Protein AF-A0AAW1TFZ6-F1 (afdb_monomer_lite)

Organism: NCBI:txid2026836

Sequence (617 aa):
MARCSKNQIPDINAALFSEDVLRVLLGRLTCYEATRLAATCSALLHLVEQFRKQKGVHKPRMIVCSSRNNKLVELDWFTGSISPSFSRASSRGRWSTGIALSPYDHDLYVCQYGSKADGIAQLHGRSLRYKRMFARSIKAPEGIVIAHYSVYVMSAEGYLTRLSLDGQQLSCTPLCLERPGAPALVPWGLALGPDNILYTSVDHSYESRSYTEPPRAEGSSDIARHGSVMQVRLTATGGVAGEPQHLTCGGLVRPSGLCFTEDAVLLVTSMDGKIYQFALTGPHVLCQELQLDCPLRTLAAAAAASTFQRVLVLDKDKLETSVEILKQPSLRFDTICEEARRHRSVPQGLQVHALLPGGGGTIEKLLPGFYEQCSRSGAVCTAADFDVGKQIRMSFGTQQMTAVRVPEGYRLLLATRMLFERCARARLLEQYPNVQFCSSCKVAEILYDDSRRSVKGVRLASGEEILAAFVVDTSGGRSQAVINFIQDKSGEKVETVKYDVGLSYYTRFFKVPDRELRLPERDRMHITMCAPRAPVSDGGMVFRMEGDMYQALVSRMNKEKCGPSLDDFLGMLKSLPDLDSYNVLQGAEPIGPSIDYLGAQGTQRQFYERIQNWPEN

Radius of gyration: 28.57 Å; chains: 1; bounding box: 69×68×78 Å

Foldseek 3Di:
DDDDDDDDDDPCPPPPCPVVLLCVLPVPDPLQQSLQLVLQCVLVPVVVVVVVPDDDDDFDWDWGFDFQQQWIWTARPPPRDIDPDTDRLDPFFNGWAEWDQEPPQRWIWIQGHDDGFGAIWIARNVPRHTDGRLEGDQAQFHEWDCDPQWIWTQHQQQWTWIGHPSRHTPDIDHAPPDDVPDADKGWHYWEAFPVRKIKTKIFHDDPDPPPPDQDDDDDDPDLPFAIFMWTFHADPNGHTDDHIDTPDPTRARQWHRWYAHPQRWIWIGGSVSDIDIDHDDDPDPPPPPLPPLEQPLLLVCLVCQVPDLAAEREAQFADDQPLVVLLDAADDPVRQVVVCVSVVLCLCLLAWDKNWLVSVVSLCVSQPCLVVSLVRNFKDKQAPLALCQQQAWEAAFLRTDGDPDDDHSGIMTTAGSSNNHSSSSSSSVVVGVSYDYDYSWAFDAFDADPVVLDTQFTATPVRDTDGDPDDDDPSPPPPPRVQCVFCVQLVDHFDKDFDDQQKKKKKWKWAQDPVQVPDDPNNHHAKYWHHYDPPGQKIKMWGQYGPRMIIIMIMGGNNDDQDQDPCSVLVRCVVGSDNPSNVSCVPTGTDDGMSIDRPDRTPMDTPPVPRPRGRDD

InterPro domains:
  IPR036188 FAD/NAD(P)-binding domain superfamily [SSF51905] (299-484)
  IPR036188 FAD/NAD(P)-binding domain superfamily [SSF51905] (424-493)

Structure (mmCIF, N/CA/C/O backbone):
data_AF-A0AAW1TFZ6-F1
#
_entry.id   AF-A0AAW1TFZ6-F1
#
loop_
_atom_site.group_PDB
_atom_site.id
_atom_site.type_symbol
_atom_site.label_atom_id
_atom_site.label_alt_id
_atom_site.label_comp_id
_atom_site.label_asym_id
_atom_site.label_entity_id
_atom_site.label_seq_id
_atom_site.pdbx_PDB_ins_code
_atom_site.Cartn_x
_atom_site.Cartn_y
_atom_site.Cartn_z
_atom_site.occupancy
_atom_site.B_iso_or_equiv
_atom_site.auth_seq_id
_atom_site.auth_comp_id
_atom_site.auth_asym_id
_atom_site.auth_atom_id
_atom_site.pdbx_PDB_model_num
ATOM 1 N N . MET A 1 1 ? -37.770 -39.783 12.343 1.00 28.23 1 MET A N 1
ATOM 2 C CA . MET A 1 1 ? -37.056 -40.442 11.226 1.00 28.23 1 MET A CA 1
ATOM 3 C C . MET A 1 1 ? -36.917 -39.442 10.090 1.00 28.23 1 MET A C 1
ATOM 5 O O . MET A 1 1 ? -37.947 -38.907 9.728 1.00 28.23 1 MET A O 1
ATOM 9 N N . ALA A 1 2 ? -35.677 -39.233 9.606 1.00 28.31 2 ALA A N 1
ATOM 10 C CA . ALA A 1 2 ? -35.240 -38.723 8.284 1.00 28.31 2 ALA A CA 1
ATOM 11 C C . ALA A 1 2 ? -35.931 -37.469 7.694 1.00 28.31 2 ALA A C 1
ATOM 13 O O . ALA A 1 2 ? -37.142 -37.388 7.650 1.00 28.31 2 ALA A O 1
ATOM 14 N N . ARG A 1 3 ? -35.281 -36.477 7.083 1.00 25.33 3 ARG A N 1
ATOM 15 C CA . ARG A 1 3 ? -33.912 -36.154 6.641 1.00 25.33 3 ARG A CA 1
ATOM 16 C C . ARG A 1 3 ? -34.008 -34.655 6.308 1.00 25.33 3 ARG A C 1
ATOM 18 O O . ARG A 1 3 ? -34.978 -34.276 5.661 1.00 25.33 3 ARG A O 1
ATOM 25 N N . CYS A 1 4 ? -33.021 -33.833 6.657 1.00 23.48 4 CYS A N 1
ATOM 26 C CA . CYS A 1 4 ? -32.882 -32.516 6.030 1.00 23.48 4 CYS A CA 1
ATOM 27 C C . CYS A 1 4 ? -31.504 -32.401 5.376 1.00 23.48 4 CYS A C 1
ATOM 29 O O . CYS A 1 4 ? -30.504 -32.910 5.886 1.00 23.48 4 CYS A O 1
ATOM 31 N N . SER A 1 5 ? -31.528 -31.861 4.166 1.00 25.84 5 SER A N 1
ATOM 32 C CA . SER A 1 5 ? -30.517 -31.920 3.120 1.00 25.84 5 SER A CA 1
ATOM 33 C C . SER A 1 5 ? -29.275 -31.076 3.402 1.00 25.84 5 SER A C 1
ATOM 35 O O . SER A 1 5 ? -29.333 -30.027 4.034 1.00 25.84 5 SER A O 1
ATOM 37 N N . LYS A 1 6 ? -28.147 -31.547 2.857 1.00 35.56 6 LYS A N 1
ATOM 38 C CA . LYS A 1 6 ? -26.872 -30.833 2.732 1.00 35.56 6 LYS A CA 1
ATOM 39 C C . LYS A 1 6 ? -27.039 -29.501 1.983 1.00 35.56 6 LYS A C 1
ATOM 41 O O . LYS A 1 6 ? -27.793 -29.449 1.017 1.00 35.56 6 LYS A O 1
ATOM 46 N N . ASN A 1 7 ? -26.205 -28.534 2.377 1.00 32.50 7 ASN A N 1
ATOM 47 C CA . ASN A 1 7 ? -25.900 -27.228 1.764 1.00 32.50 7 ASN A CA 1
ATOM 48 C C . ASN A 1 7 ? -26.569 -26.017 2.417 1.00 32.50 7 ASN A C 1
ATOM 50 O O . ASN A 1 7 ? -27.450 -25.398 1.840 1.00 32.50 7 ASN A O 1
ATOM 54 N N . GLN A 1 8 ? -26.043 -25.643 3.582 1.00 27.53 8 GLN A N 1
ATOM 55 C CA . GLN A 1 8 ? -25.850 -24.256 4.011 1.00 27.53 8 GLN A CA 1
ATOM 56 C C . GLN A 1 8 ? -24.857 -24.302 5.179 1.00 27.53 8 GLN A C 1
ATOM 58 O O . GLN A 1 8 ? -25.223 -24.562 6.321 1.00 27.53 8 GLN A O 1
ATOM 63 N N . ILE A 1 9 ? -23.565 -24.167 4.871 1.00 25.98 9 ILE A N 1
ATOM 64 C CA . ILE A 1 9 ? -22.567 -23.835 5.892 1.00 25.98 9 ILE A CA 1
AT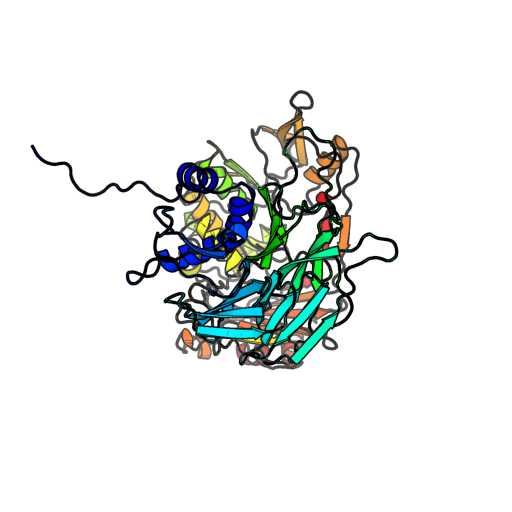OM 65 C C . ILE A 1 9 ? -22.578 -22.303 5.961 1.00 25.98 9 ILE A C 1
ATOM 67 O O . ILE A 1 9 ? -22.439 -21.683 4.904 1.00 25.98 9 ILE A O 1
ATOM 71 N N . PRO A 1 10 ? -22.788 -21.691 7.138 1.00 25.20 10 PRO A N 1
ATOM 72 C CA . PRO A 1 10 ? -22.731 -20.243 7.290 1.00 25.20 10 PRO A CA 1
ATOM 73 C C . PRO A 1 10 ? -21.380 -19.703 6.814 1.00 25.20 10 PRO A C 1
ATOM 75 O O . PRO A 1 10 ? -20.350 -20.360 6.969 1.00 25.20 10 PRO A O 1
ATOM 78 N N . ASP A 1 11 ? -21.392 -18.505 6.245 1.00 26.70 11 ASP A N 1
ATOM 79 C CA . ASP A 1 11 ? -20.204 -17.771 5.822 1.00 26.70 11 ASP A CA 1
ATOM 80 C C . ASP A 1 11 ? -19.313 -17.461 7.048 1.00 26.70 11 ASP A C 1
ATOM 82 O O . ASP A 1 11 ? -19.592 -16.577 7.856 1.00 26.70 11 ASP A O 1
ATOM 86 N N . ILE A 1 12 ? -18.257 -18.260 7.239 1.00 27.83 12 ILE A N 1
ATOM 87 C CA . ILE A 1 12 ? -17.351 -18.261 8.409 1.00 27.83 12 ILE A CA 1
ATOM 88 C C . ILE A 1 12 ? -16.267 -17.160 8.314 1.00 27.83 12 ILE A C 1
ATOM 90 O O . ILE A 1 12 ? -15.252 -17.179 9.013 1.00 27.83 12 ILE A O 1
ATOM 94 N N . ASN A 1 13 ? -16.486 -16.121 7.507 1.00 25.78 13 ASN A N 1
ATOM 95 C CA . ASN A 1 13 ? -15.619 -14.938 7.493 1.00 25.78 13 ASN A CA 1
ATOM 96 C C . ASN A 1 13 ? -15.709 -14.083 8.779 1.00 25.78 13 ASN A C 1
ATOM 98 O O . ASN A 1 13 ? -14.859 -13.225 8.993 1.00 25.78 13 ASN A O 1
ATOM 102 N N . ALA A 1 14 ? -16.639 -14.384 9.694 1.00 25.97 14 ALA A N 1
ATOM 103 C CA . ALA A 1 14 ? -16.761 -13.736 11.007 1.00 25.97 14 ALA A CA 1
ATOM 104 C C . ALA A 1 14 ? -16.125 -14.508 12.192 1.00 25.97 14 ALA A C 1
ATOM 106 O O . ALA A 1 14 ? -16.182 -14.038 13.324 1.00 25.97 14 ALA A O 1
ATOM 107 N N . ALA A 1 15 ? -15.504 -15.679 11.984 1.00 26.70 15 ALA A N 1
ATOM 108 C CA . ALA A 1 15 ? -15.029 -16.523 13.098 1.00 26.70 15 ALA A CA 1
ATOM 109 C C . ALA A 1 15 ? -13.528 -16.404 13.428 1.00 26.70 15 ALA A C 1
ATOM 111 O O . ALA A 1 15 ? -13.031 -17.122 14.295 1.00 26.70 15 ALA A O 1
ATOM 112 N N . LEU A 1 16 ? -12.784 -15.520 12.758 1.00 28.70 16 LEU A N 1
ATOM 113 C CA . LEU A 1 16 ? -11.325 -15.411 12.938 1.00 28.70 16 LEU A CA 1
ATOM 114 C C . LEU A 1 16 ? -10.897 -14.629 14.195 1.00 28.70 16 LEU A C 1
ATOM 116 O O . LEU A 1 16 ? -9.711 -14.547 14.487 1.00 28.70 16 LEU A O 1
ATOM 120 N N . PHE A 1 17 ? -11.877 -14.176 14.978 1.00 36.00 17 PHE A N 1
ATOM 121 C CA . PHE A 1 17 ? -11.786 -13.836 16.397 1.00 36.00 17 PHE A CA 1
ATOM 122 C C . PHE A 1 17 ? -13.080 -14.294 17.085 1.00 36.00 17 PHE A C 1
ATOM 124 O O . PHE A 1 17 ? -13.807 -13.471 17.635 1.00 36.00 17 PHE A O 1
ATOM 131 N N . SER A 1 18 ? -13.448 -15.583 17.029 1.00 35.31 18 SER A N 1
ATOM 132 C CA . SER A 1 18 ? -14.549 -15.996 17.911 1.00 35.31 18 SER A CA 1
ATOM 133 C C . SER A 1 18 ? -14.091 -15.750 19.350 1.00 35.31 18 SER A C 1
ATOM 135 O O . SER A 1 18 ? -13.067 -16.289 19.790 1.00 35.31 18 SER A O 1
ATOM 137 N N . GLU A 1 19 ? -14.831 -14.897 20.052 1.00 35.34 19 GLU A N 1
ATOM 138 C CA . GLU A 1 19 ? -14.637 -14.591 21.465 1.00 35.34 19 GLU A CA 1
ATOM 139 C C . GLU A 1 19 ? -14.535 -15.889 22.285 1.00 35.34 19 GLU A C 1
ATOM 141 O O . GLU A 1 19 ? -13.805 -15.941 23.264 1.00 35.34 19 GLU A O 1
ATOM 146 N N . ASP A 1 20 ? -15.164 -16.970 21.815 1.00 36.97 20 ASP A N 1
ATOM 147 C CA . ASP A 1 20 ? -15.133 -18.312 22.392 1.00 36.97 20 ASP A CA 1
ATOM 148 C C . ASP A 1 20 ? -13.754 -18.990 22.340 1.00 36.97 20 ASP A C 1
ATOM 150 O O . ASP A 1 20 ? -13.308 -19.544 23.344 1.00 36.97 20 ASP A O 1
ATOM 154 N N . VAL A 1 21 ? -13.030 -18.926 21.217 1.00 38.12 21 VAL A N 1
ATOM 155 C CA . VAL A 1 21 ? -11.682 -19.525 21.102 1.00 38.12 21 VAL A CA 1
ATOM 156 C C . VAL A 1 21 ? -10.674 -18.739 21.938 1.00 38.12 21 VAL A C 1
ATOM 158 O O . VAL A 1 21 ? -9.891 -19.337 22.677 1.00 38.12 21 VAL A O 1
ATOM 161 N N . LEU A 1 22 ? -10.733 -17.405 21.899 1.00 41.78 22 LEU A N 1
ATOM 162 C CA . LEU A 1 22 ? -9.912 -16.557 22.765 1.00 41.78 22 LEU A CA 1
ATOM 163 C C . LEU A 1 22 ? -10.279 -16.725 24.244 1.00 41.78 22 LEU A C 1
ATOM 165 O O . LEU A 1 22 ? -9.376 -16.854 25.060 1.00 41.78 22 LEU A O 1
ATOM 169 N N . ARG A 1 23 ? -11.562 -16.834 24.614 1.00 39.78 23 ARG A N 1
ATOM 170 C CA . ARG A 1 23 ? -11.992 -17.133 25.995 1.00 39.78 23 ARG A CA 1
ATOM 171 C C . ARG A 1 23 ? -11.506 -18.496 26.477 1.00 39.78 23 ARG A C 1
ATOM 173 O O . ARG A 1 23 ? -11.097 -18.609 27.628 1.00 39.78 23 ARG A O 1
ATOM 180 N N . VAL A 1 24 ? -11.504 -19.528 25.630 1.00 40.44 24 VAL A N 1
ATOM 181 C CA . VAL A 1 24 ? -10.978 -20.859 25.990 1.00 40.44 24 VAL A CA 1
ATOM 182 C C . VAL A 1 24 ? -9.450 -20.836 26.147 1.00 40.44 24 VAL A C 1
ATOM 184 O O . VAL A 1 24 ? -8.932 -21.454 27.080 1.00 40.44 24 VAL A O 1
ATOM 187 N N . LEU A 1 25 ? -8.731 -20.103 25.285 1.00 40.25 25 LEU A N 1
ATOM 188 C CA . LEU A 1 25 ? -7.273 -19.917 25.353 1.00 40.25 25 LEU A CA 1
ATOM 189 C C . LEU A 1 25 ? -6.852 -19.103 26.590 1.00 40.25 25 LEU A C 1
ATOM 191 O O . LEU A 1 25 ? -5.967 -19.521 27.336 1.00 40.25 25 LEU A O 1
ATOM 195 N N . LEU A 1 26 ? -7.515 -17.970 26.832 1.00 41.12 26 LEU A N 1
ATOM 196 C CA . LEU A 1 26 ? -7.273 -17.071 27.965 1.00 41.12 26 LEU A CA 1
ATOM 197 C C . LEU A 1 26 ? -7.762 -17.662 29.295 1.00 41.12 26 LEU A C 1
ATOM 199 O O . LEU A 1 26 ? -7.195 -17.366 30.340 1.00 41.12 26 LEU A O 1
ATOM 203 N N . GLY A 1 27 ? -8.774 -18.532 29.271 1.00 39.12 27 GLY A N 1
ATOM 204 C CA . GLY A 1 27 ? -9.322 -19.179 30.466 1.00 39.12 27 GLY A CA 1
ATOM 205 C C . GLY A 1 27 ? -8.499 -20.358 30.999 1.00 39.12 27 GLY A C 1
ATOM 206 O O . GLY A 1 27 ? -8.758 -20.826 32.106 1.00 39.12 27 GLY A O 1
ATOM 207 N N . ARG A 1 28 ? -7.522 -20.868 30.233 1.00 39.91 28 ARG A N 1
ATOM 208 C CA . ARG A 1 28 ? -6.688 -22.031 30.613 1.00 39.91 28 ARG A CA 1
ATOM 209 C C . ARG A 1 28 ? -5.212 -21.704 30.828 1.00 39.91 28 ARG A C 1
ATOM 211 O O . ARG A 1 28 ? -4.471 -22.559 31.313 1.00 39.91 28 ARG A O 1
ATOM 218 N N . LEU A 1 29 ? -4.790 -20.499 30.463 1.00 39.69 29 LEU A N 1
ATOM 219 C CA . LEU A 1 29 ? -3.425 -20.007 30.602 1.00 39.69 29 LEU A CA 1
ATOM 220 C C . LEU A 1 29 ? -3.388 -18.919 31.671 1.00 39.69 29 LEU A C 1
ATOM 222 O O . LEU A 1 29 ? -4.358 -18.197 31.880 1.00 39.69 29 LEU A O 1
ATOM 226 N N . THR A 1 30 ? -2.255 -18.770 32.349 1.00 42.94 30 THR A N 1
ATOM 227 C CA . THR A 1 30 ? -2.044 -17.561 33.157 1.00 42.94 30 THR A CA 1
ATOM 228 C C . THR A 1 30 ? -2.002 -16.331 32.234 1.00 42.94 30 THR A C 1
ATOM 230 O O . THR A 1 30 ? -1.547 -16.458 31.095 1.00 42.94 30 THR A O 1
ATOM 233 N N . CYS A 1 31 ? -2.419 -15.135 32.689 1.00 37.94 31 CYS A N 1
ATOM 234 C CA . CYS A 1 31 ? -2.343 -13.898 31.877 1.00 37.94 31 CYS A CA 1
ATOM 235 C C . CYS A 1 31 ? -0.955 -13.699 31.236 1.00 37.94 31 CYS A C 1
ATOM 237 O O . CYS A 1 31 ? -0.828 -13.234 30.107 1.00 37.94 31 CYS A O 1
ATOM 239 N N . TYR A 1 32 ? 0.089 -14.139 31.936 1.00 41.34 32 TYR A N 1
ATOM 240 C CA . TYR A 1 32 ? 1.467 -14.185 31.463 1.00 41.34 32 TYR A CA 1
ATOM 241 C C . TYR A 1 32 ? 1.670 -15.060 30.209 1.00 41.34 32 TYR A C 1
ATOM 243 O O . TYR A 1 32 ? 2.208 -14.605 29.198 1.00 41.34 32 TYR A O 1
ATOM 251 N N . GLU A 1 33 ? 1.219 -16.316 30.248 1.00 42.91 33 GLU A N 1
ATOM 252 C CA . GLU A 1 33 ? 1.359 -17.275 29.143 1.00 42.91 33 GLU A CA 1
ATOM 253 C C . GLU A 1 33 ? 0.475 -16.901 27.950 1.00 42.91 33 GLU A C 1
ATOM 255 O O . GLU A 1 33 ? 0.902 -17.033 26.804 1.00 42.91 33 GLU A O 1
ATOM 260 N N . ALA A 1 34 ? -0.715 -16.362 28.218 1.00 39.56 34 ALA A N 1
ATOM 261 C CA . ALA A 1 34 ? -1.620 -15.820 27.211 1.00 39.56 34 ALA A CA 1
ATOM 262 C C . ALA A 1 34 ? -0.984 -14.684 26.390 1.00 39.56 34 ALA A C 1
ATOM 264 O O . ALA A 1 34 ? -1.153 -14.618 25.173 1.00 39.56 34 ALA A O 1
ATOM 265 N N . THR A 1 35 ? -0.204 -13.820 27.040 1.00 38.47 35 THR A N 1
ATOM 266 C CA . THR A 1 35 ? 0.371 -12.641 26.383 1.00 38.47 35 THR A CA 1
ATOM 267 C C . THR A 1 35 ? 1.600 -12.972 25.541 1.00 38.47 35 THR A C 1
ATOM 269 O O . THR A 1 35 ? 1.766 -12.449 24.439 1.00 38.47 35 THR A O 1
ATOM 272 N N . ARG A 1 36 ? 2.444 -13.906 26.004 1.00 41.78 36 ARG A N 1
ATOM 273 C CA . ARG A 1 36 ? 3.534 -14.454 25.178 1.00 41.78 36 ARG A CA 1
ATOM 274 C C . ARG A 1 36 ? 2.994 -15.238 23.978 1.00 41.78 36 ARG A C 1
ATOM 276 O O . ARG A 1 36 ? 3.536 -15.106 22.884 1.00 41.78 36 ARG A O 1
ATOM 283 N N . LEU A 1 37 ? 1.902 -15.984 24.162 1.00 44.47 37 LEU A N 1
ATOM 284 C CA . LEU A 1 37 ? 1.230 -16.734 23.100 1.00 44.47 37 LEU A CA 1
ATOM 285 C C . LEU A 1 37 ? 0.684 -15.824 21.989 1.00 44.47 37 LEU A C 1
ATOM 287 O O . LEU A 1 37 ? 0.855 -16.118 20.806 1.00 44.47 37 LEU A O 1
ATOM 291 N N . ALA A 1 38 ? 0.072 -14.699 22.361 1.00 36.31 38 ALA A N 1
ATOM 292 C CA . ALA A 1 38 ? -0.529 -13.764 21.415 1.00 36.31 38 ALA A CA 1
ATOM 293 C C . ALA A 1 38 ? 0.507 -13.097 20.475 1.00 36.31 38 ALA A C 1
ATOM 295 O O . ALA A 1 38 ? 0.190 -12.802 19.324 1.00 36.31 38 ALA A O 1
ATOM 296 N N . ALA A 1 39 ? 1.766 -12.957 20.918 1.00 35.25 39 ALA A N 1
ATOM 297 C CA . ALA A 1 39 ? 2.897 -12.470 20.111 1.00 35.25 39 ALA A CA 1
ATOM 298 C C . ALA A 1 39 ? 3.233 -13.412 18.952 1.00 35.25 39 ALA A C 1
ATOM 300 O O . ALA A 1 39 ? 3.450 -12.995 17.816 1.00 35.25 39 ALA A O 1
ATOM 301 N N . THR A 1 40 ? 3.279 -14.710 19.259 1.00 41.72 40 THR A N 1
ATOM 302 C CA . THR A 1 40 ? 3.586 -15.766 18.293 1.00 41.72 40 THR A CA 1
ATOM 303 C C . THR A 1 40 ? 2.425 -15.951 17.308 1.00 41.72 40 THR A C 1
ATOM 305 O O . THR A 1 40 ? 2.660 -16.257 16.144 1.00 41.72 40 THR A O 1
ATOM 308 N N . CYS A 1 41 ? 1.183 -15.697 17.746 1.00 39.91 41 CYS A N 1
ATOM 309 C CA . CYS A 1 41 ? -0.045 -15.791 16.946 1.00 39.91 41 CYS A CA 1
ATOM 310 C C . CYS A 1 41 ? -0.248 -14.700 15.885 1.00 39.91 41 CYS A C 1
ATOM 312 O O . CYS A 1 41 ? -1.088 -14.871 15.005 1.00 39.91 41 CYS A O 1
ATOM 314 N N . SER A 1 42 ? 0.446 -13.568 15.941 1.00 33.22 42 SER A N 1
ATOM 315 C CA . SER A 1 42 ? 0.114 -12.466 15.026 1.00 33.22 42 SER A CA 1
ATOM 316 C C . SER A 1 42 ? 0.810 -12.588 13.655 1.00 33.22 42 SER A C 1
ATOM 318 O O . SER A 1 42 ? 0.250 -12.210 12.630 1.00 33.22 42 SER A O 1
ATOM 320 N N . ALA A 1 43 ? 1.931 -13.319 13.584 1.00 35.75 43 ALA A N 1
ATOM 321 C CA . ALA A 1 43 ? 2.493 -13.829 12.323 1.00 35.75 43 ALA A CA 1
ATOM 322 C C . ALA A 1 43 ? 1.613 -14.915 11.648 1.00 35.75 43 ALA A C 1
ATOM 324 O O . ALA A 1 43 ? 1.914 -15.398 10.559 1.00 35.75 43 ALA A O 1
ATOM 325 N N . LEU A 1 44 ? 0.524 -15.332 12.303 1.00 41.81 44 LEU A N 1
ATOM 326 C CA . LEU A 1 44 ? -0.232 -16.553 12.012 1.00 41.81 44 LEU A CA 1
ATOM 327 C C . LEU A 1 44 ? -1.512 -16.295 11.189 1.00 41.81 44 LEU A C 1
ATOM 329 O O . LEU A 1 44 ? -2.054 -17.235 10.615 1.00 41.81 44 LEU A O 1
ATOM 333 N N . LEU A 1 45 ? -1.944 -15.035 11.026 1.00 36.66 45 LEU A N 1
ATOM 334 C CA . LEU A 1 45 ? -3.055 -14.652 10.133 1.00 36.66 45 LEU A CA 1
ATOM 335 C C . LEU A 1 45 ? -2.754 -14.963 8.654 1.00 36.66 45 LEU A C 1
ATOM 337 O O . LEU A 1 45 ? -3.624 -15.459 7.941 1.00 36.66 45 LEU A O 1
ATOM 341 N N . HIS A 1 46 ? -1.513 -14.749 8.206 1.00 36.66 46 HIS A N 1
ATOM 342 C CA . HIS A 1 46 ? -1.136 -14.928 6.798 1.00 36.66 46 HIS A CA 1
ATOM 343 C C . HIS A 1 46 ? -0.893 -16.401 6.424 1.00 36.66 46 HIS A C 1
ATOM 345 O O . HIS A 1 46 ? -1.291 -16.871 5.355 1.00 36.66 46 HIS A O 1
ATOM 351 N N . LEU A 1 47 ? -0.338 -17.189 7.353 1.00 35.34 47 LEU A N 1
ATOM 352 C CA . LEU A 1 47 ? -0.136 -18.629 7.162 1.00 35.34 47 LEU A CA 1
ATOM 353 C C . LEU A 1 47 ? -1.477 -19.372 6.989 1.00 35.34 47 LEU A C 1
ATOM 355 O O . LEU A 1 47 ? -1.584 -20.320 6.212 1.00 35.34 47 LEU A O 1
ATOM 359 N N . VAL A 1 48 ? -2.528 -18.904 7.669 1.00 36.31 48 VAL A N 1
ATOM 360 C CA . VAL A 1 48 ? -3.904 -19.423 7.567 1.00 36.31 48 VAL A CA 1
ATOM 361 C C . VAL A 1 48 ? -4.534 -19.114 6.208 1.00 36.31 48 VAL A C 1
ATOM 363 O O . VAL A 1 48 ? -5.248 -19.960 5.659 1.00 36.31 48 VAL A O 1
ATOM 366 N N . GLU A 1 49 ? -4.246 -17.945 5.629 1.00 37.84 49 GLU A N 1
ATOM 367 C CA . GLU A 1 49 ? -4.686 -17.592 4.273 1.00 37.84 49 GLU A CA 1
ATOM 368 C C . GLU A 1 49 ? -4.023 -18.473 3.203 1.00 37.84 49 GLU A C 1
ATOM 370 O O . GLU A 1 49 ? -4.689 -18.871 2.243 1.00 37.84 49 GLU A O 1
ATOM 375 N N . GLN A 1 50 ? -2.749 -18.844 3.380 1.00 35.69 50 GLN A N 1
ATOM 376 C CA . GLN A 1 50 ? -2.059 -19.766 2.469 1.00 35.69 50 GLN A CA 1
ATOM 377 C C . GLN A 1 50 ? -2.569 -21.211 2.586 1.00 35.69 50 GLN A C 1
ATOM 379 O O . GLN A 1 50 ? -2.775 -21.882 1.574 1.00 35.69 50 GLN A O 1
ATOM 384 N N . PHE A 1 51 ? -2.866 -21.681 3.800 1.00 37.91 51 PHE A N 1
ATOM 385 C CA . PHE A 1 51 ? -3.360 -23.045 4.025 1.00 37.91 51 PHE A CA 1
ATOM 386 C C . PHE A 1 51 ? -4.778 -23.285 3.497 1.00 37.91 51 PHE A C 1
ATOM 388 O O . PHE A 1 51 ? -5.069 -24.373 3.002 1.00 37.91 51 PHE A O 1
ATOM 395 N N . ARG A 1 52 ? -5.663 -22.277 3.529 1.00 42.00 52 ARG A N 1
ATOM 396 C CA . ARG A 1 52 ? -7.006 -22.378 2.919 1.00 42.00 52 ARG A CA 1
ATOM 397 C C . ARG A 1 52 ? -6.958 -22.650 1.410 1.00 42.00 52 ARG A C 1
ATOM 399 O O . ARG A 1 52 ? -7.920 -23.188 0.866 1.00 42.00 52 ARG A O 1
ATOM 406 N N . LYS A 1 53 ? -5.855 -22.298 0.740 1.00 38.38 53 LYS A N 1
ATOM 407 C CA . LYS A 1 53 ? -5.676 -22.458 -0.711 1.00 38.38 53 LYS A CA 1
ATOM 408 C C . LYS A 1 53 ? -5.141 -23.840 -1.108 1.00 38.38 53 LYS A C 1
ATOM 410 O O . LYS A 1 53 ? -5.345 -24.252 -2.248 1.00 38.38 53 LYS A O 1
ATOM 415 N N . GLN A 1 54 ? -4.524 -24.591 -0.192 1.00 36.50 54 GLN A N 1
ATOM 416 C CA . GLN A 1 54 ? -4.007 -25.934 -0.475 1.00 36.50 54 GLN A CA 1
ATOM 417 C C . GLN A 1 54 ? -5.054 -27.006 -0.138 1.00 36.50 54 GLN A C 1
ATOM 419 O O . GLN A 1 54 ? -5.295 -27.353 1.019 1.00 36.50 54 GLN A O 1
ATOM 424 N N . LYS A 1 55 ? -5.706 -27.556 -1.173 1.00 31.44 55 LYS A N 1
ATOM 425 C CA . LYS A 1 55 ? -6.577 -28.730 -1.026 1.00 31.44 55 LYS A CA 1
ATOM 426 C C . LYS A 1 55 ? -5.736 -29.959 -0.689 1.00 31.44 55 LYS A C 1
ATOM 428 O O . LYS A 1 55 ? -5.199 -30.618 -1.571 1.00 31.44 55 LYS A O 1
ATOM 433 N N . GLY A 1 56 ? -5.738 -30.300 0.593 1.00 42.56 56 GLY A N 1
ATOM 434 C CA . GLY A 1 56 ? -5.240 -31.567 1.102 1.00 42.56 56 GLY A CA 1
ATOM 435 C C . GLY A 1 56 ? -3.791 -31.506 1.571 1.00 42.56 56 GLY A C 1
ATOM 436 O O . GLY A 1 56 ? -2.924 -30.962 0.904 1.00 42.56 56 GLY A O 1
ATOM 437 N N . VAL A 1 57 ? -3.570 -32.203 2.689 1.00 40.78 57 VAL A N 1
ATOM 438 C CA . VAL A 1 57 ? -2.279 -32.604 3.265 1.00 40.78 57 VAL A CA 1
ATOM 439 C C . VAL A 1 57 ? -1.710 -31.640 4.335 1.00 40.78 57 VAL A C 1
ATOM 441 O O . VAL A 1 57 ? -0.950 -30.723 4.067 1.00 40.78 57 VAL A O 1
ATOM 444 N N . HIS A 1 58 ? -2.050 -31.989 5.589 1.00 44.66 58 HIS A N 1
ATOM 445 C CA . HIS A 1 58 ? -1.515 -31.569 6.903 1.00 44.66 58 HIS A CA 1
ATOM 446 C C . HIS A 1 58 ? -2.193 -30.400 7.644 1.00 44.66 58 HIS A C 1
ATOM 448 O O . HIS A 1 58 ? -2.355 -29.299 7.137 1.00 44.66 58 HIS A O 1
ATOM 454 N N . LYS A 1 59 ? -2.566 -30.670 8.908 1.00 45.03 59 LYS A N 1
ATOM 455 C CA . LYS A 1 59 ? -3.065 -29.673 9.862 1.00 45.03 59 LYS A CA 1
ATOM 456 C C . LYS A 1 59 ? -1.900 -28.780 10.336 1.00 45.03 59 LYS A C 1
ATOM 458 O O . LYS A 1 59 ? -0.875 -29.341 10.734 1.00 45.03 59 LYS A O 1
ATOM 463 N N . PRO A 1 60 ? -2.034 -27.442 10.335 1.00 46.22 60 PRO A N 1
ATOM 464 C CA . PRO A 1 60 ? -1.052 -26.544 10.935 1.00 46.22 60 PRO A CA 1
ATOM 465 C C . PRO A 1 60 ? -0.930 -26.802 12.443 1.00 46.22 60 PRO A C 1
ATOM 467 O O . PRO A 1 60 ? -1.919 -27.084 13.121 1.00 46.22 60 PRO A O 1
ATOM 470 N N . ARG A 1 61 ? 0.301 -26.718 12.953 1.00 53.06 61 ARG A N 1
ATOM 471 C CA . ARG A 1 61 ? 0.653 -26.957 14.359 1.00 53.06 61 ARG A CA 1
ATOM 472 C C . ARG A 1 61 ? 1.202 -25.666 14.934 1.00 53.06 61 ARG A C 1
ATOM 474 O O . ARG A 1 61 ? 2.203 -25.160 14.429 1.00 53.06 61 ARG A O 1
ATOM 481 N N . MET A 1 62 ? 0.575 -25.142 15.979 1.00 57.22 62 MET A N 1
ATOM 482 C CA . MET A 1 62 ? 1.123 -24.000 16.699 1.00 57.22 62 MET A CA 1
ATOM 483 C C . MET A 1 62 ? 1.990 -24.506 17.849 1.00 57.22 62 MET A C 1
ATOM 485 O O . MET A 1 62 ? 1.517 -25.287 18.668 1.00 57.22 62 MET A O 1
ATOM 489 N N . ILE A 1 63 ? 3.248 -24.067 17.910 1.00 61.75 63 ILE A N 1
ATOM 490 C CA . ILE A 1 63 ? 4.207 -24.499 18.931 1.00 61.75 63 ILE A CA 1
ATOM 491 C C . ILE A 1 63 ? 4.529 -23.325 19.842 1.00 61.75 63 ILE A C 1
ATOM 493 O O . ILE A 1 63 ? 4.931 -22.258 19.385 1.00 61.75 63 ILE A O 1
ATOM 497 N N . VAL A 1 64 ? 4.378 -23.550 21.140 1.00 61.62 64 VAL A N 1
ATOM 498 C CA . VAL A 1 64 ? 4.508 -22.528 22.174 1.00 61.62 64 VAL A CA 1
ATOM 499 C C . VAL A 1 64 ? 5.533 -22.976 23.189 1.00 61.62 64 VAL A C 1
ATOM 501 O O . VAL A 1 64 ? 5.573 -24.141 23.584 1.00 61.62 64 VAL A O 1
ATOM 504 N N . CYS A 1 65 ? 6.345 -22.037 23.648 1.00 65.25 65 CYS A N 1
ATOM 505 C CA . CYS A 1 65 ? 7.284 -22.269 24.724 1.00 65.25 65 CYS A CA 1
ATOM 506 C C . CYS A 1 65 ? 6.673 -21.851 26.070 1.00 65.25 65 CYS A C 1
ATOM 508 O O . CYS A 1 65 ? 6.390 -20.674 26.276 1.00 65.25 65 CYS A O 1
ATOM 510 N N . SER A 1 66 ? 6.472 -22.793 26.998 1.00 62.94 66 SER A N 1
ATOM 511 C CA . SER A 1 66 ? 6.098 -22.475 28.384 1.00 62.94 66 SER A CA 1
ATOM 512 C C . SER A 1 66 ? 7.345 -22.491 29.259 1.00 62.94 66 SER A C 1
ATOM 514 O O . SER A 1 66 ? 7.900 -23.553 29.564 1.00 62.94 66 SER A O 1
ATOM 516 N N . SER A 1 67 ? 7.772 -21.302 29.685 1.00 63.28 67 SER A N 1
ATOM 517 C CA . SER A 1 67 ? 8.954 -21.116 30.528 1.00 63.28 67 SER A CA 1
ATOM 518 C C . SER A 1 67 ? 8.778 -21.787 31.885 1.00 63.28 67 SER A C 1
ATOM 520 O O . SER A 1 67 ? 9.639 -22.561 32.290 1.00 63.28 67 SER A O 1
ATOM 522 N N . ARG A 1 68 ? 7.620 -21.603 32.538 1.00 59.91 68 ARG A N 1
ATOM 523 C CA . ARG A 1 68 ? 7.303 -22.190 33.855 1.00 59.91 68 ARG A CA 1
ATOM 524 C C . ARG A 1 68 ? 7.382 -23.715 33.861 1.00 59.91 68 ARG A C 1
ATOM 526 O O . ARG A 1 68 ? 7.812 -24.308 34.845 1.00 59.91 68 ARG A O 1
ATOM 533 N N . ASN A 1 69 ? 6.962 -24.338 32.764 1.00 58.69 69 ASN A N 1
ATOM 534 C CA . ASN A 1 69 ? 6.855 -25.788 32.666 1.00 58.69 69 ASN A CA 1
ATOM 535 C C . ASN A 1 69 ? 8.035 -26.432 31.914 1.00 58.69 69 ASN A C 1
ATOM 537 O O . ASN A 1 69 ? 8.113 -27.659 31.867 1.00 58.69 69 ASN A O 1
ATOM 541 N N . ASN A 1 70 ? 8.944 -25.629 31.348 1.00 66.94 70 ASN A N 1
ATOM 542 C CA . ASN A 1 70 ? 10.059 -26.041 30.488 1.00 66.94 70 ASN A CA 1
ATOM 543 C C . ASN A 1 70 ? 9.646 -26.958 29.330 1.00 66.94 70 ASN A C 1
ATOM 545 O O . ASN A 1 70 ? 10.154 -28.072 29.140 1.00 66.94 70 ASN A O 1
ATOM 549 N N . LYS A 1 71 ? 8.616 -26.524 28.617 1.00 66.25 71 LYS A N 1
ATOM 550 C CA . LYS A 1 71 ? 7.778 -27.423 27.842 1.00 66.25 71 LYS A CA 1
ATOM 551 C C . LYS A 1 71 ? 7.371 -26.758 26.538 1.00 66.25 71 LYS A C 1
ATOM 553 O O . LYS A 1 71 ? 6.933 -25.610 26.545 1.00 66.25 71 LYS A O 1
ATOM 558 N N . LEU A 1 72 ? 7.524 -27.497 25.440 1.00 64.38 72 LEU A N 1
ATOM 559 C CA . LEU A 1 72 ? 6.927 -27.123 24.168 1.00 64.38 72 LEU A CA 1
ATOM 560 C C . LEU A 1 72 ? 5.498 -27.646 24.155 1.00 64.38 72 LEU A C 1
ATOM 562 O O . LEU A 1 72 ? 5.254 -28.818 24.453 1.00 64.38 72 LEU A O 1
ATOM 566 N N . VAL A 1 73 ? 4.565 -26.758 23.856 1.00 62.19 73 VAL A N 1
ATOM 567 C CA . VAL A 1 73 ? 3.140 -27.047 23.823 1.00 62.19 73 VAL A CA 1
ATOM 568 C C . VAL A 1 73 ? 2.676 -26.911 22.388 1.00 62.19 73 VAL A C 1
ATOM 570 O O . VAL A 1 73 ? 2.890 -25.875 21.764 1.00 62.19 73 VAL A O 1
ATOM 573 N N . GLU A 1 74 ? 2.064 -27.968 21.870 1.00 60.06 74 GLU A N 1
ATOM 574 C CA . GLU A 1 74 ? 1.382 -27.922 20.587 1.00 60.06 74 GLU A CA 1
ATOM 575 C C . GLU A 1 74 ? -0.097 -27.616 20.809 1.00 60.06 74 GLU A C 1
ATOM 577 O O . GLU A 1 74 ? -0.776 -28.308 21.573 1.00 60.06 74 GLU A O 1
ATOM 582 N N . LEU A 1 75 ? -0.586 -26.591 20.124 1.00 54.72 75 LEU A N 1
ATOM 583 C CA . LEU A 1 75 ? -1.995 -26.233 20.094 1.00 54.72 75 LEU A CA 1
ATOM 584 C C . LEU A 1 75 ? -2.580 -26.661 18.748 1.00 54.72 75 LEU A C 1
ATOM 586 O O . LEU A 1 75 ? -2.047 -26.299 17.692 1.00 54.72 75 LEU A O 1
ATOM 590 N N . ASP A 1 76 ? -3.673 -27.429 18.789 1.00 53.69 76 ASP A N 1
ATOM 591 C CA . ASP A 1 76 ? -4.491 -27.656 17.598 1.00 53.69 76 ASP A CA 1
ATOM 592 C C . ASP A 1 76 ? -5.193 -26.341 17.259 1.00 53.69 76 ASP A C 1
ATOM 594 O O . ASP A 1 76 ? -5.980 -25.796 18.038 1.00 53.69 76 ASP A O 1
ATOM 598 N N . TRP A 1 77 ? -4.854 -25.838 16.078 1.00 47.34 77 TRP A N 1
ATOM 599 C CA . TRP A 1 77 ? -5.295 -24.553 15.564 1.00 47.34 77 TRP A CA 1
ATOM 600 C C . TRP A 1 77 ? -6.823 -24.405 15.496 1.00 47.34 77 TRP A C 1
ATOM 602 O O . TRP A 1 77 ? -7.346 -23.312 15.686 1.00 47.34 77 TRP A O 1
ATOM 612 N N . PHE A 1 78 ? -7.552 -25.489 15.217 1.00 45.41 78 PHE A N 1
ATOM 613 C CA . PHE A 1 78 ? -8.991 -25.440 14.944 1.00 45.41 78 PHE A CA 1
ATOM 614 C C . PHE A 1 78 ? -9.841 -25.697 16.179 1.00 45.41 78 PHE A C 1
ATOM 616 O O . PHE A 1 78 ? -10.955 -25.190 16.277 1.00 45.41 78 PHE A O 1
ATOM 623 N N . THR A 1 79 ? -9.346 -26.513 17.104 1.00 49.03 79 THR A N 1
ATOM 624 C CA . THR A 1 79 ? -10.093 -26.883 18.311 1.00 49.03 79 THR A CA 1
ATOM 625 C C . THR A 1 79 ? -9.656 -26.083 19.535 1.00 49.03 7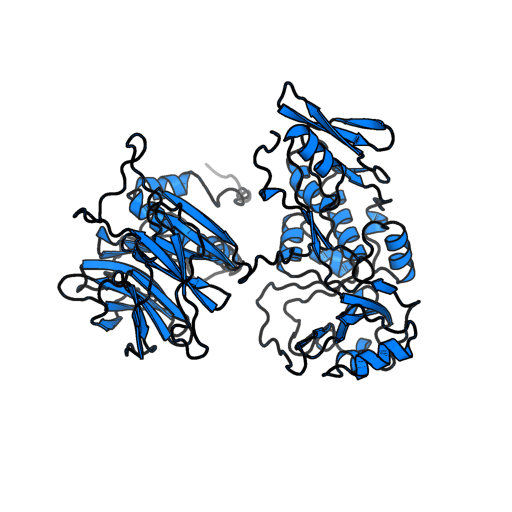9 THR A C 1
ATOM 627 O O . THR A 1 79 ? -10.310 -26.162 20.573 1.00 49.03 79 THR A O 1
ATOM 630 N N . GLY A 1 80 ? -8.518 -25.379 19.458 1.00 46.09 80 GLY A N 1
ATOM 631 C CA . GLY A 1 80 ? -7.859 -24.775 20.618 1.00 46.09 80 GLY A CA 1
ATOM 632 C C . GLY A 1 80 ? -7.387 -25.814 21.641 1.00 46.09 80 GLY A C 1
ATOM 633 O O . GLY A 1 80 ? -6.989 -25.463 22.753 1.00 46.09 80 GLY A O 1
ATOM 634 N N . SER A 1 81 ? -7.455 -27.109 21.306 1.00 52.28 81 SER A N 1
ATOM 635 C CA . SER A 1 81 ? -7.081 -28.168 22.229 1.00 52.28 81 SER A CA 1
ATOM 636 C C . SER A 1 81 ? -5.569 -28.254 22.328 1.00 52.28 81 SER A C 1
ATOM 638 O O . SER A 1 81 ? -4.867 -28.354 21.321 1.00 52.28 81 SER A O 1
ATOM 640 N N . ILE A 1 82 ? -5.081 -28.277 23.561 1.00 53.19 82 ILE A N 1
ATOM 641 C CA . ILE A 1 82 ? -3.683 -28.555 23.854 1.00 53.19 82 ILE A CA 1
ATOM 642 C C . ILE A 1 82 ? -3.441 -30.047 23.632 1.00 53.19 82 ILE A C 1
ATOM 644 O O . ILE A 1 82 ? -4.059 -30.876 24.305 1.00 53.19 82 ILE A O 1
ATOM 648 N N . SER A 1 83 ? -2.545 -30.395 22.710 1.00 57.34 83 SER A N 1
ATOM 649 C CA . SER A 1 83 ? -2.171 -31.792 22.500 1.00 57.34 83 SER A CA 1
ATOM 650 C C . SER A 1 83 ? -1.483 -32.346 23.759 1.00 57.34 83 SER A C 1
ATOM 652 O O . SER A 1 83 ? -0.538 -31.736 24.263 1.00 57.34 83 SER A O 1
ATOM 654 N N . PRO A 1 84 ? -1.905 -33.515 24.279 1.00 47.03 84 PRO A N 1
ATOM 655 C CA . PRO A 1 84 ? -1.329 -34.103 25.493 1.00 47.03 84 PRO A CA 1
ATOM 656 C C . PRO A 1 84 ? 0.090 -34.670 25.289 1.00 47.03 84 PRO A C 1
ATOM 658 O O . PRO A 1 84 ? 0.787 -34.971 26.261 1.00 47.03 84 PRO A O 1
ATOM 661 N N . SER A 1 85 ? 0.537 -34.831 24.039 1.00 49.19 85 SER A N 1
ATOM 662 C CA . SER A 1 85 ? 1.818 -35.442 23.676 1.00 49.19 85 SER A CA 1
ATOM 663 C C . SER A 1 85 ? 2.979 -34.443 23.734 1.00 49.19 85 SER A C 1
ATOM 665 O O . SER A 1 85 ? 3.127 -33.572 22.881 1.00 49.19 85 SER A O 1
ATOM 667 N N . PHE A 1 86 ? 3.809 -34.616 24.761 1.00 51.47 86 PHE A N 1
ATOM 668 C CA . PHE A 1 86 ? 4.897 -33.733 25.174 1.00 51.47 86 PHE A CA 1
ATOM 669 C C . PHE A 1 86 ? 6.232 -33.977 24.453 1.00 51.47 86 PHE A C 1
ATOM 671 O O . PHE A 1 86 ? 6.701 -35.114 24.400 1.00 51.47 86 PHE A O 1
ATOM 678 N N . SER A 1 87 ? 6.941 -32.899 24.090 1.00 54.16 87 SER A N 1
ATOM 679 C CA . SER A 1 87 ? 8.409 -32.899 24.068 1.00 54.16 87 SER A CA 1
ATOM 680 C C . SER A 1 87 ? 8.959 -31.868 25.062 1.00 54.16 87 SER A C 1
ATOM 682 O O . SER A 1 87 ? 8.495 -30.730 25.159 1.00 54.16 87 SER A O 1
ATOM 684 N N . ARG A 1 88 ? 9.928 -32.284 25.884 1.00 55.03 88 ARG A N 1
ATOM 685 C CA . ARG A 1 88 ? 10.763 -31.328 26.624 1.00 55.03 88 ARG A CA 1
ATOM 686 C C . ARG A 1 88 ? 11.723 -30.708 25.613 1.00 55.03 88 ARG A C 1
ATOM 688 O O . ARG A 1 88 ? 12.330 -31.466 24.858 1.00 55.03 88 ARG A O 1
ATOM 695 N N . ALA A 1 89 ? 11.899 -29.383 25.640 1.00 52.34 89 ALA A N 1
ATOM 696 C CA . ALA A 1 89 ? 12.903 -28.697 24.817 1.00 52.34 89 ALA A CA 1
ATOM 697 C C . ALA A 1 89 ? 14.282 -29.376 24.956 1.00 52.34 89 ALA A C 1
ATOM 699 O O . ALA A 1 89 ? 14.938 -29.696 23.969 1.00 52.34 89 ALA A O 1
ATOM 700 N N . SER A 1 90 ? 14.636 -29.742 26.195 1.00 57.31 90 SER A N 1
ATOM 701 C CA . SER A 1 90 ? 15.524 -30.860 26.519 1.00 57.31 90 SER A CA 1
ATOM 702 C C . SER A 1 90 ? 15.246 -31.368 27.942 1.00 57.31 90 SER A C 1
ATOM 704 O O . SER A 1 90 ? 14.698 -30.647 28.776 1.00 57.31 90 SER A O 1
ATOM 706 N N . SER A 1 91 ? 15.659 -32.594 28.280 1.00 53.91 91 SER A N 1
ATOM 707 C CA . SER A 1 91 ? 15.629 -33.091 29.669 1.00 53.91 91 SER A CA 1
ATOM 708 C C . SER A 1 91 ? 16.661 -32.424 30.594 1.00 53.91 91 SER A C 1
ATOM 710 O O . SER A 1 91 ? 16.725 -32.780 31.769 1.00 53.91 91 SER A O 1
ATOM 712 N N . ARG A 1 92 ? 17.483 -31.494 30.079 1.00 61.22 92 ARG A N 1
ATOM 713 C CA . ARG A 1 92 ? 18.648 -30.935 30.780 1.00 61.22 92 ARG A CA 1
ATOM 714 C C . ARG A 1 92 ? 18.480 -29.475 31.233 1.00 61.22 92 ARG A C 1
ATOM 716 O O . ARG A 1 92 ? 19.168 -29.084 32.172 1.00 61.22 92 ARG A O 1
ATOM 723 N N . GLY A 1 93 ? 17.600 -28.691 30.601 1.00 61.91 93 GLY A N 1
ATOM 724 C CA . GLY A 1 93 ? 17.293 -27.300 30.986 1.00 61.91 93 GLY A CA 1
ATOM 725 C C . GLY A 1 93 ? 16.221 -27.192 32.081 1.00 61.91 93 GLY A C 1
ATOM 726 O O . GLY A 1 93 ? 15.513 -28.168 32.341 1.00 61.91 93 GLY A O 1
ATOM 727 N N . ARG A 1 94 ? 16.092 -26.019 32.724 1.00 65.31 94 ARG A N 1
ATOM 728 C CA . ARG A 1 94 ? 14.993 -25.720 33.673 1.00 65.31 94 ARG A CA 1
ATOM 729 C C . ARG A 1 94 ? 13.967 -24.739 33.124 1.00 65.31 94 ARG A C 1
ATOM 731 O O . ARG A 1 94 ? 12.816 -24.837 33.523 1.00 65.31 94 ARG A O 1
ATOM 738 N N . TRP A 1 95 ? 14.368 -23.846 32.231 1.00 72.31 95 TRP A N 1
ATOM 739 C CA . TRP A 1 95 ? 13.494 -22.877 31.583 1.00 72.31 95 TRP A CA 1
ATOM 740 C C . TRP A 1 95 ? 13.759 -22.859 30.089 1.00 72.31 95 TRP A C 1
ATOM 742 O O . TRP A 1 95 ? 14.889 -23.091 29.664 1.00 72.31 95 TRP A O 1
ATOM 752 N N . SER A 1 96 ? 12.711 -22.571 29.322 1.00 74.81 96 SER A N 1
ATOM 753 C CA . SER A 1 96 ? 12.792 -22.302 27.890 1.00 74.81 96 SER A CA 1
ATOM 754 C C . SER A 1 96 ? 12.151 -20.940 27.602 1.00 74.81 96 SER A C 1
ATOM 756 O O . SER A 1 96 ? 11.113 -20.613 28.189 1.00 74.81 96 SER A O 1
ATOM 758 N N . THR A 1 97 ? 12.778 -20.129 26.756 1.00 75.31 97 THR A N 1
ATOM 759 C CA . THR A 1 97 ? 12.508 -18.675 26.686 1.00 75.31 97 THR A CA 1
ATOM 760 C C . THR A 1 97 ? 12.295 -18.151 25.274 1.00 75.31 97 THR A C 1
ATOM 762 O O . THR A 1 97 ? 11.293 -17.486 25.029 1.00 75.31 97 THR A O 1
ATOM 765 N N . GLY A 1 98 ? 13.175 -18.517 24.347 1.00 77.88 98 GLY A N 1
ATOM 766 C CA . GLY A 1 98 ? 13.112 -18.153 22.932 1.00 77.88 98 GLY A CA 1
ATOM 767 C C . GLY A 1 98 ? 13.019 -19.384 22.036 1.00 77.88 98 GLY A C 1
ATOM 768 O O . GLY A 1 98 ? 13.593 -20.429 22.349 1.00 77.88 98 GLY A O 1
ATOM 769 N N . ILE A 1 99 ? 12.306 -19.267 20.915 1.00 81.31 99 ILE A N 1
ATOM 770 C CA . ILE A 1 99 ? 12.223 -20.314 19.890 1.00 81.31 99 ILE A CA 1
ATOM 771 C C . ILE A 1 99 ? 12.413 -19.719 18.496 1.00 81.31 99 ILE A C 1
ATOM 773 O O . ILE A 1 99 ? 11.924 -18.628 18.222 1.00 81.31 99 ILE A O 1
ATOM 777 N N . ALA A 1 100 ? 13.087 -20.447 17.609 1.00 80.00 100 ALA A N 1
ATOM 778 C CA . ALA A 1 100 ? 13.222 -20.088 16.200 1.00 80.00 100 ALA A CA 1
ATOM 779 C C . ALA A 1 100 ? 13.111 -21.333 15.318 1.00 80.00 100 ALA A C 1
ATOM 781 O O . ALA A 1 100 ? 13.705 -22.370 15.615 1.00 80.00 100 ALA A O 1
ATOM 782 N N . LEU A 1 101 ? 12.364 -21.225 14.221 1.00 75.56 101 LEU A N 1
ATOM 783 C CA . LEU A 1 101 ? 12.350 -22.237 13.170 1.00 75.56 101 LEU A CA 1
ATOM 784 C C . LEU A 1 101 ? 13.397 -21.863 12.124 1.00 75.56 101 LEU A C 1
ATOM 786 O O . LEU A 1 101 ? 13.398 -20.749 11.606 1.00 75.56 101 LEU A O 1
ATOM 790 N N . SER A 1 102 ? 14.289 -22.793 11.813 1.00 75.12 102 SER A N 1
ATOM 791 C CA . SER A 1 102 ? 15.329 -22.565 10.818 1.00 75.12 102 SER A CA 1
ATOM 792 C C . SER A 1 102 ? 14.766 -22.692 9.400 1.00 75.12 102 SER A C 1
ATOM 794 O O . SER A 1 102 ? 14.162 -23.717 9.070 1.00 75.12 102 SER A O 1
ATOM 796 N N . PRO A 1 103 ? 14.992 -21.703 8.518 1.00 65.50 103 PRO A N 1
ATOM 797 C CA . PRO A 1 103 ? 14.598 -21.810 7.116 1.00 65.50 103 PRO A CA 1
ATOM 798 C C . PRO A 1 103 ? 15.497 -22.771 6.320 1.00 65.50 103 PRO A C 1
ATOM 800 O O . PRO A 1 103 ? 15.159 -23.111 5.191 1.00 65.50 103 PRO A O 1
ATOM 803 N N . TYR A 1 104 ? 16.633 -23.199 6.885 1.00 71.81 104 TYR A N 1
ATOM 804 C CA . TYR A 1 104 ? 17.660 -23.967 6.175 1.00 71.81 104 TYR A CA 1
ATOM 805 C C . TYR A 1 104 ? 17.509 -25.479 6.352 1.00 71.81 104 TYR A C 1
ATOM 807 O O . TYR A 1 104 ? 17.547 -26.228 5.383 1.00 71.81 104 TYR A O 1
ATOM 815 N N . ASP A 1 105 ? 17.353 -25.932 7.596 1.00 79.31 105 ASP A N 1
ATOM 816 C CA . ASP A 1 105 ? 17.232 -27.353 7.950 1.00 79.31 105 ASP A CA 1
ATOM 817 C C . ASP A 1 105 ? 15.830 -27.720 8.460 1.00 79.31 105 ASP A C 1
ATOM 819 O O . ASP A 1 105 ? 15.562 -28.889 8.734 1.00 79.31 105 ASP A O 1
ATOM 823 N N . HIS A 1 106 ? 14.933 -26.731 8.562 1.00 74.00 106 HIS A N 1
ATOM 824 C CA . HIS A 1 106 ? 13.569 -26.873 9.071 1.00 74.00 106 HIS A CA 1
ATOM 825 C C . HIS A 1 106 ? 13.486 -27.423 10.499 1.00 74.00 106 HIS A C 1
ATOM 827 O O . HIS A 1 106 ? 12.435 -27.923 10.901 1.00 74.00 106 HIS A O 1
ATOM 833 N N . ASP A 1 107 ? 14.566 -27.329 11.275 1.00 81.44 107 ASP A N 1
ATOM 834 C CA . ASP A 1 107 ? 14.584 -27.709 12.681 1.00 81.44 107 ASP A CA 1
ATOM 835 C C . ASP A 1 107 ? 14.172 -26.543 13.588 1.00 81.44 107 ASP A C 1
ATOM 837 O O . ASP A 1 107 ? 14.289 -25.366 13.239 1.00 81.44 107 ASP A O 1
ATOM 841 N N . LEU A 1 108 ? 13.674 -26.888 14.776 1.00 80.50 108 LEU A N 1
ATOM 842 C CA . LEU A 1 108 ? 13.289 -25.939 15.813 1.00 80.50 108 LEU A CA 1
ATOM 843 C C . LEU A 1 108 ? 14.441 -25.759 16.804 1.00 80.50 108 LEU A C 1
ATOM 845 O O . LEU A 1 108 ? 14.949 -26.726 17.371 1.00 80.50 108 LEU A O 1
ATOM 849 N N . TYR A 1 109 ? 14.809 -24.512 17.050 1.00 85.69 109 TYR A N 1
ATOM 850 C CA . TYR A 1 109 ? 15.864 -24.113 17.967 1.00 85.69 109 TYR A CA 1
ATOM 851 C C . TYR A 1 109 ? 15.228 -23.456 19.182 1.00 85.69 109 TYR A C 1
ATOM 853 O O . TYR A 1 109 ? 14.357 -22.604 19.035 1.00 85.69 109 TYR A O 1
ATOM 861 N N . VAL A 1 110 ? 15.635 -23.869 20.379 1.00 84.94 110 VAL A N 1
ATOM 862 C CA . VAL A 1 110 ? 15.014 -23.440 21.635 1.00 84.94 110 VAL A CA 1
ATOM 863 C C . VAL A 1 110 ? 16.086 -22.980 22.608 1.00 84.94 110 VAL A C 1
ATOM 865 O O . VAL A 1 110 ? 16.956 -23.763 22.996 1.00 84.94 110 VAL A O 1
ATOM 868 N N . CYS A 1 111 ? 16.014 -21.716 23.010 1.00 85.38 111 CYS A N 1
ATOM 869 C CA . CYS A 1 111 ? 16.804 -21.166 24.102 1.00 85.38 111 CYS A CA 1
ATOM 870 C C . CYS A 1 111 ? 16.362 -21.799 25.413 1.00 85.38 111 CYS A C 1
ATOM 872 O O . CYS A 1 111 ? 15.167 -21.865 25.709 1.00 85.38 111 CYS A O 1
ATOM 874 N N . GLN A 1 112 ? 17.334 -22.248 26.197 1.00 81.62 112 GLN A N 1
ATOM 875 C CA . GLN A 1 112 ? 17.089 -22.806 27.515 1.00 81.62 112 GLN A CA 1
ATOM 876 C C . GLN A 1 112 ? 18.196 -22.422 28.494 1.00 81.62 112 GLN A C 1
ATOM 878 O O . GLN A 1 112 ? 19.363 -22.298 28.117 1.00 81.62 112 GLN A O 1
ATOM 883 N N . TYR A 1 113 ? 17.833 -22.279 29.765 1.00 76.25 113 TYR A N 1
ATOM 884 C CA . TYR A 1 113 ? 18.794 -22.077 30.847 1.00 76.25 113 TYR A CA 1
ATOM 885 C C . TYR A 1 113 ? 18.338 -22.693 32.172 1.00 76.25 113 TYR A C 1
ATOM 887 O O . TYR A 1 113 ? 17.188 -23.112 32.347 1.00 76.25 113 TYR A O 1
ATOM 895 N N . GLY A 1 114 ? 19.290 -22.854 33.087 1.00 67.44 114 GLY A N 1
ATOM 896 C CA . GLY A 1 114 ? 19.155 -23.526 34.373 1.00 67.44 114 GLY A CA 1
ATOM 897 C C . GLY A 1 114 ? 20.422 -24.294 34.750 1.00 67.44 114 GLY A C 1
ATOM 898 O O . GLY A 1 114 ? 21.297 -24.532 33.927 1.00 67.44 114 GLY A O 1
ATOM 899 N N . SER A 1 115 ? 20.480 -24.780 35.994 1.00 57.31 115 SER A N 1
ATOM 900 C CA . SER A 1 115 ? 21.690 -25.264 36.692 1.00 57.31 115 SER A CA 1
ATOM 901 C C . SER A 1 115 ? 22.595 -26.305 35.994 1.00 57.31 115 SER A C 1
ATOM 903 O O . SER A 1 115 ? 23.604 -26.686 36.577 1.00 57.31 115 SER A O 1
ATOM 905 N N . LYS A 1 116 ? 22.231 -26.858 34.827 1.00 58.97 116 LYS A N 1
ATOM 906 C CA . LYS A 1 116 ? 23.001 -27.891 34.107 1.00 58.97 116 LYS A CA 1
ATOM 907 C C . LYS A 1 116 ? 23.047 -27.730 32.573 1.00 58.97 116 LYS A C 1
ATOM 909 O O . LYS A 1 116 ? 23.693 -28.564 31.933 1.00 58.97 116 LYS A O 1
ATOM 914 N N . ALA A 1 117 ? 22.371 -26.749 31.955 1.00 63.78 117 ALA A N 1
ATOM 915 C CA . ALA A 1 117 ? 22.282 -26.686 30.484 1.00 63.78 117 ALA A CA 1
ATOM 916 C C . ALA A 1 117 ? 21.878 -25.318 29.903 1.00 63.78 117 ALA A C 1
ATOM 918 O O . ALA A 1 117 ? 20.874 -25.222 29.197 1.00 63.78 117 ALA A O 1
ATOM 919 N N . ASP A 1 118 ? 22.697 -24.299 30.141 1.00 81.00 118 ASP A N 1
ATOM 920 C CA . ASP A 1 118 ? 22.562 -22.997 29.480 1.00 81.00 118 ASP A CA 1
ATOM 921 C C . ASP A 1 118 ? 23.003 -23.092 28.012 1.00 81.00 118 ASP A C 1
ATOM 923 O O . ASP A 1 118 ? 24.115 -23.551 27.707 1.00 81.00 118 ASP A O 1
ATOM 927 N N . GLY A 1 119 ? 22.115 -22.718 27.090 1.00 87.88 119 GLY A N 1
ATOM 928 C CA . GLY A 1 119 ? 22.396 -22.750 25.659 1.00 87.88 119 GLY A CA 1
ATOM 929 C C . GLY A 1 119 ? 21.163 -22.928 24.779 1.00 87.88 119 GLY A C 1
ATOM 930 O O . GLY A 1 119 ? 20.053 -22.533 25.130 1.00 87.88 119 GLY A O 1
ATOM 931 N N . ILE A 1 120 ? 21.366 -23.544 23.615 1.00 90.75 120 ILE A N 1
ATOM 932 C CA . ILE A 1 120 ? 20.317 -23.758 22.612 1.00 90.75 120 ILE A CA 1
ATOM 933 C C . ILE A 1 120 ? 20.151 -25.252 22.367 1.00 90.75 120 ILE A C 1
ATOM 935 O O . ILE A 1 120 ? 21.117 -25.950 22.050 1.00 90.75 120 ILE A O 1
ATOM 939 N N . ALA A 1 121 ? 18.928 -25.753 22.493 1.00 89.31 121 ALA A N 1
ATOM 940 C CA . ALA A 1 121 ? 18.552 -27.090 22.055 1.00 89.31 121 ALA A CA 1
ATOM 941 C C . ALA A 1 121 ? 18.054 -27.045 20.604 1.00 89.31 121 ALA A C 1
ATOM 943 O O . ALA A 1 121 ? 17.297 -26.153 20.239 1.00 89.31 121 ALA A O 1
ATOM 944 N N . GLN A 1 122 ? 18.454 -28.020 19.790 1.00 89.81 122 GLN A N 1
ATOM 945 C CA . GLN A 1 122 ? 17.909 -28.248 18.451 1.00 89.81 122 GLN A CA 1
ATOM 946 C C . GLN A 1 122 ? 16.977 -29.454 18.503 1.00 89.81 122 GLN A C 1
ATOM 948 O O . GLN A 1 122 ? 17.331 -30.506 19.048 1.00 89.81 122 GLN A O 1
ATOM 953 N N . LEU A 1 123 ? 15.796 -29.309 17.921 1.00 83.81 123 LEU A N 1
ATOM 954 C CA . LEU A 1 123 ? 14.765 -30.326 17.820 1.00 83.81 123 LEU A CA 1
ATOM 955 C C . LEU A 1 123 ? 14.353 -30.479 16.361 1.00 83.81 123 LEU A C 1
ATOM 957 O O . LEU A 1 123 ? 14.340 -29.516 15.603 1.00 83.81 123 LEU A O 1
ATOM 961 N N . HIS A 1 124 ? 13.954 -31.684 15.977 1.00 78.69 124 HIS A N 1
ATOM 962 C CA . HIS A 1 124 ? 13.395 -31.915 14.651 1.00 78.69 124 HIS A CA 1
ATOM 963 C C . HIS A 1 124 ? 12.108 -31.110 14.457 1.00 78.69 124 HIS A C 1
ATOM 965 O O . HIS A 1 124 ? 11.167 -31.308 15.223 1.00 78.69 124 HIS A O 1
ATOM 971 N N . GLY A 1 125 ? 12.005 -30.266 13.427 1.00 67.56 125 GLY A N 1
ATOM 972 C CA . GLY A 1 125 ? 10.847 -29.363 13.300 1.00 67.56 125 GLY A CA 1
ATOM 973 C C . GLY A 1 125 ? 9.505 -30.081 13.144 1.00 67.56 125 GLY A C 1
ATOM 974 O O . GLY A 1 125 ? 8.490 -29.636 13.673 1.00 67.56 125 GLY A O 1
ATOM 975 N N . ARG A 1 126 ? 9.486 -31.255 12.495 1.00 66.56 126 ARG A N 1
ATOM 976 C CA . ARG A 1 126 ? 8.261 -32.064 12.361 1.00 66.56 126 ARG A CA 1
ATOM 977 C C . ARG A 1 126 ? 7.935 -32.893 13.596 1.00 66.56 126 ARG A C 1
ATOM 979 O O . ARG A 1 126 ? 6.785 -32.938 14.002 1.00 66.56 126 ARG A O 1
ATOM 986 N N . SER A 1 127 ? 8.892 -33.593 14.195 1.00 70.31 127 SER A N 1
ATOM 987 C CA . SER A 1 127 ? 8.582 -34.504 15.311 1.00 70.31 127 SER A CA 1
ATOM 988 C C . SER A 1 127 ? 8.701 -33.846 16.684 1.00 70.31 127 SER A C 1
ATOM 990 O O . SER A 1 127 ? 8.276 -34.435 17.674 1.00 70.31 127 SER A O 1
ATOM 992 N N . LEU A 1 128 ? 9.308 -32.657 16.750 1.00 70.75 128 LEU A N 1
ATOM 993 C CA . LEU A 1 128 ? 9.715 -31.958 17.972 1.00 70.75 128 LEU A CA 1
ATOM 994 C C . LEU A 1 128 ? 10.538 -32.833 18.913 1.00 70.75 128 LEU A C 1
ATOM 996 O O . LEU A 1 128 ? 10.608 -32.576 20.112 1.00 70.75 128 LEU A O 1
ATOM 1000 N N . ARG A 1 129 ? 11.161 -33.890 18.384 1.00 79.94 129 ARG A N 1
ATOM 1001 C CA . ARG A 1 129 ? 12.081 -34.723 19.144 1.00 79.94 129 ARG A CA 1
ATOM 1002 C C . ARG A 1 129 ? 13.401 -33.988 19.262 1.00 79.94 129 ARG A C 1
ATOM 1004 O O . ARG A 1 129 ? 13.909 -33.456 18.275 1.00 79.94 129 ARG A O 1
ATOM 1011 N N . TYR A 1 130 ? 13.950 -33.994 20.469 1.00 84.50 130 TYR A N 1
ATOM 1012 C CA . TYR A 1 130 ? 15.281 -33.474 20.734 1.00 84.50 130 TYR A CA 1
ATOM 1013 C C . TYR A 1 130 ? 16.307 -34.137 19.810 1.00 84.50 130 TYR A C 1
ATOM 1015 O O . TYR A 1 130 ? 16.372 -35.363 19.734 1.00 84.50 130 TYR A O 1
ATOM 1023 N N . LYS A 1 131 ? 17.094 -33.311 19.121 1.00 86.94 131 LYS A N 1
ATOM 1024 C CA . LYS A 1 131 ? 18.149 -33.734 18.198 1.00 86.94 131 LYS A CA 1
ATOM 1025 C C . LYS A 1 131 ? 19.508 -33.635 18.881 1.00 86.94 131 LYS A C 1
ATOM 1027 O O . LYS A 1 131 ? 20.220 -34.629 18.988 1.00 86.94 131 LYS A O 1
ATOM 1032 N N . ARG A 1 132 ? 19.865 -32.447 19.382 1.00 89.69 132 ARG A N 1
ATOM 1033 C CA . ARG A 1 132 ? 21.138 -32.195 20.081 1.00 89.69 132 ARG A CA 1
ATOM 1034 C C . ARG A 1 132 ? 21.120 -30.894 20.886 1.00 89.69 132 ARG A C 1
ATOM 1036 O O . ARG A 1 132 ? 20.235 -30.061 20.720 1.00 89.69 132 ARG A O 1
ATOM 1043 N N . MET A 1 133 ? 22.149 -30.702 21.711 1.00 89.56 133 MET A N 1
ATOM 1044 C CA . MET A 1 133 ? 22.514 -29.381 22.222 1.00 89.56 133 MET A CA 1
ATOM 1045 C C . MET A 1 133 ? 23.258 -28.677 21.099 1.00 89.56 133 MET A C 1
ATOM 1047 O O . MET A 1 133 ? 24.367 -29.086 20.768 1.00 89.56 133 MET A O 1
ATOM 1051 N N . PHE A 1 134 ? 22.618 -27.682 20.498 1.00 91.94 134 PHE A N 1
ATOM 1052 C CA . PHE A 1 134 ? 23.169 -26.921 19.388 1.00 91.94 134 PHE A CA 1
ATOM 1053 C C . PHE A 1 134 ? 24.349 -26.063 19.829 1.00 91.94 134 PHE A C 1
ATOM 1055 O O . PHE A 1 134 ? 25.422 -26.144 19.249 1.00 91.94 134 PHE A O 1
ATOM 1062 N N . ALA A 1 135 ? 24.153 -25.303 20.904 1.00 91.69 135 ALA A N 1
ATOM 1063 C CA . ALA A 1 135 ? 25.181 -24.476 21.511 1.00 91.69 135 ALA A CA 1
ATOM 1064 C C . ALA A 1 135 ? 25.102 -24.590 23.032 1.00 91.69 135 ALA A C 1
ATOM 1066 O O . ALA A 1 135 ? 24.024 -24.800 23.598 1.00 91.69 135 ALA A O 1
ATOM 1067 N N . ARG A 1 136 ? 26.254 -24.483 23.690 1.00 88.31 136 ARG A N 1
ATOM 1068 C CA . ARG A 1 136 ? 26.404 -24.531 25.150 1.00 88.31 136 ARG A CA 1
ATOM 1069 C C . ARG A 1 136 ? 27.036 -23.237 25.636 1.00 88.31 136 ARG A C 1
ATOM 1071 O O . ARG A 1 136 ? 27.670 -22.541 24.853 1.00 88.31 136 ARG A O 1
ATOM 1078 N N . SER A 1 137 ? 26.903 -22.973 26.932 1.00 83.00 137 SER A N 1
ATOM 1079 C CA . SER A 1 137 ? 27.577 -21.860 27.614 1.00 83.00 137 SER A CA 1
ATOM 1080 C C . SER A 1 137 ? 27.112 -20.472 27.164 1.00 83.00 137 SER A C 1
ATOM 1082 O O . SER A 1 137 ? 27.788 -19.486 27.437 1.00 83.00 137 SER A O 1
ATOM 1084 N N . ILE A 1 138 ? 25.944 -20.381 26.523 1.00 85.88 138 ILE A N 1
ATOM 1085 C CA . ILE A 1 138 ? 25.260 -19.105 26.308 1.00 85.88 138 ILE A CA 1
ATOM 1086 C C . ILE A 1 138 ? 24.420 -18.871 27.549 1.00 85.88 138 ILE A C 1
ATOM 1088 O O . ILE A 1 138 ? 23.447 -19.591 27.766 1.00 85.88 138 ILE A O 1
ATOM 1092 N N . LYS A 1 139 ? 24.832 -17.921 28.384 1.00 83.00 139 LYS A N 1
ATOM 1093 C CA . LYS A 1 139 ? 24.138 -17.603 29.632 1.00 83.00 139 LYS A CA 1
ATOM 1094 C C . LYS A 1 139 ? 22.826 -16.887 29.348 1.00 83.00 139 LYS A C 1
ATOM 1096 O O . LYS A 1 139 ? 22.792 -15.998 28.501 1.00 83.00 139 LYS A O 1
ATOM 1101 N N . ALA A 1 140 ? 21.771 -17.282 30.059 1.00 82.12 140 ALA A N 1
ATOM 1102 C CA . ALA A 1 140 ? 20.442 -16.662 30.012 1.00 82.12 140 ALA A CA 1
ATOM 1103 C C . ALA A 1 140 ? 19.986 -16.221 28.598 1.00 82.12 140 ALA A C 1
ATOM 1105 O O . ALA A 1 140 ? 19.717 -15.040 28.383 1.00 82.12 140 ALA A O 1
ATOM 1106 N N . PRO A 1 141 ? 19.952 -17.125 27.598 1.00 86.38 141 PRO A N 1
ATOM 1107 C CA . PRO A 1 141 ? 19.490 -16.775 26.264 1.00 86.38 141 PRO A CA 1
ATOM 1108 C C . PRO A 1 141 ? 17.983 -16.495 26.312 1.00 86.38 141 PRO A C 1
ATOM 1110 O O . PRO A 1 141 ? 17.217 -17.354 26.743 1.00 86.38 141 PRO A O 1
ATOM 1113 N N . GLU A 1 142 ? 17.554 -15.319 25.866 1.00 83.19 142 GLU A N 1
ATOM 1114 C CA . GLU A 1 142 ? 16.148 -14.879 25.893 1.00 83.19 142 GLU A CA 1
ATOM 1115 C C . GLU A 1 142 ? 15.556 -14.778 24.483 1.00 83.19 142 GLU A C 1
ATOM 1117 O O . GLU A 1 142 ? 14.444 -15.244 24.240 1.00 83.19 142 GLU A O 1
ATOM 1122 N N . GLY A 1 143 ? 16.319 -14.240 23.526 1.00 85.44 143 GLY A N 1
ATOM 1123 C CA . GLY A 1 143 ? 15.899 -14.097 22.130 1.00 85.44 143 GLY A CA 1
ATOM 1124 C C . GLY A 1 143 ? 16.770 -14.905 21.174 1.00 85.44 143 GLY A C 1
ATOM 1125 O O . GLY A 1 143 ? 17.982 -14.989 21.362 1.00 85.44 143 GLY A O 1
ATOM 1126 N N . ILE A 1 144 ? 16.171 -15.473 20.125 1.00 88.12 144 ILE A N 1
ATOM 1127 C CA . ILE A 1 144 ? 16.886 -16.208 19.075 1.00 88.12 144 ILE A CA 1
ATOM 1128 C C . ILE A 1 144 ? 16.301 -15.907 17.700 1.00 88.12 144 ILE A C 1
ATOM 1130 O O . ILE A 1 144 ? 15.089 -15.907 17.514 1.00 88.12 144 ILE A O 1
ATOM 1134 N N . VAL A 1 145 ? 17.186 -15.687 16.732 1.00 88.06 145 VAL A N 1
ATOM 1135 C CA . VAL A 1 145 ? 16.861 -15.445 15.325 1.00 88.06 145 VAL A CA 1
ATOM 1136 C C . VAL A 1 145 ? 17.839 -16.225 14.456 1.00 88.06 145 VAL A C 1
ATOM 1138 O O . VAL A 1 145 ? 19.029 -16.293 14.758 1.00 88.06 145 VAL A O 1
ATOM 1141 N N . ILE A 1 146 ? 17.358 -16.795 13.352 1.00 83.62 146 ILE A N 1
ATOM 1142 C CA . ILE A 1 146 ? 18.196 -17.496 12.374 1.00 83.62 146 ILE A CA 1
ATOM 1143 C C . ILE A 1 146 ? 18.141 -16.724 11.060 1.00 83.62 146 ILE A C 1
ATOM 1145 O O . ILE A 1 146 ? 17.091 -16.642 10.429 1.00 83.62 146 ILE A O 1
ATOM 1149 N N . ALA A 1 147 ? 19.271 -16.142 10.667 1.00 77.12 147 ALA A N 1
ATOM 1150 C CA . ALA A 1 147 ? 19.396 -15.302 9.482 1.00 77.12 147 ALA A CA 1
ATOM 1151 C C . ALA A 1 147 ? 20.859 -15.204 9.041 1.00 77.12 147 ALA A C 1
ATOM 1153 O O . ALA A 1 147 ? 21.761 -15.499 9.818 1.00 77.12 147 ALA A O 1
ATOM 1154 N N . HIS A 1 148 ? 21.118 -14.781 7.803 1.00 76.25 148 HIS A N 1
ATOM 1155 C CA . HIS A 1 148 ? 22.488 -14.605 7.288 1.00 76.25 148 HIS A CA 1
ATOM 1156 C C . HIS A 1 148 ? 23.388 -15.839 7.458 1.00 76.25 148 HIS A C 1
ATOM 1158 O O . HIS A 1 148 ? 24.566 -15.710 7.801 1.00 76.25 148 HIS A O 1
ATOM 1164 N N . TYR A 1 149 ? 22.832 -17.043 7.274 1.00 80.12 149 TYR A N 1
ATOM 1165 C CA . TYR A 1 149 ? 23.536 -18.308 7.531 1.00 80.12 149 TYR A CA 1
ATOM 1166 C C . TYR A 1 149 ? 24.164 -18.370 8.936 1.00 80.12 149 TYR A C 1
ATOM 1168 O O . TYR A 1 149 ? 25.234 -18.938 9.141 1.00 80.12 149 TYR A O 1
ATOM 1176 N N . SER A 1 150 ? 23.525 -17.722 9.908 1.00 89.94 150 SER A N 1
ATOM 1177 C CA . SER A 1 150 ? 23.979 -17.594 11.288 1.00 89.94 150 SER A CA 1
ATOM 1178 C C . SER A 1 150 ? 22.794 -17.706 12.247 1.00 89.94 150 SER A C 1
ATOM 1180 O O . SER A 1 150 ? 21.639 -17.481 11.882 1.00 89.94 150 SER A O 1
ATOM 1182 N N . VAL A 1 151 ? 23.089 -18.048 13.495 1.00 92.44 151 VAL A N 1
ATOM 1183 C CA . VAL A 1 151 ? 22.134 -18.020 14.603 1.00 92.44 151 VAL A CA 1
ATOM 1184 C C . VAL A 1 151 ? 22.529 -16.878 15.528 1.00 92.44 151 VAL A C 1
ATOM 1186 O O . VAL A 1 151 ? 23.633 -16.867 16.067 1.00 92.44 151 VAL A O 1
ATOM 1189 N N . TYR A 1 152 ? 21.636 -15.910 15.690 1.00 93.62 152 TYR A N 1
ATOM 1190 C CA . TYR A 1 152 ? 21.790 -14.768 16.581 1.00 93.62 152 TYR A CA 1
ATOM 1191 C C . TYR A 1 152 ? 21.036 -15.029 17.872 1.00 93.62 152 TYR A C 1
ATOM 1193 O O . TYR A 1 152 ? 19.875 -15.438 17.839 1.00 93.62 152 TYR A O 1
ATOM 1201 N N . VAL A 1 153 ? 21.689 -14.788 19.003 1.00 93.06 153 VAL A N 1
ATOM 1202 C CA . VAL A 1 153 ? 21.135 -15.054 20.328 1.00 93.06 153 VAL A CA 1
ATOM 1203 C C . VAL A 1 153 ? 21.348 -13.843 21.208 1.00 93.06 153 VAL A C 1
ATOM 1205 O O . VAL A 1 153 ? 22.484 -13.412 21.397 1.00 93.06 153 VAL A O 1
ATOM 1208 N N . MET A 1 154 ? 20.257 -13.315 21.748 1.00 91.50 154 MET A N 1
ATOM 1209 C CA . MET A 1 154 ? 20.286 -12.247 22.735 1.00 91.50 154 MET A CA 1
ATOM 1210 C C . MET A 1 154 ? 20.268 -12.852 24.136 1.00 91.50 154 MET A C 1
ATOM 1212 O O . MET A 1 154 ? 19.342 -13.591 24.479 1.00 91.50 154 MET A O 1
ATOM 1216 N N . SER A 1 155 ? 21.289 -12.547 24.931 1.00 88.81 155 SER A N 1
ATOM 1217 C CA . SER A 1 155 ? 21.367 -12.909 26.346 1.00 88.81 155 SER A CA 1
ATOM 1218 C C . SER A 1 155 ? 20.778 -11.807 27.221 1.00 88.81 155 SER A C 1
ATOM 1220 O O . SER A 1 155 ? 21.031 -10.632 26.965 1.00 88.81 155 SER A O 1
ATOM 1222 N N . ALA A 1 156 ? 20.094 -12.183 28.305 1.00 82.25 156 ALA A N 1
ATOM 1223 C CA . ALA A 1 156 ? 19.653 -11.261 29.354 1.00 82.25 156 ALA A CA 1
ATOM 1224 C C . ALA A 1 156 ? 20.811 -10.458 29.988 1.00 82.25 156 ALA A C 1
ATOM 1226 O O . ALA A 1 156 ? 20.580 -9.406 30.571 1.00 82.25 156 ALA A O 1
ATOM 1227 N N . GLU A 1 157 ? 22.060 -10.918 29.856 1.00 84.00 157 GLU A N 1
ATOM 1228 C CA . GLU A 1 157 ? 23.254 -10.180 30.293 1.00 84.00 157 GLU A CA 1
ATOM 1229 C C . GLU A 1 157 ? 23.672 -9.065 29.303 1.00 84.00 157 GLU A C 1
ATOM 1231 O O . GLU A 1 157 ? 24.712 -8.442 29.490 1.00 84.00 157 GLU A O 1
ATOM 1236 N N . GLY A 1 158 ? 22.902 -8.819 28.234 1.00 86.81 158 GLY A N 1
ATOM 1237 C CA . GLY A 1 158 ? 23.174 -7.755 27.257 1.00 86.81 158 GLY A CA 1
ATOM 1238 C C . GLY A 1 158 ? 24.163 -8.142 26.151 1.00 86.81 158 GLY A C 1
ATOM 1239 O O . GLY A 1 158 ? 24.692 -7.271 25.463 1.00 86.81 158 GLY A O 1
ATOM 1240 N N . TYR A 1 159 ? 24.422 -9.437 25.956 1.00 90.81 159 TYR A N 1
ATOM 1241 C CA . TYR A 1 159 ? 25.310 -9.926 24.898 1.00 90.81 159 TYR A CA 1
ATOM 1242 C C . TYR A 1 159 ? 24.522 -10.427 23.691 1.00 90.81 159 TYR A C 1
ATOM 1244 O O . TYR A 1 159 ? 23.635 -11.273 23.828 1.00 90.81 159 TYR A O 1
ATOM 1252 N N . LEU A 1 160 ? 24.919 -9.983 22.496 1.00 94.06 160 LEU A N 1
ATOM 1253 C CA . LEU A 1 160 ? 24.502 -10.594 21.240 1.00 94.06 160 LEU A CA 1
ATOM 1254 C C . LEU A 1 160 ? 25.564 -11.603 20.787 1.00 94.06 160 LEU A C 1
ATOM 1256 O O . LEU A 1 160 ? 26.655 -11.241 20.335 1.00 94.06 160 LEU A O 1
ATOM 1260 N N . THR A 1 161 ? 25.243 -12.888 20.903 1.00 94.88 161 THR A N 1
ATOM 1261 C CA . THR A 1 161 ? 26.086 -13.985 20.422 1.00 94.88 161 THR A CA 1
ATOM 1262 C C . THR A 1 161 ? 25.673 -14.382 19.012 1.00 94.88 161 THR A C 1
ATOM 1264 O O . THR A 1 161 ? 24.501 -14.651 18.750 1.00 94.88 161 THR A O 1
ATOM 1267 N N . ARG A 1 162 ? 26.643 -14.468 18.103 1.00 95.06 162 ARG A N 1
ATOM 1268 C CA . ARG A 1 162 ? 26.456 -15.010 16.760 1.00 95.06 162 ARG A CA 1
ATOM 1269 C C . ARG A 1 162 ? 27.125 -16.370 16.661 1.00 95.06 162 ARG A C 1
ATOM 1271 O O . ARG A 1 162 ? 28.307 -16.510 16.976 1.00 95.06 162 ARG A O 1
ATOM 1278 N N . LEU A 1 163 ? 26.383 -17.349 16.168 1.00 95.00 163 LEU A N 1
ATOM 1279 C CA . LEU A 1 163 ? 26.843 -18.709 15.934 1.00 95.00 163 LEU A CA 1
ATOM 1280 C C . LEU A 1 163 ? 26.735 -19.059 14.448 1.00 95.00 163 LEU A C 1
ATOM 1282 O O . LEU A 1 163 ? 25.856 -18.555 13.748 1.00 95.00 163 LEU A O 1
ATOM 1286 N N . SER A 1 164 ? 27.579 -19.961 13.972 1.00 92.31 164 SER A N 1
ATOM 1287 C CA . SER A 1 164 ? 27.397 -20.641 12.687 1.00 92.31 164 SER A CA 1
ATOM 1288 C C . SER A 1 164 ? 26.278 -21.685 12.770 1.00 92.31 164 SER A C 1
ATOM 1290 O O . SER A 1 164 ? 25.863 -22.094 13.855 1.00 92.31 164 SER A O 1
ATOM 1292 N N . LEU A 1 165 ? 25.794 -22.159 11.615 1.00 88.06 165 LEU A N 1
ATOM 1293 C CA . LEU A 1 165 ? 24.728 -23.175 11.530 1.00 88.06 165 LEU A CA 1
ATOM 1294 C C . LEU A 1 165 ? 25.120 -24.556 12.086 1.00 88.06 165 LEU A C 1
ATOM 1296 O O . LEU A 1 165 ? 24.261 -25.421 12.237 1.00 88.06 165 LEU A O 1
ATOM 1300 N N . ASP A 1 166 ? 26.394 -24.793 12.396 1.00 88.62 166 ASP A N 1
ATOM 1301 C CA . ASP A 1 166 ? 26.857 -26.006 13.074 1.00 88.62 166 ASP A CA 1
ATOM 1302 C C . ASP A 1 166 ? 26.899 -25.861 14.608 1.00 88.62 166 ASP A C 1
ATOM 1304 O O . ASP A 1 166 ? 26.958 -26.889 15.291 1.00 88.62 166 ASP A O 1
ATOM 1308 N N . GLY A 1 167 ? 26.763 -24.634 15.131 1.00 89.06 167 GLY A N 1
ATOM 1309 C CA . GLY A 1 167 ? 26.718 -24.307 16.558 1.00 89.06 167 GLY A CA 1
ATOM 1310 C C . GLY A 1 167 ? 27.995 -23.681 17.125 1.00 89.06 167 GLY A C 1
ATOM 1311 O O . GLY A 1 167 ? 28.065 -23.469 18.337 1.00 89.06 167 GLY A O 1
ATOM 1312 N N . GLN A 1 168 ? 29.003 -23.382 16.297 1.00 92.19 168 GLN A N 1
ATOM 1313 C CA . GLN A 1 168 ? 30.227 -22.721 16.764 1.00 92.19 168 GLN A CA 1
ATOM 1314 C C . GLN A 1 168 ? 30.012 -21.224 16.978 1.00 92.19 168 GLN A C 1
ATOM 1316 O O . GLN A 1 168 ? 29.357 -20.555 16.183 1.00 92.19 168 GLN A O 1
ATOM 1321 N N . GLN A 1 169 ? 30.586 -20.679 18.050 1.00 94.25 169 GLN A N 1
ATOM 1322 C CA . GLN A 1 169 ? 30.524 -19.247 18.321 1.00 94.25 169 GLN A CA 1
ATOM 1323 C C . GLN A 1 169 ? 31.456 -18.478 17.384 1.00 94.25 169 GLN A C 1
ATOM 1325 O O . GLN A 1 169 ? 32.669 -18.660 17.423 1.00 94.25 169 GLN A O 1
ATOM 1330 N N . LEU A 1 170 ? 30.876 -17.590 16.579 1.00 91.44 170 LEU A N 1
ATOM 1331 C CA . LEU A 1 170 ? 31.593 -16.701 15.666 1.00 91.44 170 LEU A CA 1
ATOM 1332 C C . LEU A 1 170 ? 31.939 -15.371 16.341 1.00 91.44 170 LEU A C 1
ATOM 1334 O O . LEU A 1 170 ? 33.031 -14.845 16.157 1.00 91.44 170 LEU A O 1
ATOM 1338 N N . SER A 1 171 ? 31.013 -14.823 17.131 1.00 92.94 171 SER A N 1
ATOM 1339 C CA . SER A 1 171 ? 31.238 -13.604 17.910 1.00 92.94 171 SER A CA 1
ATOM 1340 C C . SER A 1 171 ? 30.335 -13.554 19.140 1.00 92.94 171 SER A C 1
ATOM 1342 O O . SER A 1 171 ? 29.268 -14.166 19.173 1.00 92.94 171 SER A O 1
ATOM 1344 N N . CYS A 1 172 ? 30.752 -12.800 20.152 1.00 93.06 172 CYS A N 1
ATOM 1345 C CA . CYS A 1 172 ? 29.931 -12.446 21.304 1.00 93.06 172 CYS A CA 1
ATOM 1346 C C . CYS A 1 172 ? 30.188 -10.973 21.610 1.00 93.06 172 CYS A C 1
ATOM 1348 O O . CYS A 1 172 ? 31.296 -10.613 22.003 1.00 93.06 172 CYS A O 1
ATOM 1350 N N . THR A 1 173 ? 29.199 -10.125 21.339 1.00 93.19 173 THR A N 1
ATOM 1351 C CA . THR A 1 173 ? 29.355 -8.671 21.401 1.00 93.19 173 THR A CA 1
ATOM 1352 C C . THR A 1 173 ? 28.505 -8.115 22.542 1.00 93.19 173 THR A C 1
ATOM 1354 O O . THR A 1 173 ? 27.292 -8.336 22.523 1.00 93.19 173 THR A O 1
ATOM 1357 N N . PRO A 1 174 ? 29.098 -7.417 23.529 1.00 91.81 174 PRO A N 1
ATOM 1358 C CA . PRO A 1 174 ? 28.321 -6.684 24.522 1.00 91.81 174 PRO A CA 1
ATOM 1359 C C . PRO A 1 174 ? 27.604 -5.514 23.844 1.00 91.81 174 PRO A C 1
ATOM 1361 O O . PRO A 1 174 ? 28.192 -4.824 23.012 1.00 91.81 174 PRO A O 1
ATOM 1364 N N . LEU A 1 175 ? 26.339 -5.297 24.189 1.00 89.12 175 LEU A N 1
ATOM 1365 C CA . LEU A 1 175 ? 25.556 -4.166 23.708 1.00 89.12 175 LEU A CA 1
ATOM 1366 C C . LEU A 1 175 ? 25.449 -3.107 24.804 1.00 89.12 175 LEU A C 1
ATOM 1368 O O . LEU A 1 175 ? 25.055 -3.416 25.928 1.00 89.12 175 LEU A O 1
ATOM 1372 N N . CYS A 1 176 ? 25.754 -1.851 24.474 1.00 84.62 176 CYS A N 1
ATOM 1373 C CA . CYS A 1 176 ? 25.482 -0.731 25.367 1.00 84.62 176 CYS A CA 1
ATOM 1374 C C . CYS A 1 176 ? 23.982 -0.413 25.315 1.00 84.62 176 CYS A C 1
ATOM 1376 O O . CYS A 1 176 ? 23.515 0.363 24.484 1.00 84.62 176 CYS A O 1
ATOM 1378 N N . LEU A 1 177 ? 23.203 -1.093 26.156 1.00 81.88 177 LEU A N 1
ATOM 1379 C CA . LEU A 1 177 ? 21.757 -0.876 26.242 1.00 81.88 177 LEU A CA 1
ATOM 1380 C C . LEU A 1 177 ? 21.421 0.327 27.139 1.00 81.88 177 LEU A C 1
ATOM 1382 O O . LEU A 1 177 ? 20.339 0.892 27.049 1.00 81.88 177 LEU A O 1
ATOM 1386 N N . GLU A 1 178 ? 22.333 0.745 28.011 1.00 77.06 178 GLU A N 1
ATOM 1387 C CA . GLU A 1 178 ? 22.078 1.789 29.002 1.00 77.06 178 GLU A CA 1
ATOM 1388 C C . GLU A 1 178 ? 22.351 3.195 28.458 1.00 77.06 178 GLU A C 1
ATOM 1390 O O . GLU A 1 178 ? 23.278 3.426 27.681 1.00 77.06 178 GLU A O 1
ATOM 1395 N N . ARG A 1 179 ? 21.576 4.176 28.933 1.00 67.38 179 ARG A N 1
ATOM 1396 C CA . ARG A 1 179 ? 21.956 5.590 28.813 1.00 67.38 179 ARG A CA 1
ATOM 1397 C C . ARG A 1 179 ? 22.833 5.973 30.007 1.00 67.38 179 ARG A C 1
ATOM 1399 O O . ARG A 1 179 ? 22.559 5.502 31.111 1.00 67.38 179 ARG A O 1
ATOM 1406 N N . PRO A 1 180 ? 23.821 6.869 29.844 1.00 60.41 180 PRO A N 1
ATOM 1407 C CA . PRO A 1 180 ? 24.613 7.359 30.969 1.00 60.41 180 PRO A CA 1
ATOM 1408 C C . PRO A 1 180 ? 23.712 7.897 32.096 1.00 60.41 180 PRO A C 1
ATOM 1410 O O . PRO A 1 180 ? 22.934 8.823 31.876 1.00 60.41 180 PRO A O 1
ATOM 1413 N N . GLY A 1 181 ? 23.803 7.299 33.290 1.00 58.78 181 GLY A N 1
ATOM 1414 C CA . GLY A 1 181 ? 23.010 7.682 34.467 1.00 58.78 181 GLY A CA 1
ATOM 1415 C C . GLY A 1 181 ? 21.608 7.060 34.573 1.00 58.78 181 GLY A C 1
ATOM 1416 O O . GLY A 1 181 ? 20.863 7.439 35.475 1.00 58.78 181 GLY A O 1
ATOM 1417 N N . ALA A 1 182 ? 21.234 6.128 33.688 1.00 66.88 182 ALA A N 1
ATOM 1418 C CA . ALA A 1 182 ? 19.963 5.399 33.745 1.00 66.88 182 ALA A CA 1
ATOM 1419 C C . ALA A 1 182 ? 20.113 4.003 34.397 1.00 66.88 182 ALA A C 1
ATOM 1421 O O . ALA A 1 182 ? 21.222 3.473 34.443 1.00 66.88 182 ALA A O 1
ATOM 1422 N N . PRO A 1 183 ? 19.021 3.389 34.900 1.00 66.62 183 PRO A N 1
ATOM 1423 C CA . PRO A 1 183 ? 19.046 2.026 35.434 1.00 66.62 183 PRO A CA 1
ATOM 1424 C C . PRO A 1 183 ? 19.433 0.983 34.380 1.00 66.62 183 PRO A C 1
ATOM 1426 O O . PRO A 1 183 ? 19.148 1.156 33.193 1.00 66.62 183 PRO A O 1
ATOM 1429 N N . ALA A 1 184 ? 20.014 -0.129 34.836 1.00 73.62 184 ALA A N 1
ATOM 1430 C CA . ALA A 1 184 ? 20.433 -1.217 33.961 1.00 73.62 184 ALA A CA 1
ATOM 1431 C C . ALA A 1 184 ? 19.260 -1.830 33.189 1.00 73.62 184 ALA A C 1
ATOM 1433 O O . ALA A 1 184 ? 18.217 -2.133 33.779 1.00 73.62 184 ALA A O 1
ATOM 1434 N N . LEU A 1 185 ? 19.443 -2.044 31.882 1.00 82.38 185 LEU A N 1
ATOM 1435 C CA . LEU A 1 185 ? 18.435 -2.634 31.000 1.00 82.38 185 LEU A CA 1
ATOM 1436 C C . LEU A 1 185 ? 18.744 -4.098 30.682 1.00 82.38 185 LEU A C 1
ATOM 1438 O O . LEU A 1 185 ? 19.860 -4.455 30.318 1.00 82.38 185 LEU A O 1
ATOM 1442 N N . VAL A 1 186 ? 17.712 -4.932 30.756 1.00 84.06 186 VAL A N 1
ATOM 1443 C CA . VAL A 1 186 ? 17.729 -6.361 30.440 1.00 84.06 186 VAL A CA 1
ATOM 1444 C C . VAL A 1 186 ? 16.951 -6.587 29.141 1.00 84.06 186 VAL A C 1
ATOM 1446 O O . VAL A 1 186 ? 15.796 -6.155 29.055 1.00 84.06 186 VAL A O 1
ATOM 1449 N N . PRO A 1 187 ? 17.533 -7.250 28.126 1.00 86.69 187 PRO A N 1
ATOM 1450 C CA . PRO A 1 187 ? 16.820 -7.618 26.911 1.00 86.69 187 PRO A CA 1
ATOM 1451 C C . PRO A 1 187 ? 16.003 -8.910 27.083 1.00 86.69 187 PRO A C 1
ATOM 1453 O O . PRO A 1 187 ? 16.437 -9.843 27.756 1.00 86.69 187 PRO A O 1
ATOM 1456 N N . TRP A 1 188 ? 14.836 -8.991 26.435 1.00 79.25 188 TRP A N 1
ATOM 1457 C CA . TRP A 1 188 ? 13.855 -10.073 26.660 1.00 79.25 188 TRP A CA 1
ATOM 1458 C C . TRP A 1 188 ? 13.388 -10.817 25.405 1.00 79.25 188 TRP A C 1
ATOM 1460 O O . TRP A 1 188 ? 12.675 -11.815 25.515 1.00 79.25 188 TRP A O 1
ATOM 1470 N N . GLY A 1 189 ? 13.777 -10.356 24.219 1.00 81.00 189 GLY A N 1
ATOM 1471 C CA . GLY A 1 189 ? 13.381 -10.968 22.957 1.00 81.00 189 GLY A CA 1
ATOM 1472 C C . GLY A 1 189 ? 14.199 -10.441 21.791 1.00 81.00 189 GLY A C 1
ATOM 1473 O O . GLY A 1 189 ? 14.906 -9.446 21.918 1.00 81.00 189 GLY A O 1
ATOM 1474 N N . LEU A 1 190 ? 14.115 -11.122 20.652 1.00 87.00 190 LEU A N 1
ATOM 1475 C CA . LEU A 1 190 ? 14.862 -10.764 19.452 1.00 87.00 190 LEU A CA 1
ATOM 1476 C C . LEU A 1 190 ? 14.023 -11.065 18.211 1.00 87.00 190 LEU A C 1
ATOM 1478 O O . LEU A 1 190 ? 13.470 -12.155 18.095 1.00 87.00 190 LEU A O 1
ATOM 1482 N N . ALA A 1 191 ? 13.972 -10.123 17.277 1.00 85.94 191 ALA A N 1
ATOM 1483 C CA . ALA A 1 191 ? 13.381 -10.300 15.955 1.00 85.94 191 ALA A CA 1
ATOM 1484 C C . ALA A 1 191 ? 14.291 -9.688 14.885 1.00 85.94 191 ALA A C 1
ATOM 1486 O O . ALA A 1 191 ? 15.025 -8.745 15.162 1.00 85.94 191 ALA A O 1
ATOM 1487 N N . LEU A 1 192 ? 14.242 -10.211 13.660 1.00 83.25 192 LEU A N 1
ATOM 1488 C CA . LEU A 1 192 ? 14.877 -9.580 12.502 1.00 83.25 192 LEU A CA 1
ATOM 1489 C C . LEU A 1 192 ? 13.820 -8.834 11.700 1.00 83.25 192 LEU A C 1
ATOM 1491 O O . LEU A 1 192 ? 12.820 -9.435 11.308 1.00 83.25 192 LEU A O 1
ATOM 1495 N N . GLY A 1 193 ? 14.056 -7.547 11.467 1.00 76.19 193 GLY A N 1
ATOM 1496 C CA . GLY A 1 193 ? 13.224 -6.732 10.597 1.00 76.19 193 GLY A CA 1
ATOM 1497 C C . GLY A 1 193 ? 13.542 -6.938 9.112 1.00 76.19 193 GLY A C 1
ATOM 1498 O O . GLY A 1 193 ? 14.639 -7.380 8.757 1.00 76.19 193 GLY A O 1
ATOM 1499 N N . PRO A 1 194 ? 12.604 -6.588 8.215 1.00 68.25 194 PRO A N 1
ATOM 1500 C CA . PRO A 1 194 ? 12.816 -6.639 6.764 1.00 68.25 194 PRO A CA 1
ATOM 1501 C C . PRO A 1 194 ? 13.871 -5.634 6.274 1.00 68.25 194 PRO A C 1
ATOM 1503 O O . PRO A 1 194 ? 14.417 -5.781 5.186 1.00 68.25 194 PRO A O 1
ATOM 1506 N N . ASP A 1 195 ? 14.194 -4.634 7.091 1.00 70.88 195 ASP A N 1
ATOM 1507 C CA . ASP A 1 195 ? 15.281 -3.671 6.901 1.00 70.88 195 ASP A CA 1
ATOM 1508 C C . ASP A 1 195 ? 16.668 -4.229 7.259 1.00 70.88 195 ASP A C 1
ATOM 1510 O O . ASP A 1 195 ? 17.666 -3.506 7.229 1.00 70.88 195 ASP A O 1
ATOM 1514 N N . ASN A 1 196 ? 16.736 -5.517 7.593 1.00 76.25 196 ASN A N 1
ATOM 1515 C CA . ASN A 1 196 ? 17.947 -6.214 7.983 1.00 76.25 196 ASN A CA 1
ATOM 1516 C C . ASN A 1 196 ? 18.573 -5.734 9.304 1.00 76.25 196 ASN A C 1
ATOM 1518 O O . ASN A 1 196 ? 19.785 -5.848 9.514 1.00 76.25 196 ASN A O 1
ATOM 1522 N N . ILE A 1 197 ? 17.744 -5.192 10.197 1.00 88.06 197 ILE A N 1
ATOM 1523 C CA . ILE A 1 197 ? 18.122 -4.749 11.540 1.00 88.06 197 ILE A CA 1
ATOM 1524 C C . ILE A 1 197 ? 17.543 -5.726 12.568 1.00 88.06 197 ILE A C 1
ATOM 1526 O O . ILE A 1 197 ? 16.420 -6.211 12.424 1.00 88.06 197 ILE A O 1
ATOM 1530 N N . LEU A 1 198 ? 18.303 -6.030 13.622 1.00 90.88 198 LEU A N 1
ATOM 1531 C CA . LEU A 1 198 ? 17.784 -6.795 14.752 1.00 90.88 198 LEU A CA 1
ATOM 1532 C C . LEU A 1 198 ? 17.035 -5.872 15.713 1.00 90.88 198 LEU A C 1
ATOM 1534 O O . LEU A 1 198 ? 17.502 -4.787 16.040 1.00 90.88 198 LEU A O 1
ATOM 1538 N N . TYR A 1 199 ? 15.896 -6.332 16.207 1.00 90.88 199 TYR A N 1
ATOM 1539 C CA . TYR A 1 199 ? 15.056 -5.628 17.163 1.00 90.88 199 TYR A CA 1
ATOM 1540 C C . TYR A 1 199 ? 15.021 -6.410 18.464 1.00 90.88 199 TYR A C 1
ATOM 1542 O O . TYR A 1 199 ? 14.670 -7.589 18.465 1.00 90.88 199 TYR A O 1
ATOM 1550 N N . THR A 1 200 ? 15.366 -5.755 19.567 1.00 91.69 200 THR A N 1
ATOM 1551 C CA . THR A 1 200 ? 15.300 -6.336 20.909 1.00 91.69 200 THR A CA 1
ATOM 1552 C C . THR A 1 200 ? 14.388 -5.501 21.786 1.00 91.69 200 THR A C 1
ATOM 1554 O O . THR A 1 200 ? 14.458 -4.273 21.776 1.00 91.69 200 THR A O 1
ATOM 1557 N N . SER A 1 201 ? 13.526 -6.153 22.558 1.00 88.88 201 SER A N 1
ATOM 1558 C CA . SER A 1 201 ? 12.828 -5.479 23.648 1.00 88.88 201 SER A CA 1
ATOM 1559 C C . SER A 1 201 ? 13.740 -5.419 24.861 1.00 88.88 201 SER A C 1
ATOM 1561 O O . SER A 1 201 ? 14.502 -6.356 25.103 1.00 88.88 201 SER A O 1
ATOM 1563 N N . VAL A 1 202 ? 13.667 -4.324 25.608 1.00 87.56 202 VAL A N 1
ATOM 1564 C CA . VAL A 1 202 ? 14.452 -4.096 26.822 1.00 87.56 202 VAL A CA 1
ATOM 1565 C C . VAL A 1 202 ? 13.569 -3.519 27.922 1.00 87.56 202 VAL A C 1
ATOM 1567 O O . VAL A 1 202 ? 12.625 -2.780 27.637 1.00 87.56 202 VAL A O 1
ATOM 1570 N N . ASP A 1 203 ? 13.879 -3.841 29.173 1.00 83.00 203 ASP A N 1
ATOM 1571 C CA . ASP A 1 203 ? 13.264 -3.228 30.356 1.00 83.00 203 ASP A CA 1
ATOM 1572 C C . ASP A 1 203 ? 14.255 -3.187 31.527 1.00 83.00 203 ASP A C 1
ATOM 1574 O O . ASP A 1 203 ? 15.284 -3.852 31.478 1.00 83.00 203 ASP A O 1
ATOM 1578 N N . HIS A 1 204 ? 13.963 -2.419 32.574 1.00 77.06 204 HIS A N 1
ATOM 1579 C CA . HIS A 1 204 ? 14.827 -2.298 33.748 1.00 77.06 204 HIS A CA 1
ATOM 1580 C C . HIS A 1 204 ? 15.080 -3.660 34.417 1.00 77.06 204 HIS A C 1
ATOM 1582 O O . HIS A 1 204 ? 14.195 -4.516 34.497 1.00 77.06 204 HIS A O 1
ATOM 1588 N N . SER A 1 205 ? 16.288 -3.843 34.952 1.00 65.44 205 SER A N 1
ATOM 1589 C CA . SER A 1 205 ? 16.600 -4.955 35.849 1.00 65.44 205 SER A CA 1
ATOM 1590 C C . SER A 1 205 ? 15.798 -4.811 37.144 1.00 65.44 205 SER A C 1
ATOM 1592 O O . SER A 1 205 ? 15.854 -3.780 37.812 1.00 65.44 205 SER A O 1
ATOM 1594 N N . TYR A 1 206 ? 15.028 -5.837 37.504 1.00 59.09 206 TYR A N 1
ATOM 1595 C CA . TYR A 1 206 ? 14.241 -5.842 38.735 1.00 59.09 206 TYR A CA 1
ATOM 1596 C C . TYR A 1 206 ? 15.018 -6.562 39.839 1.00 59.09 206 TYR A C 1
ATOM 1598 O O . TYR A 1 206 ? 15.285 -7.756 39.733 1.00 59.09 206 TYR A O 1
ATOM 1606 N N . GLU A 1 207 ? 15.337 -5.859 40.928 1.00 45.38 207 GLU A N 1
ATOM 1607 C CA . GLU A 1 207 ? 16.016 -6.437 42.102 1.00 45.38 207 GLU A CA 1
ATOM 1608 C C . GLU A 1 207 ? 15.130 -7.424 42.902 1.00 45.38 207 GLU A C 1
ATOM 1610 O O . GLU A 1 207 ? 15.615 -8.123 43.798 1.00 45.38 207 GLU A O 1
ATOM 1615 N N . SER A 1 208 ? 13.826 -7.531 42.599 1.00 43.28 208 SER A N 1
ATOM 1616 C CA . SER A 1 208 ? 12.903 -8.413 43.323 1.00 43.28 208 SER A CA 1
ATOM 1617 C C . SER A 1 208 ? 12.977 -9.873 42.841 1.00 43.28 208 SER A C 1
ATOM 1619 O O . SER A 1 208 ? 12.839 -10.199 41.665 1.00 43.28 208 SER A O 1
ATOM 1621 N N . ARG A 1 209 ? 13.180 -10.789 43.798 1.00 40.41 209 ARG A N 1
ATOM 1622 C CA . ARG A 1 209 ? 13.533 -12.217 43.626 1.00 40.41 209 ARG A CA 1
ATOM 1623 C C . ARG A 1 209 ? 12.471 -13.133 42.979 1.00 40.41 209 ARG A C 1
ATOM 1625 O O . ARG A 1 209 ? 12.611 -14.351 43.064 1.00 40.41 209 ARG A O 1
ATOM 1632 N N . SER A 1 210 ? 11.426 -12.610 42.340 1.00 43.81 210 SER A N 1
ATOM 1633 C CA . SER A 1 210 ? 10.365 -13.430 41.731 1.00 43.81 210 SER A CA 1
ATOM 1634 C C . SER A 1 210 ? 10.069 -12.967 40.303 1.00 43.81 210 SER A C 1
ATOM 1636 O O . SER A 1 210 ? 9.134 -12.216 40.044 1.00 43.81 210 SER A O 1
ATOM 1638 N N . TYR A 1 211 ? 10.857 -13.474 39.347 1.00 48.72 211 TYR A N 1
ATOM 1639 C CA . TYR A 1 211 ? 10.637 -13.318 37.897 1.00 48.72 211 TYR A CA 1
ATOM 1640 C C . TYR A 1 211 ? 9.282 -13.882 37.412 1.00 48.72 211 TYR A C 1
ATOM 1642 O O . TYR A 1 211 ? 8.907 -13.703 36.256 1.00 48.72 211 TYR A O 1
ATOM 1650 N N . THR A 1 212 ? 8.554 -14.590 38.280 1.00 42.78 212 THR A N 1
ATOM 1651 C CA . THR A 1 212 ? 7.295 -15.288 37.986 1.00 42.78 212 THR A CA 1
ATOM 1652 C C . THR A 1 212 ? 6.038 -14.525 38.397 1.00 42.78 212 THR A C 1
ATOM 1654 O O . THR A 1 212 ? 4.938 -14.998 38.113 1.00 42.78 212 THR A O 1
ATOM 1657 N N . GLU A 1 213 ? 6.169 -13.380 39.070 1.00 41.06 213 GLU A N 1
ATOM 1658 C CA . GLU A 1 213 ? 5.021 -12.581 39.504 1.00 41.06 213 GLU A CA 1
ATOM 1659 C C . GLU A 1 213 ? 4.746 -11.435 38.513 1.00 41.06 213 GLU A C 1
ATOM 1661 O O . GLU A 1 213 ? 5.595 -10.551 38.340 1.00 41.06 213 GLU A O 1
ATOM 1666 N N . PRO A 1 214 ? 3.589 -11.440 37.818 1.00 38.38 214 PRO A N 1
ATOM 1667 C CA . PRO A 1 214 ? 3.178 -10.300 37.009 1.00 38.38 214 PRO A CA 1
ATOM 1668 C C . PRO A 1 214 ? 2.953 -9.071 37.909 1.00 38.38 214 PRO A C 1
ATOM 1670 O O . PRO A 1 214 ? 2.570 -9.232 39.074 1.00 38.38 214 PRO A O 1
ATOM 1673 N N . PRO A 1 215 ? 3.147 -7.841 37.395 1.00 41.09 215 PRO A N 1
ATOM 1674 C CA . PRO A 1 215 ? 2.690 -6.640 38.090 1.00 41.09 215 PRO A CA 1
ATOM 1675 C C . PRO A 1 215 ? 1.200 -6.796 38.433 1.00 41.09 215 PRO A C 1
ATOM 1677 O O . PRO A 1 215 ? 0.418 -7.224 37.581 1.00 41.09 215 PRO A O 1
ATOM 1680 N N . ARG A 1 216 ? 0.794 -6.518 39.678 1.00 40.81 216 ARG A N 1
ATOM 1681 C CA . ARG A 1 216 ? -0.616 -6.646 40.089 1.00 40.81 216 ARG A CA 1
ATOM 1682 C C . ARG A 1 216 ? -1.480 -5.674 39.271 1.00 40.81 216 ARG A C 1
ATOM 1684 O O . ARG A 1 216 ? -1.119 -4.511 39.121 1.00 40.81 216 ARG A O 1
ATOM 1691 N N . ALA A 1 217 ? -2.596 -6.165 38.729 1.00 36.09 217 ALA A N 1
ATOM 1692 C CA . ALA A 1 217 ? -3.534 -5.366 37.943 1.00 36.09 217 ALA A CA 1
ATOM 1693 C C . ALA A 1 217 ? -4.367 -4.425 38.833 1.00 36.09 217 ALA A C 1
ATOM 1695 O O . ALA A 1 217 ? -4.752 -4.809 39.934 1.00 36.09 217 ALA A O 1
ATOM 1696 N N . GLU A 1 218 ? -4.607 -3.223 38.298 1.00 35.44 218 GLU A N 1
ATOM 1697 C CA . GLU A 1 218 ? -5.522 -2.147 38.721 1.00 35.44 218 GLU A CA 1
ATOM 1698 C C . GLU A 1 218 ? -5.603 -1.826 40.224 1.00 35.44 218 GLU A C 1
ATOM 1700 O O . GLU A 1 218 ? -6.243 -2.510 41.016 1.00 35.44 218 GLU A O 1
ATOM 1705 N N . GLY A 1 219 ? -4.987 -0.698 40.601 1.00 40.16 219 GLY A N 1
ATOM 1706 C CA . GLY A 1 219 ? -5.134 -0.079 41.924 1.00 40.16 219 GLY A CA 1
ATOM 1707 C C . GLY A 1 219 ? -3.835 0.105 42.711 1.00 40.16 219 GLY A C 1
ATOM 1708 O O . GLY A 1 219 ? -3.836 0.840 43.693 1.00 40.16 219 GLY A O 1
ATOM 1709 N N . SER A 1 220 ? -2.714 -0.491 42.285 1.00 38.38 220 SER A N 1
ATOM 1710 C CA . SER A 1 220 ? -1.389 -0.150 42.825 1.00 38.38 220 SER A CA 1
ATOM 1711 C C . SER A 1 220 ? -0.683 0.855 41.921 1.00 38.38 220 SER A C 1
ATOM 1713 O O . SER A 1 220 ? -0.570 0.629 40.718 1.00 38.38 220 SER A O 1
ATOM 1715 N N . SER A 1 221 ? -0.171 1.928 42.507 1.00 36.72 221 SER A N 1
ATOM 1716 C CA . SER A 1 221 ? 0.449 3.087 41.860 1.00 36.72 221 SER A CA 1
ATOM 1717 C C . SER A 1 221 ? 1.740 2.837 41.057 1.00 36.72 221 SER A C 1
ATOM 1719 O O . SER A 1 221 ? 2.316 3.810 40.594 1.00 36.72 221 SER A O 1
ATOM 1721 N N . ASP A 1 222 ? 2.182 1.593 40.822 1.00 43.34 222 ASP A N 1
ATOM 1722 C CA . ASP A 1 222 ? 3.509 1.300 40.244 1.00 43.34 222 ASP A CA 1
ATOM 1723 C C . ASP A 1 222 ? 3.524 0.208 39.148 1.00 43.34 222 ASP A C 1
ATOM 1725 O O . ASP A 1 222 ? 4.336 -0.719 39.178 1.00 43.34 222 ASP A O 1
ATOM 1729 N N . ILE A 1 223 ? 2.677 0.302 38.112 1.00 52.94 223 ILE A N 1
ATOM 1730 C CA . ILE A 1 223 ? 2.996 -0.370 36.831 1.00 52.94 223 ILE A CA 1
ATOM 1731 C C . ILE A 1 223 ? 3.935 0.551 36.052 1.00 52.94 223 ILE A C 1
ATOM 1733 O O . ILE A 1 223 ? 3.520 1.326 35.188 1.00 52.94 223 ILE A O 1
ATOM 1737 N N . ALA A 1 224 ? 5.214 0.507 36.408 1.00 61.06 224 ALA A N 1
ATOM 1738 C CA . ALA A 1 224 ? 6.209 1.393 35.834 1.00 61.06 224 ALA A CA 1
ATOM 1739 C C . ALA A 1 224 ? 6.488 1.023 34.361 1.00 61.06 224 ALA A C 1
ATOM 1741 O O . ALA A 1 224 ? 6.905 -0.091 34.043 1.00 61.06 224 ALA A O 1
ATOM 1742 N N . ARG A 1 225 ? 6.207 1.955 33.442 1.00 68.81 225 ARG A N 1
ATOM 1743 C CA . ARG A 1 225 ? 6.288 1.771 31.981 1.00 68.81 225 ARG A CA 1
ATOM 1744 C C . ARG A 1 225 ? 7.674 2.121 31.432 1.00 68.81 225 ARG A C 1
ATOM 1746 O O . ARG A 1 225 ? 7.828 3.070 30.662 1.00 68.81 225 ARG A O 1
ATOM 1753 N N . HIS A 1 226 ? 8.689 1.383 31.859 1.00 74.94 226 HIS A N 1
ATOM 1754 C CA . HIS A 1 226 ? 10.083 1.652 31.488 1.00 74.94 226 HIS A CA 1
ATOM 1755 C C . HIS A 1 226 ? 10.554 0.902 30.238 1.00 74.94 226 HIS A C 1
ATOM 1757 O O . HIS A 1 226 ? 11.571 1.261 29.643 1.00 74.94 226 HIS A O 1
ATOM 1763 N N . GLY A 1 227 ? 9.787 -0.092 29.797 1.00 80.56 227 GLY A N 1
ATOM 1764 C CA . GLY A 1 227 ? 10.148 -0.935 28.676 1.00 80.56 227 GLY A CA 1
ATOM 1765 C C . GLY A 1 227 ? 10.201 -0.178 27.352 1.00 80.56 227 GLY A C 1
ATOM 1766 O O . GLY A 1 227 ? 9.392 0.716 27.084 1.00 80.56 227 GLY A O 1
ATOM 1767 N N . SER A 1 228 ? 11.138 -0.575 26.496 1.00 87.25 228 SER A N 1
ATOM 1768 C CA . SER A 1 228 ? 11.306 -0.020 25.155 1.00 87.25 228 SER A CA 1
ATOM 1769 C C . SER A 1 228 ? 11.764 -1.082 24.155 1.00 87.25 228 SER A C 1
ATOM 1771 O O . SER A 1 228 ? 12.074 -2.217 24.518 1.00 87.25 228 SER A O 1
ATOM 1773 N N . VAL A 1 229 ? 11.786 -0.715 22.878 1.00 88.06 229 VAL A N 1
ATOM 1774 C CA . VAL A 1 229 ? 12.391 -1.504 21.802 1.00 88.06 229 VAL A CA 1
ATOM 1775 C C . VAL A 1 229 ? 13.645 -0.794 21.312 1.00 88.06 229 VAL A C 1
ATOM 1777 O O . VAL A 1 229 ? 13.644 0.429 21.150 1.00 88.06 229 VAL A O 1
ATOM 1780 N N . MET A 1 230 ? 14.691 -1.564 21.033 1.00 90.81 230 MET A N 1
ATOM 1781 C CA . MET A 1 230 ? 15.939 -1.094 20.447 1.00 90.81 230 MET A CA 1
ATOM 1782 C C . MET A 1 230 ? 16.257 -1.794 19.131 1.00 90.81 230 MET A C 1
ATOM 1784 O O . MET A 1 230 ? 15.964 -2.973 18.947 1.00 90.81 230 MET A O 1
ATOM 1788 N N . GLN A 1 231 ? 16.905 -1.046 18.249 1.00 92.25 231 GLN A N 1
ATOM 1789 C CA . GLN A 1 231 ? 17.488 -1.469 16.988 1.00 92.25 231 GLN A CA 1
ATOM 1790 C C . GLN A 1 231 ? 18.973 -1.775 17.173 1.00 92.25 231 GLN A C 1
ATOM 1792 O O . GLN A 1 231 ? 19.721 -0.947 17.686 1.00 92.25 231 GLN A O 1
ATOM 1797 N N . VAL A 1 232 ? 19.410 -2.929 16.685 1.00 92.56 232 VAL A N 1
ATOM 1798 C CA . VAL A 1 232 ? 20.804 -3.370 16.641 1.00 92.56 232 VAL A CA 1
ATOM 1799 C C . VAL A 1 232 ? 21.156 -3.615 15.178 1.00 92.56 232 VAL A C 1
ATOM 1801 O O . VAL A 1 232 ? 20.715 -4.589 14.563 1.00 92.56 232 VAL A O 1
ATOM 1804 N N . ARG A 1 233 ? 21.914 -2.689 14.582 1.00 90.31 233 ARG A N 1
ATOM 1805 C CA . ARG A 1 233 ? 22.317 -2.794 13.175 1.00 90.31 233 ARG A CA 1
ATOM 1806 C C . ARG A 1 233 ? 23.378 -3.870 13.010 1.00 90.31 233 ARG A C 1
ATOM 1808 O O . ARG A 1 233 ? 24.238 -4.051 13.872 1.00 90.31 233 ARG A O 1
ATOM 1815 N N . LEU A 1 234 ? 23.329 -4.551 11.871 1.00 84.44 234 LEU A N 1
ATOM 1816 C CA . LEU A 1 234 ? 24.318 -5.547 11.492 1.00 84.44 234 LEU A CA 1
ATOM 1817 C C . LEU A 1 234 ? 25.242 -5.010 10.391 1.00 84.44 234 LEU A C 1
ATOM 1819 O O . LEU A 1 234 ? 24.818 -4.251 9.520 1.00 84.44 234 LEU A O 1
ATOM 1823 N N . THR A 1 235 ? 26.511 -5.412 10.412 1.00 81.75 235 THR A N 1
ATOM 1824 C CA . THR A 1 235 ? 27.444 -5.220 9.297 1.00 81.75 235 THR A CA 1
ATOM 1825 C C . THR A 1 235 ? 27.068 -6.150 8.139 1.00 81.75 235 THR A C 1
ATOM 1827 O O . THR A 1 235 ? 26.373 -7.147 8.330 1.00 81.75 235 THR A O 1
ATOM 1830 N N . ALA A 1 236 ? 27.603 -5.900 6.939 1.00 70.25 236 ALA A N 1
ATOM 1831 C CA . ALA A 1 236 ? 27.417 -6.795 5.788 1.00 70.25 236 ALA A CA 1
ATOM 1832 C C . ALA A 1 236 ? 27.909 -8.232 6.051 1.00 70.25 236 ALA A C 1
ATOM 1834 O O . ALA A 1 236 ? 27.399 -9.189 5.476 1.00 70.25 236 ALA A O 1
ATOM 1835 N N . THR A 1 237 ? 28.891 -8.394 6.942 1.00 71.69 237 THR A N 1
ATOM 1836 C CA . THR A 1 237 ? 29.400 -9.706 7.353 1.00 71.69 237 THR A CA 1
ATOM 1837 C C . THR A 1 237 ? 28.576 -10.333 8.470 1.00 71.69 237 THR A C 1
ATOM 1839 O O . THR A 1 237 ? 28.847 -11.481 8.804 1.00 71.69 237 THR A O 1
ATOM 1842 N N . GLY A 1 238 ? 27.586 -9.627 9.032 1.00 70.94 238 GLY A N 1
ATOM 1843 C CA . GLY A 1 238 ? 26.669 -10.095 10.070 1.00 70.94 238 GLY A CA 1
ATOM 1844 C C . GLY A 1 238 ? 27.119 -9.845 11.513 1.00 70.94 238 GLY A C 1
ATOM 1845 O O . GLY A 1 238 ? 26.557 -10.464 12.410 1.00 70.94 238 GLY A O 1
ATOM 1846 N N . GLY A 1 239 ? 28.137 -9.013 11.756 1.00 83.44 239 GLY A N 1
ATOM 1847 C CA . GLY A 1 239 ? 28.522 -8.548 13.102 1.00 83.44 239 GLY A CA 1
ATOM 1848 C C . GLY A 1 239 ? 27.699 -7.335 13.551 1.00 83.44 239 GLY A C 1
ATOM 1849 O O . GLY A 1 239 ? 26.938 -6.802 12.756 1.00 83.44 239 GLY A O 1
ATOM 1850 N N . VAL A 1 240 ? 27.841 -6.877 14.797 1.00 87.81 240 VAL A N 1
ATOM 1851 C CA . VAL A 1 240 ? 27.159 -5.654 15.276 1.00 87.81 240 VAL A CA 1
ATOM 1852 C C . VAL A 1 240 ? 27.808 -4.411 14.663 1.00 87.81 240 VAL A C 1
ATOM 1854 O O . VAL A 1 240 ? 29.033 -4.299 14.638 1.00 87.81 240 VAL A O 1
ATOM 1857 N N . ALA A 1 241 ? 26.990 -3.483 14.167 1.00 86.44 241 ALA A N 1
ATOM 1858 C CA . ALA A 1 241 ? 27.418 -2.222 13.573 1.00 86.44 241 ALA A CA 1
ATOM 1859 C C . ALA A 1 241 ? 26.939 -1.029 14.414 1.00 86.44 241 ALA A C 1
ATOM 1861 O O . ALA A 1 241 ? 25.767 -0.661 14.361 1.00 86.44 241 ALA A O 1
ATOM 1862 N N . GLY A 1 242 ? 27.866 -0.388 15.129 1.00 85.69 242 GLY A N 1
ATOM 1863 C CA . GLY A 1 242 ? 27.568 0.775 15.970 1.00 85.69 242 GLY A CA 1
ATOM 1864 C C . GLY A 1 242 ? 26.755 0.435 17.222 1.00 85.69 242 GLY A C 1
ATOM 1865 O O . GLY A 1 242 ? 26.538 -0.733 17.543 1.00 85.69 242 GLY A O 1
ATOM 1866 N N . GLU A 1 243 ? 26.325 1.478 17.929 1.00 86.94 243 GLU A N 1
ATOM 1867 C CA . GLU A 1 243 ? 25.566 1.338 19.173 1.00 86.94 243 GLU A CA 1
ATOM 1868 C C . GLU A 1 243 ? 24.074 1.066 18.920 1.00 86.94 243 GLU A C 1
ATOM 1870 O O . GLU A 1 243 ? 23.510 1.595 17.949 1.00 86.94 243 GLU A O 1
ATOM 1875 N N . PRO A 1 244 ? 23.408 0.284 19.793 1.00 89.25 244 PRO A N 1
ATOM 1876 C CA . PRO A 1 244 ? 21.961 0.122 19.762 1.00 89.25 244 PRO A CA 1
ATOM 1877 C C . PRO A 1 244 ? 21.224 1.465 19.823 1.00 89.25 244 PRO A C 1
ATOM 1879 O O . PRO A 1 244 ? 21.601 2.375 20.559 1.00 89.25 244 PRO A O 1
ATOM 1882 N N . GLN A 1 245 ? 20.134 1.588 19.067 1.00 87.94 245 GLN A N 1
ATOM 1883 C CA . GLN A 1 245 ? 19.313 2.802 19.030 1.00 87.94 245 GLN A CA 1
ATOM 1884 C C . GLN A 1 245 ? 17.909 2.512 19.545 1.00 87.94 245 GLN A C 1
ATOM 1886 O O . GLN A 1 245 ? 17.289 1.533 19.141 1.00 87.94 245 GLN A O 1
ATOM 1891 N N . HIS A 1 246 ? 17.370 3.362 20.417 1.00 83.50 246 HIS A N 1
ATOM 1892 C CA . HIS A 1 246 ? 15.973 3.235 20.831 1.00 83.50 246 HIS A CA 1
ATOM 1893 C C . HIS A 1 246 ? 15.040 3.501 19.646 1.00 83.50 246 HIS A C 1
ATOM 1895 O O . HIS A 1 246 ? 15.062 4.586 19.070 1.00 83.50 246 HIS A O 1
ATOM 1901 N N . LEU A 1 247 ? 14.171 2.537 19.344 1.00 79.75 247 LEU A N 1
ATOM 1902 C CA . LEU A 1 247 ? 13.049 2.721 18.424 1.00 79.75 247 LEU A CA 1
ATOM 1903 C C . LEU A 1 247 ? 11.907 3.494 19.101 1.00 79.75 247 LEU A C 1
ATOM 1905 O O . LEU A 1 247 ? 11.219 4.290 18.473 1.00 79.75 247 LEU A O 1
ATOM 1909 N N . THR A 1 248 ? 11.706 3.255 20.398 1.00 72.81 248 THR A N 1
ATOM 1910 C CA . THR A 1 248 ? 10.641 3.870 21.203 1.00 72.81 248 THR A CA 1
ATOM 1911 C C . THR A 1 248 ? 11.236 4.615 22.392 1.00 72.81 248 THR A C 1
ATOM 1913 O O . THR A 1 248 ? 12.146 4.093 23.037 1.00 72.81 248 THR A O 1
ATOM 1916 N N . CYS A 1 249 ? 10.666 5.760 22.769 1.00 55.34 249 CYS A N 1
ATOM 1917 C CA . CYS A 1 249 ? 11.100 6.548 23.932 1.00 55.34 249 CYS A CA 1
ATOM 1918 C C . CYS A 1 249 ? 10.705 5.955 25.308 1.00 55.34 249 CYS A C 1
ATOM 1920 O O . CYS A 1 249 ? 10.743 6.677 26.300 1.00 55.34 249 CYS A O 1
ATOM 1922 N N . GLY A 1 250 ? 10.343 4.668 25.388 1.00 61.72 250 GLY A N 1
ATOM 1923 C CA . GLY A 1 250 ? 9.788 4.024 26.588 1.00 61.72 250 GLY A CA 1
ATOM 1924 C C . GLY A 1 250 ? 8.260 3.912 26.538 1.00 61.72 250 GLY A C 1
ATOM 1925 O O . GLY A 1 250 ? 7.648 4.245 25.523 1.00 61.72 250 GLY A O 1
ATOM 1926 N N . GLY A 1 251 ? 7.635 3.438 27.619 1.00 67.75 251 GLY A N 1
ATOM 1927 C CA . GLY A 1 251 ? 6.172 3.360 27.730 1.00 67.75 251 GLY A CA 1
ATOM 1928 C C . GLY A 1 251 ? 5.572 1.949 27.673 1.00 67.75 251 GLY A C 1
ATOM 1929 O O . GLY A 1 251 ? 4.355 1.817 27.821 1.00 67.75 251 GLY A O 1
ATOM 1930 N N . LEU A 1 252 ? 6.387 0.905 27.496 1.00 73.94 252 LEU A N 1
ATOM 1931 C CA . LEU A 1 252 ? 5.936 -0.492 27.507 1.00 73.94 252 LEU A CA 1
ATOM 1932 C C . LEU A 1 252 ? 6.075 -1.104 28.909 1.00 73.94 252 LEU A C 1
ATOM 1934 O O . LEU A 1 252 ? 6.965 -0.742 29.676 1.00 73.94 252 LEU A O 1
ATOM 1938 N N . VAL A 1 253 ? 5.198 -2.048 29.251 1.00 72.75 253 VAL A N 1
ATOM 1939 C CA . VAL A 1 253 ? 5.226 -2.773 30.532 1.00 72.75 253 VAL A CA 1
ATOM 1940 C C . VAL A 1 253 ? 5.925 -4.116 30.325 1.00 72.75 253 VAL A C 1
ATOM 1942 O O . VAL A 1 253 ? 5.266 -5.085 29.945 1.00 72.75 253 VAL A O 1
ATOM 1945 N N . ARG A 1 254 ? 7.243 -4.205 30.544 1.00 74.06 254 ARG A N 1
ATOM 1946 C CA . ARG A 1 254 ? 8.037 -5.433 30.318 1.00 74.06 254 ARG A CA 1
ATOM 1947 C C . ARG A 1 254 ? 7.795 -6.076 28.944 1.00 74.06 254 ARG A C 1
ATOM 1949 O O . ARG A 1 254 ? 7.209 -7.159 28.857 1.00 74.06 254 ARG A O 1
ATOM 1956 N N . PRO A 1 255 ? 8.199 -5.418 27.849 1.00 74.38 255 PRO A N 1
ATOM 1957 C CA . PRO A 1 255 ? 8.078 -5.986 26.515 1.00 74.38 255 PRO A CA 1
ATOM 1958 C C . PRO A 1 255 ? 8.963 -7.234 26.371 1.00 74.38 255 PRO A C 1
ATOM 1960 O O . PRO A 1 255 ? 10.123 -7.218 26.778 1.00 74.38 255 PRO A O 1
ATOM 1963 N N . SER A 1 256 ? 8.445 -8.317 25.785 1.00 69.94 256 SER A N 1
ATOM 1964 C CA . SER A 1 256 ? 9.161 -9.605 25.714 1.00 69.94 256 SER A CA 1
ATOM 1965 C C . SER A 1 256 ? 9.112 -10.295 24.352 1.00 69.94 256 SER A C 1
ATOM 1967 O O . SER A 1 256 ? 10.151 -10.704 23.846 1.00 69.94 256 SER A O 1
ATOM 1969 N N . GLY A 1 257 ? 7.938 -10.444 23.736 1.00 69.12 257 GLY A N 1
ATOM 1970 C CA . GLY A 1 257 ? 7.825 -11.044 22.407 1.00 69.12 257 GLY A CA 1
ATOM 1971 C C . GLY A 1 257 ? 7.964 -9.986 21.322 1.00 69.12 257 GLY A C 1
ATOM 1972 O O . GLY A 1 257 ? 7.322 -8.947 21.429 1.00 69.12 257 GLY A O 1
ATOM 1973 N N . LEU A 1 258 ? 8.754 -10.259 20.282 1.00 72.31 258 LEU A N 1
ATOM 1974 C CA . LEU A 1 258 ? 8.828 -9.434 19.075 1.00 72.31 258 LEU A CA 1
ATOM 1975 C C . LEU A 1 258 ? 8.637 -10.314 17.843 1.00 72.31 258 LEU A C 1
ATOM 1977 O O . LEU A 1 258 ? 9.210 -11.401 17.764 1.00 72.31 258 LEU A O 1
ATOM 1981 N N . CYS A 1 259 ? 7.871 -9.843 16.868 1.00 67.62 259 CYS A N 1
ATOM 1982 C CA . CYS A 1 259 ? 7.804 -10.460 15.548 1.00 67.62 259 CYS A CA 1
ATOM 1983 C C . CYS A 1 259 ? 7.452 -9.425 14.481 1.00 67.62 259 CYS A C 1
ATOM 1985 O O . CYS A 1 259 ? 6.899 -8.370 14.782 1.00 67.62 259 CYS A O 1
ATOM 1987 N N . PHE A 1 260 ? 7.778 -9.743 13.233 1.00 62.53 260 PHE A N 1
ATOM 1988 C CA . PHE A 1 260 ? 7.377 -8.949 12.081 1.00 62.53 260 PHE A CA 1
ATOM 1989 C C . PHE A 1 260 ? 6.233 -9.623 11.342 1.00 62.53 260 PHE A C 1
ATOM 1991 O O . PHE A 1 260 ? 6.245 -10.842 11.157 1.00 62.53 260 PHE A O 1
ATOM 1998 N N . THR A 1 261 ? 5.264 -8.824 10.901 1.00 54.72 261 THR A N 1
ATOM 1999 C CA . THR A 1 261 ? 4.348 -9.228 9.833 1.00 54.72 261 THR A CA 1
ATOM 2000 C C . THR A 1 261 ? 5.053 -9.136 8.479 1.00 54.72 261 THR A C 1
ATOM 2002 O O . THR A 1 261 ? 6.107 -8.506 8.348 1.00 54.72 261 THR A O 1
ATOM 2005 N N . GLU A 1 262 ? 4.452 -9.730 7.448 1.00 49.62 262 GLU A N 1
ATOM 2006 C CA . GLU A 1 262 ? 4.938 -9.594 6.068 1.00 49.62 262 GLU A CA 1
ATOM 2007 C C . GLU A 1 262 ? 4.924 -8.137 5.576 1.00 49.62 262 GLU A C 1
ATOM 2009 O O . GLU A 1 262 ? 5.791 -7.741 4.802 1.00 49.62 262 GLU A O 1
ATOM 2014 N N . ASP A 1 263 ? 4.016 -7.313 6.105 1.00 51.31 263 ASP A N 1
ATOM 2015 C CA . ASP A 1 263 ? 3.880 -5.886 5.784 1.00 51.31 263 ASP A CA 1
ATOM 2016 C C . ASP A 1 263 ? 4.868 -4.986 6.554 1.00 51.31 263 ASP A C 1
ATOM 2018 O O . ASP A 1 263 ? 4.623 -3.794 6.734 1.00 51.31 263 ASP A O 1
ATOM 2022 N N . ALA A 1 264 ? 5.976 -5.543 7.057 1.00 60.69 264 ALA A N 1
ATOM 2023 C CA . ALA A 1 264 ? 7.001 -4.817 7.815 1.00 60.69 264 ALA A CA 1
ATOM 2024 C C . ALA A 1 264 ? 6.497 -4.139 9.105 1.00 60.69 264 ALA A C 1
ATOM 2026 O O . ALA A 1 264 ? 7.090 -3.174 9.602 1.00 60.69 264 ALA A O 1
ATOM 2027 N N . VAL A 1 265 ? 5.421 -4.666 9.688 1.00 59.62 265 VAL A N 1
ATOM 2028 C CA . VAL A 1 265 ? 4.904 -4.202 10.971 1.00 59.62 265 VAL A CA 1
ATOM 2029 C C . VAL A 1 265 ? 5.551 -5.004 12.094 1.00 59.62 265 VAL A C 1
ATOM 2031 O O . VAL A 1 265 ? 5.396 -6.222 12.168 1.00 59.62 265 VAL A O 1
ATOM 2034 N N . LEU A 1 266 ? 6.245 -4.315 12.996 1.00 70.06 266 LEU A N 1
ATOM 2035 C CA . LEU A 1 266 ? 6.744 -4.880 14.241 1.00 70.06 266 LEU A CA 1
ATOM 2036 C C . LEU A 1 266 ? 5.603 -5.000 15.252 1.00 70.06 266 LEU A C 1
ATOM 2038 O O . LEU A 1 266 ? 4.921 -4.028 15.570 1.00 70.06 266 LEU A O 1
ATOM 2042 N N . LEU A 1 267 ? 5.453 -6.182 15.825 1.00 61.22 267 LEU A N 1
ATOM 2043 C CA . LEU A 1 267 ? 4.517 -6.464 16.898 1.00 61.22 267 LEU A CA 1
ATOM 2044 C C . LEU A 1 267 ? 5.295 -6.811 18.155 1.00 61.22 267 LEU A C 1
ATOM 2046 O O . LEU A 1 267 ? 6.223 -7.619 18.109 1.00 61.22 267 LEU A O 1
ATOM 2050 N N . VAL A 1 268 ? 4.917 -6.200 19.274 1.00 64.94 268 VAL A N 1
ATOM 2051 C CA . VAL A 1 268 ? 5.604 -6.354 20.556 1.00 64.94 268 VAL A CA 1
ATOM 2052 C C . VAL A 1 268 ? 4.604 -6.698 21.636 1.00 64.94 268 VAL A C 1
ATOM 2054 O O . VAL A 1 268 ? 3.649 -5.958 21.850 1.00 64.94 268 VAL A O 1
ATOM 2057 N N . THR A 1 269 ? 4.822 -7.789 22.356 1.00 63.06 269 THR A N 1
ATOM 2058 C CA . THR A 1 269 ? 3.973 -8.130 23.500 1.00 63.06 269 THR A CA 1
ATOM 2059 C C . THR A 1 269 ? 4.564 -7.685 24.808 1.00 63.06 269 THR A C 1
ATOM 2061 O O . THR A 1 269 ? 5.778 -7.698 25.004 1.00 63.06 269 THR A O 1
ATOM 2064 N N . SER A 1 270 ? 3.674 -7.307 25.714 1.00 63.09 270 SER A N 1
ATOM 2065 C CA . SER A 1 270 ? 3.992 -6.656 26.973 1.00 63.09 270 SER A CA 1
ATOM 2066 C C . SER A 1 270 ? 3.279 -7.373 28.113 1.00 63.09 270 SER A C 1
ATOM 2068 O O . SER A 1 270 ? 2.174 -7.870 27.949 1.00 63.09 270 SER A O 1
ATOM 2070 N N . MET A 1 271 ? 3.888 -7.440 29.289 1.00 65.88 271 MET A N 1
ATOM 2071 C CA . MET A 1 271 ? 3.382 -8.219 30.428 1.00 65.88 271 MET A CA 1
ATOM 2072 C C . MET A 1 271 ? 2.069 -7.706 31.036 1.00 65.88 271 MET A C 1
ATOM 2074 O O . MET A 1 271 ? 1.530 -8.356 31.928 1.00 65.88 271 MET A O 1
ATOM 2078 N N . ASP A 1 272 ? 1.548 -6.569 30.573 1.00 59.53 272 ASP A N 1
ATOM 2079 C CA . ASP A 1 272 ? 0.229 -6.046 30.940 1.00 59.53 272 ASP A CA 1
ATOM 2080 C C . ASP A 1 272 ? -0.922 -6.646 30.113 1.00 59.53 272 ASP A C 1
ATOM 2082 O O . ASP A 1 272 ? -2.053 -6.174 30.207 1.00 59.53 272 ASP A O 1
ATOM 2086 N N . GLY A 1 273 ? -0.662 -7.677 29.304 1.00 50.34 273 GLY A N 1
ATOM 2087 C CA . GLY A 1 273 ? -1.696 -8.322 28.492 1.00 50.34 273 GLY A CA 1
ATOM 2088 C C . GLY A 1 273 ? -1.823 -7.771 27.077 1.00 50.34 273 GLY A C 1
ATOM 2089 O O . GLY A 1 273 ? -2.676 -8.240 26.325 1.00 50.34 273 GLY A O 1
ATOM 2090 N N . LYS A 1 274 ? -1.011 -6.776 26.701 1.00 50.91 274 LYS A N 1
ATOM 2091 C CA . LYS A 1 274 ? -1.187 -6.041 25.444 1.00 50.91 274 LYS A CA 1
ATOM 2092 C C . LYS A 1 274 ? -0.192 -6.441 24.367 1.00 50.91 274 LYS A C 1
ATOM 2094 O O . LYS A 1 274 ? 0.932 -6.877 24.629 1.00 50.91 274 LYS A O 1
ATOM 2099 N N . ILE A 1 275 ? -0.630 -6.219 23.131 1.00 50.94 275 ILE A N 1
ATOM 2100 C CA . ILE A 1 275 ? 0.195 -6.254 21.929 1.00 50.94 275 ILE A CA 1
ATOM 2101 C C . ILE A 1 275 ? 0.277 -4.828 21.394 1.00 50.94 275 ILE A C 1
ATOM 2103 O O . ILE A 1 275 ? -0.741 -4.172 21.189 1.00 50.94 275 ILE A O 1
ATOM 2107 N N . TYR A 1 276 ? 1.494 -4.364 21.172 1.00 57.69 276 TYR A N 1
ATOM 2108 C CA . TYR A 1 276 ? 1.810 -3.071 20.595 1.00 57.69 276 TYR A CA 1
ATOM 2109 C C . TYR A 1 276 ? 2.259 -3.264 19.152 1.00 57.69 276 TYR A C 1
ATOM 2111 O O . TYR A 1 276 ? 2.938 -4.239 18.835 1.00 57.69 276 TYR A O 1
ATOM 2119 N N . GLN A 1 277 ? 1.885 -2.330 18.287 1.00 61.38 277 GLN A N 1
ATOM 2120 C CA . GLN A 1 277 ? 2.178 -2.367 16.861 1.00 61.38 277 GLN A CA 1
ATOM 2121 C C . GLN A 1 277 ? 3.029 -1.153 16.480 1.00 61.38 277 GLN A C 1
ATOM 2123 O O . GLN A 1 277 ? 2.674 -0.023 16.810 1.00 61.38 277 GLN A O 1
ATOM 2128 N N . PHE A 1 278 ? 4.125 -1.376 15.758 1.00 65.44 278 PHE A N 1
ATOM 2129 C CA . PHE A 1 278 ? 5.013 -0.336 15.245 1.00 65.44 278 PHE A CA 1
ATOM 2130 C C . PHE A 1 278 ? 5.255 -0.571 13.753 1.00 65.44 278 PHE A C 1
ATOM 2132 O O . PHE A 1 278 ? 5.706 -1.640 13.356 1.00 65.44 278 PHE A O 1
ATOM 2139 N N . ALA A 1 279 ? 4.973 0.415 12.907 1.00 59.34 279 ALA A N 1
ATOM 2140 C CA . ALA A 1 279 ? 5.338 0.344 11.494 1.00 59.34 279 ALA A CA 1
ATOM 2141 C C . ALA A 1 279 ? 6.809 0.756 11.320 1.00 59.34 279 ALA A C 1
ATOM 2143 O O . ALA A 1 279 ? 7.205 1.821 11.799 1.00 59.34 279 ALA A O 1
ATOM 2144 N N . LEU A 1 280 ? 7.623 -0.067 10.651 1.00 59.66 280 LEU A N 1
ATOM 2145 C CA . LEU A 1 280 ? 8.999 0.305 10.321 1.00 59.66 280 LEU A CA 1
ATOM 2146 C C . LEU A 1 280 ? 9.060 1.013 8.972 1.00 59.66 280 LEU A C 1
ATOM 2148 O O . LEU A 1 280 ? 8.900 0.393 7.926 1.00 59.66 280 LEU A O 1
ATOM 2152 N N . THR A 1 281 ? 9.371 2.304 8.984 1.00 47.59 281 THR A N 1
ATOM 2153 C CA . THR A 1 281 ? 9.604 3.080 7.759 1.00 47.59 281 THR A CA 1
ATOM 2154 C C . THR A 1 281 ? 10.888 3.905 7.896 1.00 47.59 281 THR A C 1
ATOM 2156 O O . THR A 1 281 ? 10.828 5.113 8.105 1.00 47.59 281 THR A O 1
ATOM 2159 N N . GLY A 1 282 ? 12.051 3.242 7.805 1.00 43.00 282 GLY A N 1
ATOM 2160 C CA . GLY A 1 282 ? 13.378 3.864 7.635 1.00 43.00 282 GLY A CA 1
ATOM 2161 C C . GLY A 1 282 ? 13.970 4.653 8.828 1.00 43.00 282 GLY A C 1
ATOM 2162 O O . GLY A 1 282 ? 13.330 4.803 9.865 1.00 43.00 282 GLY A O 1
ATOM 2163 N N . PRO A 1 283 ? 15.221 5.166 8.702 1.00 33.66 283 PRO A N 1
ATOM 2164 C CA . PRO A 1 283 ? 15.893 6.000 9.719 1.00 33.66 283 PRO A CA 1
ATOM 2165 C C . PRO A 1 283 ? 15.385 7.455 9.768 1.00 33.66 283 PRO A C 1
ATOM 2167 O O . PRO A 1 283 ? 15.717 8.215 10.671 1.00 33.66 283 PRO A O 1
ATOM 2170 N N . HIS A 1 284 ? 14.548 7.827 8.809 1.00 27.80 284 HIS A N 1
ATOM 2171 C CA . HIS A 1 284 ? 13.647 8.965 8.844 1.00 27.80 284 HIS A CA 1
ATOM 2172 C C . HIS A 1 284 ? 12.283 8.419 8.438 1.00 27.80 284 HIS A C 1
ATOM 2174 O O . HIS A 1 284 ? 12.235 7.620 7.502 1.00 27.80 284 HIS A O 1
ATOM 2180 N N . VAL A 1 285 ? 11.205 8.864 9.098 1.00 27.25 285 VAL A N 1
ATOM 2181 C CA . VAL A 1 285 ? 9.822 8.609 8.664 1.00 27.25 285 VAL A CA 1
ATOM 2182 C C . VAL A 1 285 ? 9.626 9.262 7.298 1.00 27.25 285 VAL A C 1
ATOM 2184 O O . VAL A 1 285 ? 9.141 10.388 7.177 1.00 27.25 285 VAL A O 1
ATOM 2187 N N . LEU A 1 286 ? 10.030 8.548 6.256 1.00 23.98 286 LEU A N 1
ATOM 2188 C CA . LEU A 1 286 ? 9.472 8.702 4.936 1.00 23.98 286 LEU A CA 1
ATOM 2189 C C . LEU A 1 286 ? 8.155 7.950 4.991 1.00 23.98 286 LEU A C 1
ATOM 2191 O O . LEU A 1 286 ? 8.103 6.724 4.926 1.00 23.98 286 LEU A O 1
ATOM 2195 N N . CYS A 1 287 ? 7.086 8.728 5.119 1.00 22.88 287 CYS A N 1
ATOM 2196 C CA . CYS A 1 287 ? 5.835 8.373 4.487 1.00 22.88 287 CYS A CA 1
ATOM 2197 C C . CYS A 1 287 ? 6.169 8.166 3.000 1.00 22.88 287 CYS A C 1
ATOM 2199 O O . CYS A 1 287 ? 6.119 9.103 2.208 1.00 22.88 287 CYS A O 1
ATOM 2201 N N . GLN A 1 288 ? 6.57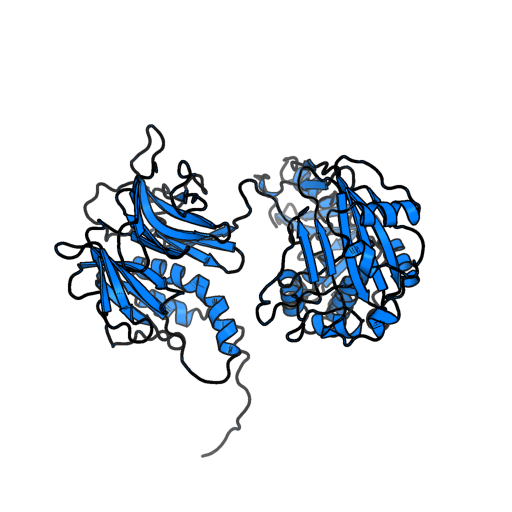6 6.954 2.618 1.00 24.62 288 GLN A N 1
ATOM 2202 C CA . GLN A 1 288 ? 6.041 6.436 1.379 1.00 24.62 288 GLN A CA 1
ATOM 2203 C C . GLN A 1 288 ? 4.584 6.207 1.722 1.00 24.62 288 GLN A C 1
ATOM 2205 O O . GLN A 1 288 ? 4.193 5.185 2.282 1.00 24.62 288 GLN A O 1
ATOM 2210 N N . GLU A 1 289 ? 3.805 7.253 1.461 1.00 24.97 289 GLU A N 1
ATOM 2211 C CA . GLU A 1 289 ? 2.424 7.090 1.078 1.00 24.97 289 GLU A CA 1
ATOM 2212 C C . GLU A 1 289 ? 2.448 5.848 0.183 1.00 24.97 289 GLU A C 1
ATOM 2214 O O . GLU A 1 289 ? 3.146 5.825 -0.837 1.00 24.97 289 GLU A O 1
ATOM 2219 N N . LEU A 1 290 ? 1.792 4.765 0.616 1.00 24.41 290 LEU A N 1
ATOM 2220 C CA . LEU A 1 290 ? 1.208 3.862 -0.356 1.00 24.41 290 LEU A CA 1
ATOM 2221 C C . LEU A 1 290 ? 0.473 4.833 -1.262 1.00 24.41 290 LEU A C 1
ATOM 2223 O O . LEU A 1 290 ? -0.568 5.354 -0.861 1.00 24.41 290 LEU A O 1
ATOM 2227 N N . GLN A 1 291 ? 1.067 5.178 -2.405 1.00 28.84 291 GLN A N 1
ATOM 2228 C CA . GLN A 1 291 ? 0.360 5.853 -3.463 1.00 28.84 291 GLN A CA 1
ATOM 2229 C C . GLN A 1 291 ? -0.668 4.817 -3.896 1.00 28.84 291 GLN A C 1
ATOM 2231 O O . GLN A 1 291 ? -0.512 4.063 -4.852 1.00 28.84 291 GLN A O 1
ATOM 2236 N N . LEU A 1 292 ? -1.752 4.757 -3.130 1.00 30.91 292 LEU A N 1
ATOM 2237 C CA . LEU A 1 292 ? -3.071 4.509 -3.627 1.00 30.91 292 LEU A CA 1
ATOM 2238 C C . LEU A 1 292 ? -3.311 5.688 -4.566 1.00 30.91 292 LEU A C 1
ATOM 2240 O O . LEU A 1 292 ? -4.085 6.594 -4.276 1.00 30.91 292 LEU A O 1
ATOM 2244 N N . ASP A 1 293 ? -2.664 5.657 -5.732 1.00 39.78 293 ASP A N 1
ATOM 2245 C CA . ASP A 1 293 ? -3.022 6.444 -6.907 1.00 39.78 293 ASP A CA 1
ATOM 2246 C C . ASP A 1 293 ? -4.346 5.917 -7.487 1.00 39.78 293 ASP A C 1
ATOM 2248 O O . ASP A 1 293 ? -4.566 5.824 -8.689 1.00 39.78 293 ASP A O 1
ATOM 2252 N N . CYS A 1 294 ? -5.242 5.533 -6.586 1.00 47.34 294 CYS A N 1
ATOM 2253 C CA . CYS A 1 294 ? -6.565 5.021 -6.795 1.00 47.34 294 CYS A CA 1
ATOM 2254 C C . CYS A 1 294 ? -7.547 6.028 -6.171 1.00 47.34 294 CYS A C 1
ATOM 2256 O O . CYS A 1 294 ? -7.158 6.918 -5.404 1.00 47.34 294 CYS A O 1
ATOM 2258 N N . PRO A 1 295 ? -8.841 5.912 -6.473 1.00 65.00 295 PRO A N 1
ATOM 2259 C CA . PRO A 1 295 ? -9.823 6.865 -5.997 1.00 65.00 295 PRO A CA 1
ATOM 2260 C C . PRO A 1 295 ? -10.120 6.612 -4.511 1.00 65.00 295 PRO A C 1
ATOM 2262 O O . PRO A 1 295 ? -11.069 5.904 -4.185 1.00 65.00 295 PRO A O 1
ATOM 2265 N N . LEU A 1 296 ? -9.340 7.213 -3.600 1.00 71.62 296 LEU A N 1
ATOM 2266 C CA . LEU A 1 296 ? -9.547 7.128 -2.141 1.00 71.62 296 LEU A CA 1
ATOM 2267 C C . LEU A 1 296 ? -11.017 7.361 -1.752 1.00 71.62 296 LEU A C 1
ATOM 2269 O O . LEU A 1 296 ? -11.559 6.645 -0.917 1.00 71.62 296 LEU A O 1
ATOM 2273 N N . ARG A 1 297 ? -11.693 8.285 -2.444 1.00 83.62 297 ARG A N 1
ATOM 2274 C CA . ARG A 1 297 ? -13.137 8.543 -2.330 1.00 83.62 297 ARG A CA 1
ATOM 2275 C C . ARG A 1 297 ? -14.026 7.329 -2.633 1.00 83.62 297 ARG A C 1
ATOM 2277 O O . ARG A 1 297 ? -14.972 7.062 -1.905 1.00 83.62 297 ARG A O 1
ATOM 2284 N N . THR A 1 298 ? -13.720 6.571 -3.684 1.00 86.94 298 THR A N 1
ATOM 2285 C CA . THR A 1 298 ? -14.449 5.350 -4.067 1.00 86.94 298 THR A CA 1
ATOM 2286 C C . THR A 1 298 ? -14.194 4.233 -3.059 1.00 86.94 298 THR A C 1
ATOM 2288 O O . THR A 1 298 ? -15.125 3.509 -2.726 1.00 86.94 298 THR A O 1
ATOM 2291 N N . LEU A 1 299 ? -12.971 4.104 -2.537 1.00 88.44 299 LEU A N 1
ATOM 2292 C CA . LEU A 1 299 ? -12.670 3.102 -1.510 1.00 88.44 299 LEU A CA 1
ATOM 2293 C C . LEU A 1 299 ? -13.325 3.432 -0.167 1.00 88.44 299 LEU A C 1
ATOM 2295 O O . LEU A 1 299 ? -13.900 2.546 0.459 1.00 88.44 299 LEU A O 1
ATOM 2299 N N . ALA A 1 300 ? -13.296 4.700 0.248 1.00 89.06 300 ALA A N 1
ATOM 2300 C CA . ALA A 1 300 ? -14.008 5.159 1.437 1.00 89.06 300 ALA A CA 1
ATOM 2301 C C . ALA A 1 300 ? -15.517 4.910 1.306 1.00 89.06 300 ALA A C 1
ATOM 2303 O O . ALA A 1 300 ? -16.147 4.414 2.238 1.00 89.06 300 ALA A O 1
ATOM 2304 N N . ALA A 1 301 ? -16.086 5.173 0.125 1.00 88.81 301 ALA A N 1
ATOM 2305 C CA . ALA A 1 301 ? -17.478 4.856 -0.160 1.00 88.81 301 ALA A CA 1
ATOM 2306 C C . ALA A 1 301 ? -17.757 3.348 -0.085 1.00 88.81 301 ALA A C 1
ATOM 2308 O O . ALA A 1 301 ? -18.745 2.963 0.529 1.00 88.81 301 ALA A O 1
ATOM 2309 N N . ALA A 1 302 ? -16.880 2.499 -0.637 1.00 90.12 302 ALA A N 1
ATOM 2310 C CA . ALA A 1 302 ? -17.009 1.041 -0.551 1.00 90.12 302 ALA A CA 1
ATOM 2311 C C . ALA A 1 302 ? -17.019 0.558 0.907 1.00 90.12 302 ALA A C 1
ATOM 2313 O O . ALA A 1 302 ? -17.868 -0.243 1.286 1.00 90.12 302 ALA A O 1
ATOM 2314 N N . ALA A 1 303 ? -16.112 1.087 1.734 1.00 90.06 303 ALA A N 1
ATOM 2315 C CA . ALA A 1 303 ? -16.023 0.747 3.152 1.00 90.06 303 ALA A CA 1
ATOM 2316 C C . ALA A 1 303 ? -17.248 1.217 3.959 1.00 90.06 303 ALA A C 1
ATOM 2318 O O . ALA A 1 303 ? -17.653 0.557 4.912 1.00 90.06 303 ALA A O 1
ATOM 2319 N N . ALA A 1 304 ? -17.856 2.345 3.581 1.00 88.62 304 ALA A N 1
ATOM 2320 C CA . ALA A 1 304 ? -19.054 2.874 4.231 1.00 88.62 304 ALA A CA 1
ATOM 2321 C C . ALA A 1 304 ? -20.355 2.204 3.744 1.00 88.62 304 ALA A C 1
ATOM 2323 O O . ALA A 1 304 ? -21.342 2.151 4.482 1.00 88.62 304 ALA A O 1
ATOM 2324 N N . ALA A 1 305 ? -20.382 1.689 2.513 1.00 90.56 305 ALA A N 1
ATOM 2325 C CA . ALA A 1 305 ? -21.611 1.270 1.841 1.00 90.56 305 ALA A CA 1
ATOM 2326 C C . ALA A 1 305 ? -22.354 0.114 2.526 1.00 90.56 305 ALA A C 1
ATOM 2328 O O . ALA A 1 305 ? -23.576 0.049 2.420 1.00 90.56 305 ALA A O 1
ATOM 2329 N N . SER A 1 306 ? -21.662 -0.767 3.255 1.00 85.75 306 SER A N 1
ATOM 2330 C CA . SER A 1 306 ? -22.305 -1.848 4.020 1.00 85.75 306 SER A CA 1
ATOM 2331 C C . SER A 1 306 ? -22.969 -1.376 5.316 1.00 85.75 306 SER A C 1
ATOM 2333 O O . SER A 1 306 ? -23.815 -2.079 5.861 1.00 85.75 306 SER A O 1
ATOM 2335 N N . THR A 1 307 ? -22.570 -0.212 5.829 1.00 91.81 307 THR A N 1
ATOM 2336 C CA . THR A 1 307 ? -22.965 0.277 7.158 1.00 91.81 307 THR A CA 1
ATOM 2337 C C . THR A 1 307 ? -24.071 1.325 7.073 1.00 91.81 307 THR A C 1
ATOM 2339 O O . THR A 1 307 ? -24.946 1.377 7.935 1.00 91.81 307 THR A O 1
ATOM 2342 N N . PHE A 1 308 ? -24.058 2.159 6.030 1.00 89.75 308 PHE A N 1
ATOM 2343 C CA . PHE A 1 308 ? -24.980 3.284 5.891 1.00 89.75 308 PHE A CA 1
ATOM 2344 C C . PHE A 1 308 ? -26.049 3.030 4.826 1.00 89.75 308 PHE A C 1
ATOM 2346 O O . PHE A 1 308 ? -25.766 2.569 3.722 1.00 89.75 308 PHE A O 1
ATOM 2353 N N . GLN A 1 309 ? -27.292 3.422 5.122 1.00 91.81 309 GLN A N 1
ATOM 2354 C CA . GLN A 1 309 ? -28.417 3.303 4.182 1.00 91.81 309 GLN A CA 1
ATOM 2355 C C . GLN A 1 309 ? -28.234 4.136 2.908 1.00 91.81 309 GLN A C 1
ATOM 2357 O O . GLN A 1 309 ? -28.791 3.800 1.868 1.00 91.81 309 GLN A O 1
ATOM 2362 N N . ARG A 1 310 ? -27.467 5.227 2.989 1.00 94.31 310 ARG A N 1
ATOM 2363 C CA . ARG A 1 310 ? -27.147 6.109 1.869 1.00 94.31 310 ARG A CA 1
ATOM 2364 C C . ARG A 1 310 ? -25.727 6.629 2.034 1.00 94.31 310 ARG A C 1
ATOM 2366 O O . ARG A 1 310 ? -25.381 7.120 3.105 1.00 94.31 310 ARG A O 1
ATOM 2373 N N . VAL A 1 311 ? -24.939 6.560 0.966 1.00 95.75 311 VAL A N 1
ATOM 2374 C CA . VAL A 1 311 ? -23.578 7.104 0.915 1.00 95.75 311 VAL A CA 1
ATOM 2375 C C . VAL A 1 311 ? -23.501 8.118 -0.219 1.00 95.75 311 VAL A C 1
ATOM 2377 O O . VAL A 1 311 ? -23.769 7.787 -1.374 1.00 95.75 311 VAL A O 1
ATOM 2380 N N . LEU A 1 312 ? -23.141 9.359 0.109 1.00 93.94 312 LEU A N 1
ATOM 2381 C CA . LEU A 1 312 ? -22.915 10.421 -0.870 1.00 93.94 312 LEU A CA 1
ATOM 2382 C C . LEU A 1 312 ? -21.416 10.632 -1.061 1.00 93.94 312 LEU A C 1
ATOM 2384 O O . LEU A 1 312 ? -20.697 10.901 -0.102 1.00 93.94 312 LEU A O 1
ATOM 2388 N N . VAL A 1 313 ? -20.954 10.542 -2.304 1.00 92.94 313 VAL A N 1
ATOM 2389 C CA . VAL A 1 313 ? -19.579 10.862 -2.688 1.00 92.94 313 VAL A CA 1
ATOM 2390 C C . VAL A 1 313 ? -19.580 12.221 -3.367 1.00 92.94 313 VAL A C 1
ATOM 2392 O O . VAL A 1 313 ? -20.041 12.353 -4.500 1.00 92.94 313 VAL A O 1
ATOM 2395 N N . LEU A 1 314 ? -19.079 13.234 -2.665 1.00 90.56 314 LEU A N 1
ATOM 2396 C CA . LEU A 1 314 ? -18.980 14.599 -3.173 1.00 90.56 314 LEU A CA 1
ATOM 2397 C C . LEU A 1 314 ? -17.627 14.786 -3.865 1.00 90.56 314 LEU A C 1
ATOM 2399 O O . LEU A 1 314 ? -16.585 14.555 -3.253 1.00 90.56 314 LEU A O 1
ATOM 2403 N N . ASP A 1 315 ? -17.633 15.214 -5.124 1.00 86.69 315 ASP A N 1
ATOM 2404 C CA . ASP A 1 315 ? -16.410 15.523 -5.865 1.00 86.69 315 ASP A CA 1
ATOM 2405 C C . ASP A 1 315 ? -16.526 16.889 -6.537 1.00 86.69 315 ASP A C 1
ATOM 2407 O O . ASP A 1 315 ? -17.543 17.205 -7.149 1.00 86.69 315 ASP A O 1
ATOM 2411 N N . LYS A 1 316 ? -15.479 17.710 -6.436 1.00 84.88 316 LYS A N 1
ATOM 2412 C CA . LYS A 1 316 ? -15.427 19.025 -7.087 1.00 84.88 316 LYS A CA 1
ATOM 2413 C C . LYS A 1 316 ? -15.239 18.917 -8.602 1.00 84.88 316 LYS A C 1
ATOM 2415 O O . LYS A 1 316 ? -15.615 19.841 -9.321 1.00 84.88 316 LYS A O 1
ATOM 2420 N N . ASP A 1 317 ? -14.639 17.828 -9.073 1.00 83.38 317 ASP A N 1
ATOM 2421 C CA . ASP A 1 317 ? -14.415 17.568 -10.487 1.00 83.38 317 ASP A CA 1
ATOM 2422 C C . ASP A 1 317 ? -15.659 16.905 -11.100 1.00 83.38 317 ASP A C 1
ATOM 2424 O O . ASP A 1 317 ? -16.546 16.395 -10.407 1.00 83.38 317 ASP A O 1
ATOM 2428 N N . LYS A 1 318 ? -15.766 16.952 -12.431 1.00 80.69 318 LYS A N 1
ATOM 2429 C CA . LYS A 1 318 ? -16.879 16.314 -13.141 1.00 80.69 318 LYS A CA 1
ATOM 2430 C C . LYS A 1 318 ? -16.549 14.845 -13.386 1.00 80.69 318 LYS A C 1
ATOM 2432 O O . LYS A 1 318 ? -15.679 14.547 -14.203 1.00 80.69 318 LYS A O 1
ATOM 2437 N N . LEU A 1 319 ? -17.265 13.945 -12.715 1.00 77.06 319 LEU A N 1
ATOM 2438 C CA . LEU A 1 319 ? -17.055 12.504 -12.797 1.00 77.06 319 LEU A CA 1
ATOM 2439 C C . LEU A 1 319 ? -18.058 11.835 -13.740 1.00 77.06 319 LEU A C 1
ATOM 2441 O O . LEU A 1 319 ? -19.248 12.129 -13.692 1.00 77.06 319 LEU A O 1
ATOM 2445 N N . GLU A 1 320 ? -17.589 10.886 -14.551 1.00 80.44 320 GLU A N 1
ATOM 2446 C CA . GLU A 1 320 ? -18.475 9.943 -15.243 1.00 80.44 320 GLU A CA 1
ATOM 2447 C C . GLU A 1 320 ? -19.044 8.923 -14.247 1.00 80.44 320 GLU A C 1
ATOM 2449 O O . GLU A 1 320 ? -18.299 8.354 -13.445 1.00 80.44 320 GLU A O 1
ATOM 2454 N N . THR A 1 321 ? -20.352 8.693 -14.280 1.00 77.56 321 THR A N 1
ATOM 2455 C CA . THR A 1 321 ? -21.062 7.817 -13.332 1.00 77.56 321 THR A CA 1
ATOM 2456 C C . THR A 1 321 ? -21.899 6.753 -14.031 1.00 77.56 321 THR A C 1
ATOM 2458 O O . THR A 1 321 ? -22.426 5.861 -13.369 1.00 77.56 321 THR A O 1
ATOM 2461 N N . SER A 1 322 ? -21.989 6.787 -15.363 1.00 78.75 322 SER A N 1
ATOM 2462 C CA . SER A 1 322 ? -22.630 5.725 -16.129 1.00 78.75 322 SER A CA 1
ATOM 2463 C C . SER A 1 322 ? -21.789 4.450 -16.085 1.00 78.75 322 SER A C 1
ATOM 2465 O O . SER A 1 322 ? -20.698 4.393 -16.650 1.00 78.75 322 SER A O 1
ATOM 2467 N N . VAL A 1 323 ? -22.312 3.399 -15.446 1.00 74.56 323 VAL A N 1
ATOM 2468 C CA . VAL A 1 323 ? -21.649 2.085 -15.365 1.00 74.56 323 VAL A CA 1
ATOM 2469 C C . VAL A 1 323 ? -21.317 1.543 -16.758 1.00 74.56 323 VAL A C 1
ATOM 2471 O O . VAL A 1 323 ? -20.233 1.002 -16.958 1.00 74.56 323 VAL A O 1
ATOM 2474 N N . GLU A 1 324 ? -22.204 1.728 -17.737 1.00 73.81 324 GLU A N 1
ATOM 2475 C CA . GLU A 1 324 ? -21.982 1.283 -19.118 1.00 73.81 324 GLU A CA 1
ATOM 2476 C C . GLU A 1 324 ? -20.798 1.998 -19.767 1.00 73.81 324 GLU A C 1
ATOM 2478 O O . GLU A 1 324 ? -19.946 1.347 -20.372 1.00 73.81 324 GLU A O 1
ATOM 2483 N N . ILE A 1 325 ? -20.700 3.322 -19.595 1.00 73.12 325 ILE A N 1
ATOM 2484 C CA . ILE A 1 325 ? -19.568 4.101 -20.108 1.00 73.12 325 ILE A CA 1
ATOM 2485 C C . ILE A 1 325 ? -18.288 3.668 -19.402 1.00 73.12 325 ILE A C 1
ATOM 2487 O O . ILE A 1 325 ? -17.290 3.425 -20.072 1.00 73.12 325 ILE A O 1
ATOM 2491 N N . LEU A 1 326 ? -18.319 3.504 -18.077 1.00 75.62 326 LEU A N 1
ATOM 2492 C CA . LEU A 1 326 ? -17.156 3.111 -17.281 1.00 75.62 326 LEU A CA 1
ATOM 2493 C C . LEU A 1 326 ? -16.630 1.714 -17.649 1.00 75.62 326 LEU A C 1
ATOM 2495 O O . LEU A 1 326 ? -15.418 1.506 -17.595 1.00 75.62 326 LEU A O 1
ATOM 2499 N N . LYS A 1 327 ? -17.513 0.799 -18.074 1.00 71.00 327 LYS A N 1
ATOM 2500 C CA . LYS A 1 327 ? -17.183 -0.559 -18.540 1.00 71.00 327 LYS A CA 1
ATOM 2501 C C . LYS A 1 327 ? -16.665 -0.645 -19.972 1.00 71.00 327 LYS A C 1
ATOM 2503 O O . LYS A 1 327 ? -16.262 -1.735 -20.380 1.00 71.00 327 LYS A O 1
ATOM 2508 N N . GLN A 1 328 ? -16.702 0.443 -20.743 1.00 73.75 328 GLN A N 1
ATOM 2509 C CA . GLN A 1 328 ? -16.173 0.420 -22.106 1.00 73.75 328 GLN A CA 1
ATOM 2510 C C . GLN A 1 328 ? -14.703 -0.039 -22.106 1.00 73.75 328 GLN A C 1
ATOM 2512 O O . GLN A 1 328 ? -13.955 0.331 -21.194 1.00 73.75 328 GLN A O 1
ATOM 2517 N N . PRO A 1 329 ? -14.297 -0.853 -23.099 1.00 66.75 329 PRO A N 1
ATOM 2518 C CA . PRO A 1 329 ? -12.948 -1.401 -23.176 1.00 66.75 329 PRO A CA 1
ATOM 2519 C C . PRO A 1 329 ? -11.893 -0.303 -23.366 1.00 66.75 329 PRO A C 1
ATOM 2521 O O . PRO A 1 329 ? -12.230 0.838 -23.674 1.00 66.75 329 PRO A O 1
ATOM 2524 N N . SER A 1 330 ? -10.627 -0.688 -23.170 1.00 68.56 330 SER A N 1
ATOM 2525 C CA . SER A 1 330 ? -9.386 0.105 -23.241 1.00 68.56 330 SER A CA 1
ATOM 2526 C C . SER A 1 330 ? -9.510 1.544 -23.740 1.00 68.56 330 SER A C 1
ATOM 2528 O O . SER A 1 330 ? -9.889 1.797 -24.888 1.00 68.56 330 SER A O 1
ATOM 2530 N N . LEU A 1 331 ? -9.081 2.481 -22.896 1.00 78.44 331 LEU A N 1
ATOM 2531 C CA . LEU A 1 331 ? -9.071 3.895 -23.233 1.00 78.44 331 LEU A CA 1
ATOM 2532 C C . LEU A 1 331 ? -8.055 4.188 -24.338 1.00 78.44 331 LEU A C 1
ATOM 2534 O O . LEU A 1 331 ? -6.911 3.740 -24.298 1.00 78.44 331 LEU A O 1
ATOM 2538 N N . ARG A 1 332 ? -8.472 4.995 -25.316 1.00 83.31 332 ARG A N 1
ATOM 2539 C CA . ARG A 1 332 ? -7.558 5.609 -26.284 1.00 83.31 332 ARG A CA 1
ATOM 2540 C C . ARG A 1 332 ? -6.973 6.888 -25.698 1.00 83.31 332 ARG A C 1
ATOM 2542 O O . ARG A 1 332 ? -7.590 7.520 -24.841 1.00 83.31 332 ARG A O 1
ATOM 2549 N N . PHE A 1 333 ? -5.823 7.306 -26.221 1.00 82.19 333 PHE A N 1
ATOM 2550 C CA . PHE A 1 333 ? -5.133 8.527 -25.795 1.00 82.19 333 PHE A CA 1
ATOM 2551 C C . PHE A 1 333 ? -6.043 9.768 -25.732 1.00 82.19 333 PHE A C 1
ATOM 2553 O O . PHE A 1 333 ? -6.034 10.481 -24.732 1.00 82.19 333 PHE A O 1
ATOM 2560 N N . ASP A 1 334 ? -6.891 9.999 -26.739 1.00 82.94 334 ASP A N 1
ATOM 2561 C CA . ASP A 1 334 ? -7.784 11.167 -26.741 1.00 82.94 334 ASP A CA 1
ATOM 2562 C C . ASP A 1 334 ? -8.781 11.136 -25.572 1.00 82.94 334 ASP A C 1
ATOM 2564 O O . ASP A 1 334 ? -8.977 12.147 -24.896 1.00 82.94 334 ASP A O 1
ATOM 2568 N N . THR A 1 335 ? -9.340 9.961 -25.264 1.00 82.00 335 THR A N 1
ATOM 2569 C CA . THR A 1 335 ? -10.243 9.756 -24.121 1.00 82.00 335 THR A CA 1
ATOM 2570 C C . THR A 1 335 ? -9.517 9.959 -22.791 1.00 82.00 335 THR A C 1
ATOM 2572 O O . THR A 1 335 ? -10.037 10.641 -21.910 1.00 82.00 335 THR A O 1
ATOM 2575 N N . ILE A 1 336 ? -8.291 9.438 -22.664 1.00 82.06 336 ILE A N 1
ATOM 2576 C CA . ILE A 1 336 ? -7.408 9.641 -21.501 1.00 82.06 336 ILE A CA 1
ATOM 2577 C C . ILE A 1 336 ? -7.200 11.143 -21.260 1.00 82.06 336 ILE A C 1
ATOM 2579 O O . ILE A 1 336 ? -7.379 11.631 -20.143 1.00 82.06 336 ILE A O 1
ATOM 2583 N N . CYS A 1 337 ? -6.861 11.899 -22.308 1.00 81.50 337 CYS A N 1
ATOM 2584 C CA . CYS A 1 337 ? -6.662 13.342 -22.212 1.00 81.50 337 CYS A CA 1
ATOM 2585 C C . CYS A 1 337 ? -7.953 14.100 -21.884 1.00 81.50 337 CYS A C 1
ATOM 2587 O O . CYS A 1 337 ? -7.926 15.033 -21.081 1.00 81.50 337 CYS A O 1
ATOM 2589 N N . GLU A 1 338 ? -9.084 13.743 -22.492 1.00 80.88 338 GLU A N 1
ATOM 2590 C CA . GLU A 1 338 ? -10.377 14.357 -22.184 1.00 80.88 338 GLU A CA 1
ATOM 2591 C C . GLU A 1 338 ? -10.793 14.145 -20.729 1.00 80.88 338 GLU A C 1
ATOM 2593 O O . GLU A 1 338 ? -11.218 15.097 -20.070 1.00 80.88 338 GLU A O 1
ATOM 2598 N N . GLU A 1 339 ? -10.636 12.931 -20.207 1.00 76.88 339 GLU A N 1
ATOM 2599 C CA . GLU A 1 339 ? -10.930 12.623 -18.811 1.00 76.88 339 GLU A CA 1
ATOM 2600 C C . GLU A 1 339 ? -9.983 13.351 -17.861 1.00 76.88 339 GLU A C 1
ATOM 2602 O O . GLU A 1 339 ? -10.442 13.997 -16.918 1.00 76.88 339 GLU A O 1
ATOM 2607 N N . ALA A 1 340 ? -8.681 13.365 -18.147 1.00 75.88 340 ALA A N 1
ATOM 2608 C CA . ALA A 1 340 ? -7.722 14.120 -17.347 1.00 75.88 340 ALA A CA 1
ATOM 2609 C C . ALA A 1 340 ? -8.047 15.627 -17.307 1.00 75.88 340 ALA A C 1
ATOM 2611 O O . ALA A 1 340 ? -7.936 16.260 -16.258 1.00 75.88 340 ALA A O 1
ATOM 2612 N N . ARG A 1 341 ? -8.537 16.216 -18.411 1.00 78.12 341 ARG A N 1
ATOM 2613 C CA . ARG A 1 341 ? -9.002 17.621 -18.434 1.00 78.12 341 ARG A CA 1
ATOM 2614 C C . ARG A 1 341 ? -10.234 17.865 -17.557 1.00 78.12 341 ARG A C 1
ATOM 2616 O O . ARG A 1 341 ? -10.416 18.997 -17.097 1.00 78.12 341 ARG A O 1
ATOM 2623 N N . ARG A 1 342 ? -11.083 16.849 -17.354 1.00 73.00 342 ARG A N 1
ATOM 2624 C CA . ARG A 1 342 ? -12.234 16.892 -16.428 1.00 73.00 342 ARG A CA 1
ATOM 2625 C C . ARG A 1 342 ? -11.790 16.724 -14.969 1.00 73.00 342 ARG A C 1
ATOM 2627 O O . ARG A 1 342 ? -12.423 17.296 -14.088 1.00 73.00 342 ARG A O 1
ATOM 2634 N N . HIS A 1 343 ? -10.675 16.030 -14.746 1.00 72.38 343 HIS A N 1
ATOM 2635 C CA . HIS A 1 343 ? -10.056 15.732 -13.452 1.00 72.38 343 HIS A CA 1
ATOM 2636 C C . HIS A 1 343 ? -8.846 16.629 -13.139 1.00 72.38 343 HIS A C 1
ATOM 2638 O O . HIS A 1 343 ? -7.736 16.167 -12.862 1.00 72.38 343 HIS A O 1
ATOM 2644 N N . ARG A 1 344 ? -9.044 17.952 -13.170 1.00 70.19 344 ARG A N 1
ATOM 2645 C CA . ARG A 1 344 ? -7.947 18.931 -13.016 1.00 70.19 344 ARG A CA 1
ATOM 2646 C C . ARG A 1 344 ? -7.241 18.861 -11.663 1.00 70.19 344 ARG A C 1
ATOM 2648 O O . ARG A 1 344 ? -6.150 19.408 -11.515 1.00 70.19 344 ARG A O 1
ATOM 2655 N N . SER A 1 345 ? -7.865 18.241 -10.666 1.00 68.50 345 SER A N 1
ATOM 2656 C CA . SER A 1 345 ? -7.310 18.130 -9.320 1.00 68.50 345 SER A CA 1
ATOM 2657 C C . SER A 1 345 ? -6.173 17.119 -9.182 1.00 68.50 345 SER A C 1
ATOM 2659 O O . SER A 1 345 ? -5.459 17.172 -8.181 1.00 68.50 345 SER A O 1
ATOM 2661 N N . VAL A 1 346 ? -5.966 16.262 -10.187 1.00 74.12 346 VAL A N 1
ATOM 2662 C CA . VAL A 1 346 ? -4.946 15.207 -10.186 1.00 74.12 346 VAL A CA 1
ATOM 2663 C C . VAL A 1 346 ? -3.991 15.408 -11.371 1.00 74.12 346 VAL A C 1
ATOM 2665 O O . VAL A 1 346 ? -4.037 14.662 -12.349 1.00 74.12 346 VAL A O 1
ATOM 2668 N N . PRO A 1 347 ? -3.099 16.416 -11.321 1.00 68.50 347 PRO A N 1
ATOM 2669 C CA . PRO A 1 347 ? -2.203 16.738 -12.438 1.00 68.50 347 PRO A CA 1
ATOM 2670 C C . PRO A 1 347 ? -1.226 15.601 -12.775 1.00 68.50 347 PRO A C 1
ATOM 2672 O O . PRO A 1 347 ? -0.744 15.513 -13.901 1.00 68.50 347 PRO A O 1
ATOM 2675 N N . GLN A 1 348 ? -0.968 14.703 -11.820 1.00 74.00 348 GLN A N 1
ATOM 2676 C CA . GLN A 1 348 ? -0.164 13.506 -12.042 1.00 74.00 348 GLN A CA 1
ATOM 2677 C C . GLN A 1 348 ? -0.890 12.422 -12.838 1.00 74.00 348 GLN A C 1
ATOM 2679 O O . GLN A 1 348 ? -0.210 11.538 -13.327 1.00 74.00 348 GLN A O 1
ATOM 2684 N N . GLY A 1 349 ? -2.216 12.478 -13.029 1.00 76.44 349 GLY A N 1
ATOM 2685 C CA . GLY A 1 349 ? -2.998 11.387 -13.632 1.00 76.44 349 GLY A CA 1
ATOM 2686 C C . GLY A 1 349 ? -2.546 10.963 -15.035 1.00 76.44 349 GLY A C 1
ATOM 2687 O O . GLY A 1 349 ? -2.774 9.828 -15.438 1.00 76.44 349 GLY A O 1
ATOM 2688 N N . LEU A 1 350 ? -1.848 11.851 -15.747 1.00 80.88 350 LEU A N 1
ATOM 2689 C CA . LEU A 1 350 ? -1.277 11.617 -17.074 1.00 80.88 350 LEU A CA 1
ATOM 2690 C C . LEU A 1 350 ? 0.187 11.128 -17.065 1.00 80.88 350 LEU A C 1
ATOM 2692 O O . LEU A 1 350 ? 0.772 10.944 -18.131 1.00 80.88 350 LEU A O 1
ATOM 2696 N N . GLN A 1 351 ? 0.788 10.942 -15.890 1.00 84.19 351 GLN A N 1
ATOM 2697 C CA . GLN A 1 351 ? 2.117 10.351 -15.716 1.00 84.19 351 GLN A CA 1
ATOM 2698 C C . GLN A 1 351 ? 2.019 8.818 -15.636 1.00 84.19 351 GLN A C 1
ATOM 2700 O O . GLN A 1 351 ? 0.918 8.262 -15.589 1.00 84.19 351 GLN A O 1
ATOM 2705 N N . VAL A 1 352 ? 3.160 8.130 -15.677 1.00 83.62 352 VAL A N 1
ATOM 2706 C CA . VAL A 1 352 ? 3.232 6.661 -15.587 1.00 83.62 352 VAL A CA 1
ATOM 2707 C C . VAL A 1 352 ? 2.705 6.176 -14.232 1.00 83.62 352 VAL A C 1
ATOM 2709 O O . VAL A 1 352 ? 3.076 6.729 -13.200 1.00 83.62 352 VAL A O 1
ATOM 2712 N N . HIS A 1 353 ? 1.861 5.137 -14.233 1.00 85.31 353 HIS A N 1
ATOM 2713 C CA . HIS A 1 353 ? 1.325 4.519 -13.016 1.00 85.31 353 HIS A CA 1
ATOM 2714 C C . HIS A 1 353 ? 1.445 2.996 -13.050 1.00 85.31 353 HIS A C 1
ATOM 2716 O O . HIS A 1 353 ? 1.268 2.358 -14.085 1.00 85.31 353 HIS A O 1
ATOM 2722 N N . ALA A 1 354 ? 1.667 2.408 -11.879 1.00 86.38 354 ALA A N 1
ATOM 2723 C CA . ALA A 1 354 ? 1.477 0.987 -11.641 1.00 86.38 354 ALA A CA 1
ATOM 2724 C C . ALA A 1 354 ? 0.786 0.800 -10.293 1.00 86.38 354 ALA A C 1
ATOM 2726 O O . ALA A 1 354 ? 1.157 1.430 -9.303 1.00 86.38 354 ALA A O 1
ATOM 2727 N N . LEU A 1 355 ? -0.204 -0.084 -10.243 1.00 84.00 355 LEU A N 1
ATOM 2728 C CA . LEU A 1 355 ? -0.865 -0.440 -9.000 1.00 84.00 355 LEU A CA 1
ATOM 2729 C C . LEU A 1 355 ? -0.164 -1.659 -8.401 1.00 84.00 355 LEU A C 1
ATOM 2731 O O . LEU A 1 355 ? -0.285 -2.782 -8.899 1.00 84.00 355 LEU A O 1
ATOM 2735 N N . LEU A 1 356 ? 0.594 -1.402 -7.333 1.00 83.38 356 LEU A N 1
ATOM 2736 C CA . LEU A 1 356 ? 1.363 -2.414 -6.617 1.00 83.38 356 LEU A CA 1
ATOM 2737 C C . LEU A 1 356 ? 0.446 -3.477 -5.980 1.00 83.38 356 LEU A C 1
ATOM 2739 O O . LEU A 1 356 ? -0.689 -3.158 -5.609 1.00 83.38 356 LEU A O 1
ATOM 2743 N N . PRO A 1 357 ? 0.929 -4.717 -5.773 1.00 76.56 357 PRO A N 1
ATOM 2744 C CA . PRO A 1 357 ? 0.092 -5.826 -5.307 1.00 76.56 357 PRO A CA 1
ATOM 2745 C C . PRO A 1 357 ? -0.644 -5.580 -3.990 1.00 76.56 357 PRO A C 1
ATOM 2747 O O . PRO A 1 357 ? -1.792 -5.991 -3.864 1.00 76.56 357 PRO A O 1
ATOM 2750 N N . GLY A 1 358 ? -0.031 -4.884 -3.026 1.00 75.94 358 GLY A N 1
ATOM 2751 C CA . GLY A 1 358 ? -0.693 -4.545 -1.760 1.00 75.94 358 GLY A CA 1
ATOM 2752 C C . GLY A 1 358 ? -1.897 -3.618 -1.959 1.00 75.94 358 GLY A C 1
ATOM 2753 O O . GLY A 1 358 ? -2.979 -3.859 -1.419 1.00 75.94 358 GLY A O 1
ATOM 2754 N N . GLY A 1 359 ? -1.737 -2.597 -2.808 1.00 77.00 359 GLY A N 1
ATOM 2755 C CA . GLY A 1 359 ? -2.820 -1.691 -3.186 1.00 77.00 359 GLY A CA 1
ATOM 2756 C C . GLY A 1 359 ? -3.916 -2.419 -3.964 1.00 77.00 359 GLY A C 1
ATOM 2757 O O . GLY A 1 359 ? -5.079 -2.373 -3.575 1.00 77.00 359 GLY A O 1
ATOM 2758 N N . GLY A 1 360 ? -3.547 -3.159 -5.012 1.00 81.31 360 GLY A N 1
ATOM 2759 C CA . GLY A 1 360 ? -4.504 -3.921 -5.816 1.00 81.31 360 GLY A CA 1
ATOM 2760 C C . GLY A 1 360 ? -5.257 -4.986 -5.016 1.00 81.31 360 GLY A C 1
ATOM 2761 O O . GLY A 1 360 ? -6.476 -5.086 -5.132 1.00 81.31 360 GLY A O 1
ATOM 2762 N N . GLY A 1 361 ? -4.573 -5.718 -4.134 1.00 82.62 361 GLY A N 1
ATOM 2763 C CA . GLY A 1 361 ? -5.187 -6.705 -3.246 1.00 82.62 361 GLY A CA 1
ATOM 2764 C C . GLY A 1 361 ? -6.156 -6.080 -2.242 1.00 82.62 361 GLY A C 1
ATOM 2765 O O . GLY A 1 361 ? -7.204 -6.658 -1.962 1.00 82.62 361 GLY A O 1
ATOM 2766 N N . THR A 1 362 ? -5.856 -4.880 -1.740 1.00 81.25 362 THR A N 1
ATOM 2767 C CA . THR A 1 362 ? -6.769 -4.132 -0.860 1.00 81.25 362 THR A CA 1
ATOM 2768 C C . THR A 1 362 ? -8.023 -3.683 -1.608 1.00 81.25 362 THR A C 1
ATOM 2770 O O . THR A 1 362 ? -9.133 -3.852 -1.104 1.00 81.25 362 THR A O 1
ATOM 2773 N N . ILE A 1 363 ? -7.871 -3.168 -2.832 1.00 83.62 363 ILE A N 1
ATOM 2774 C CA . ILE A 1 363 ? -9.010 -2.776 -3.672 1.00 83.62 363 ILE A CA 1
ATOM 2775 C C . ILE A 1 363 ? -9.863 -3.996 -4.017 1.00 83.62 363 ILE A C 1
ATOM 2777 O O . ILE A 1 363 ? -11.077 -3.921 -3.894 1.00 83.62 363 ILE A O 1
ATOM 2781 N N . GLU A 1 364 ? -9.254 -5.128 -4.370 1.00 87.25 364 GLU A N 1
ATOM 2782 C CA . GLU A 1 364 ? -9.973 -6.377 -4.653 1.00 87.25 364 GLU A CA 1
ATOM 2783 C C . GLU A 1 364 ? -10.782 -6.874 -3.445 1.00 87.25 364 GLU A C 1
ATOM 2785 O O . GLU A 1 364 ? -11.888 -7.378 -3.618 1.00 87.25 364 GLU A O 1
ATOM 2790 N N . LYS A 1 365 ? -10.274 -6.705 -2.215 1.00 85.19 365 LYS A N 1
ATOM 2791 C CA . LYS A 1 365 ? -11.021 -7.047 -0.991 1.00 85.19 365 LYS A CA 1
ATOM 2792 C C . LYS A 1 365 ? -12.253 -6.155 -0.797 1.00 85.19 365 LYS A C 1
ATOM 2794 O O . LYS A 1 365 ? -13.299 -6.657 -0.395 1.00 85.19 365 LYS A O 1
ATOM 2799 N N . LEU A 1 366 ? -12.137 -4.853 -1.069 1.00 85.56 366 LEU A N 1
ATOM 2800 C CA . LEU A 1 366 ? -13.241 -3.891 -0.925 1.00 85.56 366 LEU A CA 1
ATOM 2801 C C . LEU A 1 366 ? -14.244 -3.951 -2.087 1.00 85.56 366 LEU A C 1
ATOM 2803 O O . LEU A 1 366 ? -15.439 -3.736 -1.890 1.00 85.56 366 LEU A O 1
ATOM 2807 N N . LEU A 1 367 ? -13.750 -4.236 -3.291 1.00 89.00 367 LEU A N 1
ATOM 2808 C CA . LEU A 1 367 ? -14.477 -4.247 -4.556 1.00 89.00 367 LEU A CA 1
ATOM 2809 C C . LEU A 1 367 ? -14.143 -5.535 -5.334 1.00 89.00 367 LEU A C 1
ATOM 2811 O O . LEU A 1 367 ? -13.387 -5.482 -6.311 1.00 89.00 367 LEU A O 1
ATOM 2815 N N . PRO A 1 368 ? -14.694 -6.698 -4.934 1.00 92.31 368 PRO A N 1
ATOM 2816 C CA . PRO A 1 368 ? -14.411 -7.973 -5.590 1.00 92.31 368 PRO A CA 1
ATOM 2817 C C . PRO A 1 368 ? -14.640 -7.921 -7.105 1.00 92.31 368 PRO A C 1
ATOM 2819 O O . PRO A 1 368 ? -15.628 -7.348 -7.574 1.00 92.31 368 PRO A O 1
ATOM 2822 N N . GLY A 1 369 ? -13.739 -8.522 -7.884 1.00 91.06 369 GLY A N 1
ATOM 2823 C CA . GLY A 1 369 ? -13.749 -8.478 -9.350 1.00 91.06 369 GLY A CA 1
ATOM 2824 C C . GLY A 1 369 ? -13.051 -7.255 -9.957 1.00 91.06 369 GLY A C 1
ATOM 2825 O O . GLY A 1 369 ? -13.115 -7.062 -11.172 1.00 91.06 369 GLY A O 1
ATOM 2826 N N . PHE A 1 370 ? -12.376 -6.427 -9.155 1.00 90.81 370 PHE A N 1
ATOM 2827 C CA . PHE A 1 370 ? -11.614 -5.272 -9.635 1.00 90.81 370 PHE A CA 1
ATOM 2828 C C . PHE A 1 370 ? -10.483 -5.679 -10.587 1.00 90.81 370 PHE A C 1
ATOM 2830 O O . PHE A 1 370 ? -10.376 -5.112 -11.676 1.00 90.81 370 PHE A O 1
ATOM 2837 N N . TYR A 1 371 ? -9.677 -6.687 -10.235 1.00 89.62 371 TYR A N 1
ATOM 2838 C CA . TYR A 1 371 ? -8.608 -7.172 -11.116 1.00 89.62 371 TYR A CA 1
ATOM 2839 C C . TYR A 1 371 ? -9.153 -7.649 -12.465 1.00 89.62 371 TYR A C 1
ATOM 2841 O O . TYR A 1 371 ? -8.587 -7.332 -13.508 1.00 89.62 371 TYR A O 1
ATOM 2849 N N . GLU A 1 372 ? -10.255 -8.403 -12.451 1.00 89.50 372 GLU A N 1
ATOM 2850 C CA . GLU A 1 372 ? -10.885 -8.912 -13.671 1.00 89.50 372 GLU A CA 1
ATOM 2851 C C . GLU A 1 372 ? -11.424 -7.772 -14.542 1.00 89.50 372 GLU A C 1
ATOM 2853 O O . GLU A 1 372 ? -11.206 -7.767 -15.754 1.00 89.50 372 GLU A O 1
ATOM 2858 N N . GLN A 1 373 ? -12.071 -6.776 -13.933 1.00 89.88 373 GLN A N 1
ATOM 2859 C CA . GLN A 1 373 ? -12.563 -5.598 -14.640 1.00 89.88 373 GLN A CA 1
ATOM 2860 C C . GLN A 1 373 ? -11.418 -4.795 -15.271 1.00 89.88 373 GLN A C 1
ATOM 2862 O O . GLN A 1 373 ? -11.525 -4.408 -16.436 1.00 89.88 373 GLN A O 1
ATOM 2867 N N . CYS A 1 374 ? -10.309 -4.598 -14.552 1.00 90.44 374 CYS A N 1
ATOM 2868 C CA . CYS A 1 374 ? -9.112 -3.943 -15.084 1.00 90.44 374 CYS A CA 1
ATOM 2869 C C . CYS A 1 374 ? -8.549 -4.713 -16.284 1.00 90.44 374 CYS A C 1
ATOM 2871 O O . CYS A 1 374 ? -8.344 -4.124 -17.344 1.00 90.44 374 CYS A O 1
ATOM 2873 N N . SER A 1 375 ? -8.368 -6.032 -16.159 1.00 88.88 375 SER A N 1
ATOM 2874 C CA . SER A 1 375 ? -7.865 -6.874 -17.253 1.00 88.88 375 SER A CA 1
ATOM 2875 C C . SER A 1 375 ? -8.784 -6.866 -18.477 1.00 88.88 375 SER A C 1
ATOM 2877 O O . SER A 1 375 ? -8.303 -6.720 -19.597 1.00 88.88 375 SER A O 1
ATOM 2879 N N . ARG A 1 376 ? -10.110 -6.943 -18.293 1.00 88.62 376 ARG A N 1
ATOM 2880 C CA . ARG A 1 376 ? -11.090 -6.824 -19.393 1.00 88.62 376 ARG A CA 1
ATOM 2881 C C . ARG A 1 376 ? -11.055 -5.454 -20.066 1.00 88.62 376 ARG A C 1
ATOM 2883 O O . ARG A 1 376 ? -11.304 -5.350 -21.263 1.00 88.62 376 ARG A O 1
ATOM 2890 N N . SER A 1 377 ? -10.722 -4.418 -19.304 1.00 87.94 377 SER A N 1
ATOM 2891 C CA . SER A 1 377 ? -10.547 -3.056 -19.814 1.00 87.94 377 SER A CA 1
ATOM 2892 C C . SER A 1 377 ? -9.159 -2.829 -20.429 1.00 87.94 377 SER A C 1
ATOM 2894 O O . SER A 1 377 ? -8.847 -1.714 -20.828 1.00 87.94 377 SER A O 1
ATOM 2896 N N . GLY A 1 378 ? -8.332 -3.872 -20.550 1.00 88.31 378 GLY A N 1
ATOM 2897 C CA . GLY A 1 378 ? -7.036 -3.829 -21.225 1.00 88.31 378 GLY A CA 1
ATOM 2898 C C . GLY A 1 378 ? -5.841 -3.530 -20.321 1.00 88.31 378 GLY A C 1
ATOM 2899 O O . GLY A 1 378 ? -4.743 -3.373 -20.844 1.00 88.31 378 GLY A O 1
ATOM 2900 N N . ALA A 1 379 ? -6.012 -3.465 -18.996 1.00 89.38 379 ALA A N 1
ATOM 2901 C CA . ALA A 1 379 ? -4.875 -3.351 -18.086 1.00 89.38 379 ALA A CA 1
ATOM 2902 C C . ALA A 1 379 ? -3.966 -4.578 -18.206 1.00 89.38 379 ALA A C 1
ATOM 2904 O O . ALA A 1 379 ? -4.437 -5.721 -18.188 1.00 89.38 379 ALA A O 1
ATOM 2905 N N . VAL A 1 380 ? -2.656 -4.351 -18.233 1.00 87.25 380 VAL A N 1
ATOM 2906 C CA . VAL A 1 380 ? -1.678 -5.434 -18.132 1.00 87.25 380 VAL A CA 1
ATOM 2907 C C . VAL A 1 380 ? -1.650 -5.909 -16.682 1.00 87.25 380 VAL A C 1
ATOM 2909 O O . VAL A 1 380 ? -1.433 -5.114 -15.770 1.00 87.25 380 VAL A O 1
ATOM 2912 N N . CYS A 1 381 ? -1.851 -7.206 -16.453 1.00 82.06 381 CYS A N 1
ATOM 2913 C CA . CYS A 1 381 ? -1.784 -7.811 -15.125 1.00 82.06 381 CYS A CA 1
ATOM 2914 C C . CYS A 1 381 ? -0.664 -8.846 -15.081 1.00 82.06 381 CYS A C 1
ATOM 2916 O O . CYS A 1 381 ? -0.676 -9.798 -15.857 1.00 82.06 381 CYS A O 1
ATOM 2918 N N . THR A 1 382 ? 0.273 -8.698 -14.147 1.00 69.19 382 THR A N 1
ATOM 2919 C CA . THR A 1 382 ? 1.307 -9.710 -13.921 1.00 69.19 382 THR A CA 1
ATOM 2920 C C . THR A 1 382 ? 0.670 -10.892 -13.184 1.00 69.19 382 THR A C 1
ATOM 2922 O O . THR A 1 382 ? 0.332 -10.776 -12.006 1.00 69.19 382 THR A O 1
ATOM 2925 N N . ALA A 1 383 ? 0.405 -12.001 -13.872 1.00 64.31 383 ALA A N 1
ATOM 2926 C CA . ALA A 1 383 ? -0.185 -13.211 -13.291 1.00 64.31 383 ALA A CA 1
ATOM 2927 C C . ALA A 1 383 ? 0.858 -14.341 -13.158 1.00 64.31 383 ALA A C 1
ATOM 2929 O O . ALA A 1 383 ? 2.055 -14.110 -13.283 1.00 64.31 383 ALA A O 1
ATOM 2930 N N . ALA A 1 384 ? 0.422 -15.564 -12.844 1.00 52.75 384 ALA A N 1
ATOM 2931 C CA . ALA A 1 384 ? 1.307 -16.696 -12.536 1.00 52.75 384 ALA A CA 1
ATOM 2932 C C . ALA A 1 384 ? 2.219 -17.145 -13.703 1.00 52.75 384 ALA A C 1
ATOM 2934 O O . ALA A 1 384 ? 3.208 -17.832 -13.470 1.00 52.75 384 ALA A O 1
ATOM 2935 N N . ASP A 1 385 ? 1.899 -16.766 -14.940 1.00 56.41 385 ASP A N 1
ATOM 2936 C CA . ASP A 1 385 ? 2.679 -17.003 -16.162 1.00 56.41 385 ASP A CA 1
ATOM 2937 C C . ASP A 1 385 ? 3.600 -15.829 -16.541 1.00 56.41 385 ASP A C 1
ATOM 2939 O O . ASP A 1 385 ? 4.254 -15.863 -17.584 1.00 56.41 385 ASP A O 1
ATOM 2943 N N . PHE A 1 386 ? 3.663 -14.806 -15.688 1.00 67.31 386 PHE A N 1
ATOM 2944 C CA . PHE A 1 386 ? 4.470 -13.617 -15.896 1.00 67.31 386 PHE A CA 1
ATOM 2945 C C . PHE A 1 386 ? 5.933 -13.881 -15.504 1.00 67.31 386 PHE A C 1
ATOM 2947 O O . PHE A 1 386 ? 6.280 -14.002 -14.325 1.00 67.31 386 PHE A O 1
ATOM 2954 N N . ASP A 1 387 ? 6.812 -13.972 -16.500 1.00 67.75 387 ASP A N 1
ATOM 2955 C CA . ASP A 1 387 ? 8.251 -14.140 -16.308 1.00 67.75 387 ASP A CA 1
ATOM 2956 C C . ASP A 1 387 ? 8.889 -12.767 -16.074 1.00 67.75 387 ASP A C 1
ATOM 2958 O O . ASP A 1 387 ? 9.342 -12.091 -17.000 1.00 67.75 387 ASP A O 1
ATOM 2962 N N . VAL A 1 388 ? 8.947 -12.341 -14.811 1.00 67.69 388 VAL A N 1
ATOM 2963 C CA . VAL A 1 388 ? 9.567 -11.058 -14.432 1.00 67.69 388 VAL A CA 1
ATOM 2964 C C . VAL A 1 388 ? 11.021 -10.958 -14.887 1.00 67.69 388 VAL A C 1
ATOM 2966 O O . VAL A 1 388 ? 11.474 -9.864 -15.213 1.00 67.69 388 VAL A O 1
ATOM 2969 N N . GLY A 1 389 ? 11.736 -12.080 -14.997 1.00 67.12 389 GLY A N 1
ATOM 2970 C CA . GLY A 1 389 ? 13.102 -12.120 -15.512 1.00 67.12 389 GLY A CA 1
ATOM 2971 C C . GLY A 1 389 ? 13.211 -11.800 -17.007 1.00 67.12 389 GLY A C 1
ATOM 2972 O O . GLY A 1 389 ? 14.305 -11.486 -17.478 1.00 67.12 389 GLY A O 1
ATOM 2973 N N . LYS A 1 390 ? 12.112 -11.819 -17.766 1.00 72.00 390 LYS A N 1
ATOM 2974 C CA . LYS A 1 390 ? 12.063 -11.437 -19.190 1.00 72.00 390 LYS A CA 1
ATOM 2975 C C . LYS A 1 390 ? 11.267 -10.168 -19.456 1.00 72.00 390 LYS A C 1
ATOM 2977 O O . LYS A 1 390 ? 11.637 -9.400 -20.333 1.00 72.00 390 LYS A O 1
ATOM 2982 N N . GLN A 1 391 ? 10.199 -9.965 -18.701 1.00 78.44 391 GLN A N 1
ATOM 2983 C CA . GLN A 1 391 ? 9.168 -8.969 -18.976 1.00 78.44 391 GLN A CA 1
ATOM 2984 C C . GLN A 1 391 ? 9.352 -7.660 -18.200 1.00 78.44 391 GLN A C 1
ATOM 2986 O O . GLN A 1 391 ? 8.686 -6.663 -18.497 1.00 78.44 391 GLN A O 1
ATOM 2991 N N . ILE A 1 392 ? 10.237 -7.668 -17.197 1.00 82.56 392 ILE A N 1
ATOM 2992 C CA . ILE A 1 392 ? 10.611 -6.502 -16.403 1.00 82.56 392 ILE A CA 1
ATOM 2993 C C . ILE A 1 392 ? 12.133 -6.346 -16.443 1.00 82.56 392 ILE A C 1
ATOM 2995 O O . ILE A 1 392 ? 12.903 -7.275 -16.182 1.00 82.56 392 ILE A O 1
ATOM 2999 N N . ARG A 1 393 ? 12.578 -5.134 -16.756 1.00 81.88 393 ARG A N 1
ATOM 3000 C CA . ARG A 1 393 ? 13.967 -4.695 -16.654 1.00 81.88 393 ARG A CA 1
ATOM 3001 C C . ARG A 1 393 ? 14.015 -3.519 -15.699 1.00 81.88 393 ARG A C 1
ATOM 3003 O O . ARG A 1 393 ? 13.355 -2.509 -15.925 1.00 81.88 393 ARG A O 1
ATOM 3010 N N . MET A 1 394 ? 14.753 -3.673 -14.608 1.00 82.44 394 MET A N 1
ATOM 3011 C CA . MET A 1 394 ? 14.927 -2.617 -13.619 1.00 82.44 394 MET A CA 1
ATOM 3012 C C . MET A 1 394 ? 16.406 -2.429 -13.331 1.00 82.44 394 MET A C 1
ATOM 3014 O O . MET A 1 394 ? 17.136 -3.404 -13.168 1.00 82.44 394 MET A O 1
ATOM 3018 N N . SER A 1 395 ? 16.838 -1.185 -13.218 1.00 77.25 395 SER A N 1
ATOM 3019 C CA . SER A 1 395 ? 18.183 -0.823 -12.803 1.00 77.25 395 SER A CA 1
ATOM 3020 C C . SER A 1 395 ? 18.149 0.365 -11.839 1.00 77.25 395 SER A C 1
ATOM 3022 O O . SER A 1 395 ? 17.204 1.159 -11.810 1.00 77.25 395 SER A O 1
ATOM 3024 N N . PHE A 1 396 ? 19.194 0.467 -11.020 1.00 76.88 396 PHE A N 1
ATOM 3025 C CA . PHE A 1 396 ? 19.460 1.611 -10.150 1.00 76.88 396 PHE A CA 1
ATOM 3026 C C . PHE A 1 396 ? 20.848 2.156 -10.480 1.00 76.88 396 PHE A C 1
ATOM 3028 O O . PHE A 1 396 ? 21.867 1.649 -9.992 1.00 76.88 396 PHE A O 1
ATOM 3035 N N . GLY A 1 397 ? 20.900 3.180 -11.331 1.00 72.12 397 GLY A N 1
ATOM 3036 C CA . GLY A 1 397 ? 22.141 3.573 -11.993 1.00 72.12 397 GLY A CA 1
ATOM 3037 C C . GLY A 1 397 ? 22.677 2.431 -12.866 1.00 72.12 397 GLY A C 1
ATOM 3038 O O . GLY A 1 397 ? 21.942 1.835 -13.638 1.00 72.12 397 GLY A O 1
ATOM 3039 N N . THR A 1 398 ? 23.954 2.076 -12.719 1.00 69.69 398 THR A N 1
ATOM 3040 C CA . THR A 1 398 ? 24.587 0.991 -13.497 1.00 69.69 398 THR A CA 1
ATOM 3041 C C . THR A 1 398 ? 24.284 -0.420 -12.976 1.00 69.69 398 THR A C 1
ATOM 3043 O O . THR A 1 398 ? 24.725 -1.405 -13.567 1.00 69.69 398 THR A O 1
ATOM 3046 N N . GLN A 1 399 ? 23.572 -0.550 -11.852 1.00 72.25 399 GLN A N 1
ATOM 3047 C CA . GLN A 1 399 ? 23.267 -1.848 -11.252 1.00 72.25 399 GLN A CA 1
ATOM 3048 C C . GLN A 1 399 ? 21.950 -2.389 -11.793 1.00 72.25 399 GLN A C 1
ATOM 3050 O O . GLN A 1 399 ? 20.884 -1.879 -11.448 1.00 72.25 399 GLN A O 1
ATOM 3055 N N . GLN A 1 400 ? 22.021 -3.450 -12.596 1.00 70.50 400 GLN A N 1
ATOM 3056 C CA . GLN A 1 400 ? 20.831 -4.169 -13.034 1.00 70.50 400 GLN A CA 1
ATOM 3057 C C . GLN A 1 400 ? 20.252 -5.021 -11.904 1.00 70.50 400 GLN A C 1
ATOM 3059 O O . GLN A 1 400 ? 20.964 -5.721 -11.184 1.00 70.50 400 GLN A O 1
ATOM 3064 N N . MET A 1 401 ? 18.932 -4.987 -11.789 1.00 67.00 401 MET A N 1
ATOM 3065 C CA . MET A 1 401 ? 18.154 -5.876 -10.952 1.00 67.00 401 MET A CA 1
ATOM 3066 C C . MET A 1 401 ? 17.486 -6.933 -11.816 1.00 67.00 401 MET A C 1
ATOM 3068 O O . MET A 1 401 ? 16.719 -6.638 -12.728 1.00 67.00 401 MET A O 1
ATOM 3072 N N . THR A 1 402 ? 17.748 -8.192 -11.487 1.00 58.88 402 THR A N 1
ATOM 3073 C CA . THR A 1 402 ? 16.989 -9.322 -12.019 1.00 58.88 402 THR A CA 1
ATOM 3074 C C . THR A 1 402 ? 16.128 -9.863 -10.893 1.00 58.88 402 THR A C 1
ATOM 3076 O O . THR A 1 402 ? 16.657 -10.353 -9.894 1.00 58.88 402 THR A O 1
ATOM 3079 N N . ALA A 1 403 ? 14.804 -9.768 -11.016 1.00 54.94 403 ALA A N 1
ATOM 3080 C CA . ALA A 1 403 ? 13.943 -10.458 -10.068 1.00 54.94 403 ALA A CA 1
ATOM 3081 C C . ALA A 1 403 ? 14.006 -11.960 -10.372 1.00 54.94 403 ALA A C 1
ATOM 3083 O O . ALA A 1 403 ? 13.672 -12.403 -11.467 1.00 54.94 403 ALA A O 1
ATOM 3084 N N . VAL A 1 404 ? 14.491 -12.739 -9.407 1.00 51.00 404 VAL A N 1
ATOM 3085 C CA . VAL A 1 404 ? 14.766 -14.171 -9.598 1.00 51.00 404 VAL A CA 1
ATOM 3086 C C . VAL A 1 404 ? 13.497 -15.013 -9.420 1.00 51.00 404 VAL A C 1
ATOM 3088 O O . VAL A 1 404 ? 13.414 -16.113 -9.962 1.00 51.00 404 VAL A O 1
ATOM 3091 N N . ARG A 1 405 ? 12.509 -14.514 -8.658 1.00 53.56 405 ARG A N 1
ATOM 3092 C CA . ARG A 1 40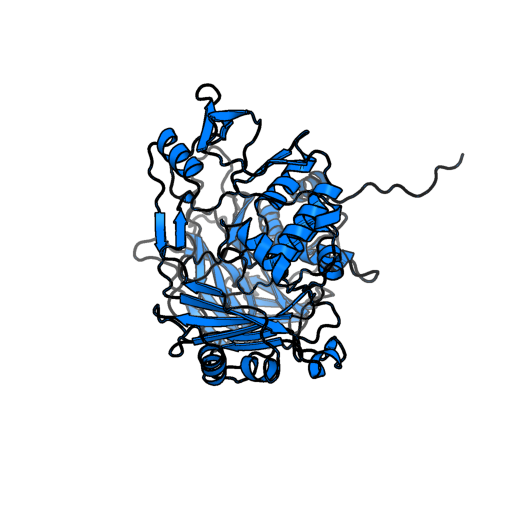5 ? 11.213 -15.163 -8.398 1.00 53.56 405 ARG A CA 1
ATOM 3093 C C . ARG A 1 405 ? 10.142 -14.134 -8.053 1.00 53.56 405 ARG A C 1
ATOM 3095 O O . ARG A 1 405 ? 10.425 -13.162 -7.358 1.00 53.56 405 ARG A O 1
ATOM 3102 N N . VAL A 1 406 ? 8.912 -14.413 -8.467 1.00 56.34 406 VAL A N 1
ATOM 3103 C CA . VAL A 1 406 ? 7.710 -13.689 -8.050 1.00 56.34 406 VAL A CA 1
ATOM 3104 C C . VAL A 1 406 ? 6.897 -14.602 -7.137 1.00 56.34 406 VAL A C 1
ATOM 3106 O O . VAL A 1 406 ? 6.631 -15.738 -7.534 1.00 56.34 406 VAL A O 1
ATOM 3109 N N . PRO A 1 407 ? 6.521 -14.169 -5.923 1.00 54.31 407 PRO A N 1
ATOM 3110 C CA . PRO A 1 407 ? 5.641 -14.955 -5.065 1.00 54.31 407 PRO A CA 1
ATOM 3111 C C . PRO A 1 407 ? 4.292 -15.239 -5.739 1.00 54.31 407 PRO A C 1
ATOM 3113 O O . PRO A 1 407 ? 3.747 -14.388 -6.446 1.00 54.31 407 PRO A O 1
ATOM 3116 N N . GLU A 1 408 ? 3.716 -16.415 -5.490 1.00 52.50 408 GLU A N 1
ATOM 3117 C CA . GLU A 1 408 ? 2.360 -16.724 -5.954 1.00 52.50 408 GLU A CA 1
ATOM 3118 C C . GLU A 1 408 ? 1.353 -15.691 -5.420 1.00 52.50 408 GLU A C 1
ATOM 3120 O O . GLU A 1 408 ? 1.352 -15.350 -4.238 1.00 52.50 408 GLU A O 1
ATOM 3125 N N . GLY A 1 409 ? 0.478 -15.187 -6.294 1.00 57.47 409 GLY A N 1
ATOM 3126 C CA . GLY A 1 409 ? -0.516 -14.166 -5.941 1.00 57.47 409 GLY A CA 1
ATOM 3127 C C . GLY A 1 409 ? -0.025 -12.716 -6.032 1.00 57.47 409 GLY A C 1
ATOM 3128 O O . GLY A 1 409 ? -0.828 -11.804 -5.843 1.00 57.47 409 GLY A O 1
ATOM 3129 N N . TYR A 1 410 ? 1.242 -12.481 -6.380 1.00 65.75 410 TYR A N 1
ATOM 3130 C CA . TYR A 1 410 ? 1.749 -11.147 -6.700 1.00 65.75 410 TYR A CA 1
ATOM 3131 C C . TYR A 1 410 ? 1.141 -10.655 -8.024 1.00 65.75 410 TYR A C 1
ATOM 3133 O O . TYR A 1 410 ? 1.490 -11.140 -9.099 1.00 65.75 410 TYR A O 1
ATOM 3141 N N . ARG A 1 411 ? 0.211 -9.695 -7.946 1.00 75.06 411 ARG A N 1
ATOM 3142 C CA . ARG A 1 411 ? -0.468 -9.112 -9.113 1.00 75.06 411 ARG A CA 1
ATOM 3143 C C . ARG A 1 411 ? -0.232 -7.612 -9.188 1.00 75.06 411 ARG A C 1
ATOM 3145 O O . ARG A 1 411 ? -0.955 -6.834 -8.563 1.00 75.06 411 ARG A O 1
ATOM 3152 N N . LEU A 1 412 ? 0.775 -7.227 -9.961 1.00 81.62 412 LEU A N 1
ATOM 3153 C CA . LEU A 1 412 ? 1.007 -5.857 -10.394 1.00 81.62 412 LEU A CA 1
ATOM 3154 C C . LEU A 1 412 ? 0.068 -5.556 -11.569 1.00 81.62 412 LEU A C 1
ATOM 3156 O O . LEU A 1 412 ? -0.093 -6.379 -12.473 1.00 81.62 412 LEU A O 1
ATOM 3160 N N . LEU A 1 413 ? -0.571 -4.391 -11.543 1.00 86.50 413 LEU A N 1
ATOM 3161 C CA . LEU A 1 413 ? -1.381 -3.899 -12.654 1.00 86.50 413 LEU A CA 1
ATOM 3162 C C . LEU A 1 413 ? -0.716 -2.674 -13.276 1.00 86.50 413 LEU A C 1
ATOM 3164 O O . LEU A 1 413 ? -0.364 -1.735 -12.561 1.00 86.50 413 LEU A O 1
ATOM 3168 N N . LEU A 1 414 ? -0.596 -2.669 -14.601 1.00 88.69 414 LEU A N 1
ATOM 3169 C CA . LEU A 1 414 ? -0.147 -1.525 -15.390 1.00 88.69 414 LEU A CA 1
ATOM 3170 C C . LEU A 1 414 ? -1.318 -1.042 -16.237 1.00 88.69 414 LEU A C 1
ATOM 3172 O O . LEU A 1 414 ? -1.841 -1.773 -17.083 1.00 88.69 414 LEU A O 1
ATOM 3176 N N . ALA A 1 415 ? -1.754 0.173 -15.948 1.00 89.75 415 ALA A N 1
ATOM 3177 C CA . ALA A 1 415 ? -2.741 0.903 -16.718 1.00 89.75 415 ALA A CA 1
ATOM 3178 C C . ALA A 1 415 ? -2.717 2.372 -16.311 1.00 89.75 415 ALA A C 1
ATOM 3180 O O . ALA A 1 415 ? -2.164 2.733 -15.265 1.00 89.75 415 ALA A O 1
ATOM 3181 N N . THR A 1 416 ? -3.339 3.232 -17.113 1.00 87.38 416 THR A N 1
ATOM 3182 C CA . THR A 1 416 ? -3.501 4.627 -16.707 1.00 87.38 416 THR A CA 1
ATOM 3183 C C . THR A 1 416 ? -4.305 4.732 -15.412 1.00 87.38 416 THR A C 1
ATOM 3185 O O . THR A 1 416 ? -5.204 3.932 -15.129 1.00 87.38 416 THR A O 1
ATOM 3188 N N . ARG A 1 417 ? -4.028 5.779 -14.625 1.00 86.12 417 ARG A N 1
ATOM 3189 C CA . ARG A 1 417 ? -4.804 6.082 -13.415 1.00 86.12 417 ARG A CA 1
ATOM 3190 C C . ARG A 1 417 ? -6.302 6.169 -13.701 1.00 86.12 417 ARG A C 1
ATOM 3192 O O . ARG A 1 417 ? -7.108 5.676 -12.918 1.00 86.12 417 ARG A O 1
ATOM 3199 N N . MET A 1 418 ? -6.672 6.766 -14.833 1.00 84.44 418 MET A N 1
ATOM 3200 C CA . MET A 1 418 ? -8.065 6.904 -15.255 1.00 84.44 418 MET A CA 1
ATOM 3201 C C . MET A 1 418 ? -8.737 5.539 -15.403 1.00 84.44 418 MET A C 1
ATOM 3203 O O . MET A 1 418 ? -9.852 5.364 -14.913 1.00 84.44 418 MET A O 1
ATOM 3207 N N . LEU A 1 419 ? -8.053 4.547 -15.982 1.00 86.94 419 LEU A N 1
ATOM 3208 C CA . LEU A 1 419 ? -8.586 3.191 -16.076 1.00 86.94 419 LEU A CA 1
ATOM 3209 C C . LEU A 1 419 ? -8.836 2.582 -14.691 1.00 86.94 419 LEU A C 1
ATOM 3211 O O . LEU A 1 419 ? -9.912 2.026 -14.460 1.00 86.94 419 LEU A O 1
ATOM 3215 N N . PHE A 1 420 ? -7.892 2.725 -13.752 1.00 88.50 420 PHE A N 1
ATOM 3216 C CA . PHE A 1 420 ? -8.071 2.243 -12.378 1.00 88.50 420 PHE A CA 1
ATOM 3217 C C . PHE A 1 420 ? -9.259 2.916 -11.689 1.00 88.50 420 PHE A C 1
ATOM 3219 O O . PHE A 1 420 ? -10.094 2.233 -11.092 1.00 88.50 420 PHE A O 1
ATOM 3226 N N . GLU A 1 421 ? -9.374 4.242 -11.800 1.00 86.62 421 GLU A N 1
ATOM 3227 C CA . GLU A 1 421 ? -10.480 4.986 -11.201 1.00 86.62 421 GLU A CA 1
ATOM 3228 C C . GLU A 1 421 ? -11.833 4.597 -11.809 1.00 86.62 421 GLU A C 1
ATOM 3230 O O . GLU A 1 421 ? -12.812 4.443 -11.074 1.00 86.62 421 GLU A O 1
ATOM 3235 N N . ARG A 1 422 ? -11.892 4.389 -13.131 1.00 87.25 422 ARG A N 1
ATOM 3236 C CA . ARG A 1 422 ? -13.100 3.935 -13.831 1.00 87.25 422 ARG A CA 1
ATOM 3237 C C . ARG A 1 422 ? -13.508 2.532 -13.411 1.00 87.25 422 ARG A C 1
ATOM 3239 O O . ARG A 1 422 ? -14.673 2.325 -13.082 1.00 87.25 422 ARG A O 1
ATOM 3246 N N . CYS A 1 423 ? -12.563 1.594 -13.373 1.00 90.50 423 CYS A N 1
ATOM 3247 C CA . CYS A 1 423 ? -12.836 0.216 -12.973 1.00 90.50 423 CYS A CA 1
ATOM 3248 C C . CYS A 1 423 ? -13.326 0.153 -11.524 1.00 90.50 423 CYS A C 1
ATOM 3250 O O . CYS A 1 423 ? -14.348 -0.472 -11.255 1.00 90.50 423 CYS A O 1
ATOM 3252 N N . ALA A 1 424 ? -12.666 0.857 -10.600 1.00 91.19 424 ALA A N 1
ATOM 3253 C CA . ALA A 1 424 ? -13.100 0.910 -9.206 1.00 91.19 424 ALA A CA 1
ATOM 3254 C C . ALA A 1 424 ? -14.498 1.542 -9.064 1.00 91.19 424 ALA A C 1
ATOM 3256 O O . ALA A 1 424 ? -15.343 1.019 -8.340 1.00 91.19 424 ALA A O 1
ATOM 3257 N N . ARG A 1 425 ? -14.782 2.635 -9.789 1.00 89.94 425 ARG A N 1
ATOM 3258 C CA . ARG A 1 425 ? -16.094 3.302 -9.757 1.00 89.94 425 ARG A CA 1
ATOM 3259 C C . ARG A 1 425 ? -17.207 2.437 -10.345 1.00 89.94 425 ARG A C 1
ATOM 3261 O O . ARG A 1 425 ? -18.278 2.376 -9.753 1.00 89.94 425 ARG A O 1
ATOM 3268 N N . ALA A 1 426 ? -16.949 1.751 -11.460 1.00 90.50 426 ALA A N 1
ATOM 3269 C CA . ALA A 1 426 ? -17.882 0.788 -12.040 1.00 90.50 426 ALA A CA 1
ATOM 3270 C C . ALA A 1 426 ? -18.218 -0.319 -11.032 1.00 90.50 426 ALA A C 1
ATOM 3272 O O . ALA A 1 426 ? -19.389 -0.521 -10.719 1.00 90.50 426 ALA A O 1
ATOM 3273 N N . ARG A 1 427 ? -17.193 -0.955 -10.443 1.00 92.00 427 ARG A N 1
ATOM 3274 C CA . ARG A 1 427 ? -17.384 -2.012 -9.437 1.00 92.00 427 ARG A CA 1
ATOM 3275 C C . ARG A 1 427 ? -18.175 -1.524 -8.226 1.00 92.00 427 ARG A C 1
ATOM 3277 O O . ARG A 1 427 ? -19.098 -2.212 -7.805 1.00 92.00 427 ARG A O 1
ATOM 3284 N N . LEU A 1 428 ? -17.861 -0.335 -7.707 1.00 92.31 428 LEU A N 1
ATOM 3285 C CA . LEU A 1 428 ? -18.580 0.264 -6.582 1.00 92.31 428 LEU A CA 1
ATOM 3286 C C . LEU A 1 428 ? -20.069 0.459 -6.898 1.00 92.31 428 LEU A C 1
ATOM 3288 O O . LEU A 1 428 ? -20.914 0.039 -6.115 1.00 92.31 428 LEU A O 1
ATOM 3292 N N . LEU A 1 429 ? -20.387 1.072 -8.040 1.00 90.31 429 LEU A N 1
ATOM 3293 C CA . LEU A 1 429 ? -21.767 1.371 -8.436 1.00 90.31 429 LEU A CA 1
ATOM 3294 C C . LEU A 1 429 ? -22.582 0.115 -8.761 1.00 90.31 429 LEU A C 1
ATOM 3296 O O . LEU A 1 429 ? -23.786 0.088 -8.532 1.00 90.31 429 LEU A O 1
ATOM 3300 N N . GLU A 1 430 ? -21.936 -0.931 -9.274 1.00 91.88 430 GLU A N 1
ATOM 3301 C CA . GLU A 1 430 ? -22.575 -2.234 -9.475 1.00 91.88 430 GLU A CA 1
ATOM 3302 C C . GLU A 1 430 ? -22.878 -2.946 -8.162 1.00 91.88 430 GLU A C 1
ATOM 3304 O O . GLU A 1 430 ? -23.907 -3.605 -8.036 1.00 91.88 430 GLU A O 1
ATOM 3309 N N . GLN A 1 431 ? -21.956 -2.864 -7.206 1.00 92.81 431 GLN A N 1
ATOM 3310 C CA . GLN A 1 431 ? -22.054 -3.596 -5.951 1.00 92.81 431 GLN A CA 1
ATOM 3311 C C . GLN A 1 431 ? -22.973 -2.896 -4.943 1.00 92.81 431 GLN A C 1
ATOM 3313 O O . GLN A 1 431 ? -23.646 -3.574 -4.167 1.00 92.81 431 GLN A O 1
ATOM 3318 N N . TYR A 1 432 ? -23.020 -1.562 -4.957 1.00 94.12 432 TYR A N 1
ATOM 3319 C CA . TYR A 1 432 ? -23.671 -0.769 -3.918 1.00 94.12 432 TYR A CA 1
ATOM 3320 C C . TYR A 1 432 ? -24.632 0.277 -4.510 1.00 94.12 432 TYR A C 1
ATOM 3322 O O . TYR A 1 432 ? -24.239 1.423 -4.747 1.00 94.12 432 TYR A O 1
ATOM 3330 N N . PRO A 1 433 ? -25.921 -0.067 -4.705 1.00 92.25 433 PRO A N 1
ATOM 3331 C CA . PRO A 1 433 ? -26.918 0.854 -5.265 1.00 92.25 433 PRO A CA 1
ATOM 3332 C C . PRO A 1 433 ? -27.270 2.021 -4.324 1.00 92.25 433 PRO A C 1
ATOM 3334 O O . PRO A 1 433 ? -27.883 2.999 -4.746 1.00 92.25 433 PRO A O 1
ATOM 3337 N N . ASN A 1 434 ? -26.890 1.933 -3.046 1.00 92.75 434 ASN A N 1
ATOM 3338 C CA . ASN A 1 434 ? -27.041 2.990 -2.046 1.00 92.75 434 ASN A CA 1
ATOM 3339 C C . ASN A 1 434 ? -25.950 4.076 -2.120 1.00 92.75 434 ASN A C 1
ATOM 3341 O O . ASN A 1 434 ? -26.013 5.050 -1.362 1.00 92.75 434 ASN A O 1
ATOM 3345 N N . VAL A 1 435 ? -24.961 3.930 -3.008 1.00 94.50 435 VAL A N 1
ATOM 3346 C CA . VAL A 1 435 ? -23.907 4.923 -3.238 1.00 94.50 435 VAL A CA 1
ATOM 3347 C C . VAL A 1 435 ? -24.300 5.860 -4.380 1.00 94.50 435 VAL A C 1
ATOM 3349 O O . VAL A 1 435 ? -24.658 5.419 -5.469 1.00 94.50 435 VAL A O 1
ATOM 3352 N N . GLN A 1 436 ? -24.185 7.170 -4.157 1.00 91.81 436 GLN A N 1
ATOM 3353 C CA . GLN A 1 436 ? -24.455 8.201 -5.163 1.00 91.81 436 GLN A CA 1
ATOM 3354 C C . GLN A 1 436 ? -23.270 9.158 -5.279 1.00 91.81 436 GLN A C 1
ATOM 3356 O O . GLN A 1 436 ? -22.760 9.650 -4.275 1.00 91.81 436 GLN A O 1
ATOM 3361 N N . PHE A 1 437 ? -22.851 9.456 -6.509 1.00 88.88 437 PHE A N 1
ATOM 3362 C CA . PHE A 1 437 ? -21.826 10.464 -6.779 1.00 88.88 437 PHE A CA 1
ATOM 3363 C C . PHE A 1 437 ? -22.471 11.808 -7.109 1.00 88.88 437 PHE A C 1
ATOM 3365 O O . PHE A 1 437 ? -23.232 11.913 -8.071 1.00 88.88 437 PHE A O 1
ATOM 3372 N N . CYS A 1 438 ? -22.099 12.843 -6.363 1.00 88.94 438 CYS A N 1
ATOM 3373 C CA . CYS A 1 438 ? -22.449 14.228 -6.645 1.00 88.94 438 CYS A CA 1
ATOM 3374 C C . CYS A 1 438 ? -21.200 14.936 -7.184 1.00 88.94 438 CYS A C 1
ATOM 3376 O O . CYS A 1 438 ? -20.272 15.254 -6.439 1.00 88.94 438 CYS A O 1
ATOM 3378 N N . SER A 1 439 ? -21.159 15.122 -8.503 1.00 85.50 439 SER A N 1
ATOM 3379 C CA . SER A 1 439 ? -20.058 15.807 -9.190 1.00 85.50 439 SER A CA 1
ATOM 3380 C C . SER A 1 439 ? -20.199 17.323 -9.114 1.00 85.50 439 SER A C 1
ATOM 3382 O O . SER A 1 439 ? -21.303 17.840 -8.965 1.00 85.50 439 SER A O 1
ATOM 3384 N N . SER A 1 440 ? -19.092 18.041 -9.312 1.00 85.38 440 SER A N 1
ATOM 3385 C CA . SER A 1 440 ? -19.055 19.509 -9.228 1.00 85.38 440 SER A CA 1
ATOM 3386 C C . SER A 1 440 ? -19.490 20.074 -7.863 1.00 85.38 440 SER A C 1
ATOM 3388 O O . SER A 1 440 ? -19.888 21.232 -7.754 1.00 85.38 440 SER A O 1
ATOM 3390 N N . CYS A 1 441 ? -19.344 19.280 -6.802 1.00 88.56 441 CYS A N 1
ATOM 3391 C CA . CYS A 1 441 ? -19.652 19.615 -5.417 1.00 88.56 441 CYS A CA 1
ATOM 3392 C C . CYS A 1 441 ? -18.356 19.873 -4.636 1.00 88.56 441 CYS A C 1
ATOM 3394 O O . CYS A 1 441 ? -17.783 18.975 -4.020 1.00 88.56 441 CYS A O 1
ATOM 3396 N N . LYS A 1 442 ? -17.870 21.121 -4.647 1.00 89.94 442 LYS A N 1
ATOM 3397 C CA . LYS A 1 442 ? -16.732 21.522 -3.807 1.00 89.94 442 LYS A CA 1
ATOM 3398 C C . LYS A 1 442 ? -17.207 21.776 -2.377 1.00 89.94 442 LYS A C 1
ATOM 3400 O O . LYS A 1 442 ? -17.984 22.700 -2.164 1.00 89.94 442 LYS A O 1
ATOM 3405 N N . VAL A 1 443 ? -16.698 21.022 -1.406 1.00 92.31 443 VAL A N 1
ATOM 3406 C CA . VAL A 1 443 ? -16.905 21.303 0.025 1.00 92.31 443 VAL A CA 1
ATOM 3407 C C . VAL A 1 443 ? -16.092 22.535 0.436 1.00 92.31 443 VAL A C 1
ATOM 3409 O O . VAL A 1 443 ? -14.916 22.655 0.083 1.00 92.31 443 VAL A O 1
ATOM 3412 N N . ALA A 1 444 ? -16.731 23.461 1.148 1.00 94.06 444 ALA A N 1
ATOM 3413 C CA . ALA A 1 444 ? -16.123 24.679 1.673 1.00 94.06 444 ALA A CA 1
ATOM 3414 C C . ALA A 1 444 ? -15.904 24.616 3.192 1.00 94.06 444 ALA A C 1
ATOM 3416 O O . ALA A 1 444 ? -14.903 25.142 3.672 1.00 94.06 444 ALA A O 1
ATOM 3417 N N . GLU A 1 445 ? -16.798 23.954 3.930 1.00 95.44 445 GLU A N 1
ATOM 3418 C CA . GLU A 1 445 ? -16.797 23.958 5.397 1.00 95.44 445 GLU A CA 1
ATOM 3419 C C . GLU A 1 445 ? -17.336 22.639 5.969 1.00 95.44 445 GLU A C 1
ATOM 3421 O O . GLU A 1 445 ? -18.199 21.996 5.364 1.00 95.44 445 GLU A O 1
ATOM 3426 N N . ILE A 1 446 ? -16.835 22.254 7.145 1.00 94.44 446 ILE A N 1
ATOM 3427 C CA . ILE A 1 446 ? -17.357 21.143 7.950 1.00 94.44 446 ILE A CA 1
ATOM 3428 C C . ILE A 1 446 ? -18.379 21.707 8.936 1.00 94.44 446 ILE A C 1
ATOM 3430 O O . ILE A 1 446 ? -18.068 22.609 9.710 1.00 94.44 446 ILE A O 1
ATOM 3434 N N . LEU A 1 447 ? -19.595 21.164 8.924 1.00 94.25 447 LEU A N 1
ATOM 3435 C CA . LEU A 1 447 ? -20.653 21.578 9.839 1.00 94.25 447 LEU A CA 1
ATOM 3436 C C . LEU A 1 447 ? -20.516 20.807 11.149 1.00 94.25 447 LEU A C 1
ATOM 3438 O O . LEU A 1 447 ? -20.637 19.582 11.174 1.00 94.25 447 LEU A O 1
ATOM 3442 N N . TYR A 1 448 ? -20.322 21.536 12.241 1.00 92.94 448 TYR A N 1
ATOM 3443 C CA . TYR A 1 448 ? -20.132 20.976 13.576 1.00 92.94 448 TYR A CA 1
ATOM 3444 C C . TYR A 1 448 ? -21.271 21.378 14.509 1.00 92.94 448 TYR A C 1
ATOM 3446 O O . TYR A 1 448 ? -21.792 22.493 14.429 1.00 92.94 448 TYR A O 1
ATOM 3454 N N . ASP A 1 449 ? -21.681 20.461 15.375 1.00 89.94 449 ASP A N 1
ATOM 3455 C CA . ASP A 1 449 ? -22.623 20.717 16.457 1.00 89.94 449 ASP A CA 1
ATOM 3456 C C . ASP A 1 449 ? -21.853 20.829 17.776 1.00 89.94 449 ASP A C 1
ATOM 3458 O O . ASP A 1 449 ? -21.454 19.822 18.357 1.00 89.94 449 ASP A O 1
ATOM 3462 N N . ASP A 1 450 ? -21.659 22.057 18.266 1.00 86.44 450 ASP A N 1
ATOM 3463 C CA . ASP A 1 450 ? -20.943 22.300 19.525 1.00 86.44 450 ASP A CA 1
ATOM 3464 C C . ASP A 1 450 ? -21.646 21.675 20.740 1.00 86.44 450 ASP A C 1
ATOM 3466 O O . ASP A 1 450 ? -20.983 21.298 21.704 1.00 86.44 450 ASP A O 1
ATOM 3470 N N . SER A 1 451 ? -22.974 21.508 20.694 1.00 87.06 451 SER A N 1
ATOM 3471 C CA . SER A 1 451 ? -23.734 20.911 21.799 1.00 87.06 451 SER A CA 1
ATOM 3472 C C . SER A 1 451 ? -23.547 19.397 21.885 1.00 87.06 451 SER A C 1
ATOM 3474 O O . SER A 1 451 ? -23.476 18.838 22.977 1.00 87.06 451 SER A O 1
ATOM 3476 N N . ARG A 1 452 ? -23.439 18.734 20.728 1.00 83.88 452 ARG A N 1
ATOM 3477 C CA . ARG A 1 452 ? -23.243 17.280 20.615 1.00 83.88 452 ARG A CA 1
ATOM 3478 C C . ARG A 1 452 ? -21.787 16.880 20.423 1.00 83.88 452 ARG A C 1
ATOM 3480 O O . ARG A 1 452 ? -21.519 15.689 20.319 1.00 83.88 452 ARG A O 1
ATOM 3487 N N . ARG A 1 453 ? -20.892 17.865 20.327 1.00 86.12 453 ARG A N 1
ATOM 3488 C CA . ARG A 1 453 ? -19.459 17.715 20.057 1.00 86.12 453 ARG A CA 1
ATOM 3489 C C . ARG A 1 453 ? -19.174 16.743 18.904 1.00 86.12 453 ARG A C 1
ATOM 3491 O O . ARG A 1 453 ? -18.375 15.829 19.045 1.00 86.12 453 ARG A O 1
ATOM 3498 N N . SER A 1 454 ? -19.889 16.923 17.794 1.00 88.62 454 SER A N 1
ATOM 3499 C CA . SER A 1 454 ? -19.831 16.017 16.641 1.00 88.62 454 SER A CA 1
ATOM 3500 C C . SER A 1 454 ? -20.022 16.736 15.311 1.00 88.62 454 SER A C 1
ATOM 3502 O O . SER A 1 454 ? -20.681 17.779 15.209 1.00 88.62 454 SER A O 1
ATOM 3504 N N . VAL A 1 455 ? -19.449 16.156 14.257 1.00 92.25 455 VAL A N 1
ATOM 3505 C CA . VAL A 1 455 ? -19.665 16.603 12.876 1.00 92.25 455 VAL A CA 1
ATOM 3506 C C . VAL A 1 455 ? -21.057 16.169 12.416 1.00 92.25 455 VAL A C 1
ATOM 3508 O O . VAL A 1 455 ? -21.408 14.995 12.482 1.00 92.25 455 VAL A O 1
ATOM 3511 N N . LYS A 1 456 ? -21.849 17.114 11.899 1.00 93.56 456 LYS A N 1
ATOM 3512 C CA . LYS A 1 456 ? -23.229 16.875 11.431 1.00 93.56 456 LYS A CA 1
ATOM 3513 C C . LYS A 1 456 ? -23.414 16.983 9.918 1.00 93.56 456 LYS A C 1
ATOM 3515 O O . LYS A 1 456 ? -24.533 16.839 9.424 1.00 93.56 456 LYS A O 1
ATOM 3520 N N . GLY A 1 457 ? -22.355 17.295 9.173 1.00 94.38 457 GLY A N 1
ATOM 3521 C CA . GLY A 1 457 ? -22.424 17.451 7.724 1.00 94.38 457 GLY A CA 1
ATOM 3522 C C . GLY A 1 457 ? -21.354 18.372 7.156 1.00 94.38 457 GLY A C 1
ATOM 3523 O O . GLY A 1 457 ? -20.335 18.642 7.789 1.00 94.38 457 GLY A O 1
ATOM 3524 N N . VAL A 1 458 ? -21.605 18.873 5.951 1.00 96.44 458 VAL A N 1
ATOM 3525 C CA . VAL A 1 458 ? -20.712 19.785 5.228 1.00 96.44 458 VAL A CA 1
ATOM 3526 C C . VAL A 1 458 ? -21.496 20.887 4.525 1.00 96.44 458 VAL A C 1
ATOM 3528 O O . VAL A 1 458 ? -22.648 20.691 4.138 1.00 96.44 458 VAL A O 1
ATOM 3531 N N . ARG A 1 459 ? -20.854 22.036 4.311 1.00 96.62 459 ARG A N 1
ATOM 3532 C CA . ARG A 1 459 ? -21.362 23.113 3.454 1.00 96.62 459 ARG A CA 1
ATOM 3533 C C . ARG A 1 459 ? -20.589 23.130 2.146 1.00 96.62 459 ARG A C 1
ATOM 3535 O O . ARG A 1 459 ? -19.354 23.144 2.137 1.00 96.62 459 ARG A O 1
ATOM 3542 N N . LEU A 1 460 ? -21.307 23.129 1.031 1.00 94.94 460 LEU A N 1
ATOM 3543 C CA . LEU A 1 460 ? -20.732 23.279 -0.298 1.00 94.94 460 LEU A CA 1
ATOM 3544 C C . LEU A 1 460 ? -20.351 24.738 -0.569 1.00 94.94 460 LEU A C 1
ATOM 3546 O O . LEU A 1 460 ? -20.894 25.669 0.016 1.00 94.94 460 LEU A O 1
ATOM 3550 N N . ALA A 1 461 ? -19.458 24.955 -1.532 1.00 92.69 461 ALA A N 1
ATOM 3551 C CA . ALA A 1 461 ? -19.092 26.284 -2.015 1.00 92.69 461 ALA A CA 1
ATOM 3552 C C . ALA A 1 461 ? -20.272 27.041 -2.659 1.00 92.69 461 ALA A C 1
ATOM 3554 O O . ALA A 1 461 ? -20.210 28.258 -2.785 1.00 92.69 461 ALA A O 1
ATOM 3555 N N . SER A 1 462 ? -21.339 26.335 -3.051 1.00 93.56 462 SER A N 1
ATOM 3556 C CA . SER A 1 462 ? -22.615 26.921 -3.482 1.00 93.56 462 SER A CA 1
ATOM 3557 C C . SER A 1 462 ? -23.448 27.493 -2.326 1.00 93.56 462 SER A C 1
ATOM 3559 O O . SER A 1 462 ? -24.433 28.178 -2.582 1.00 93.56 462 SER A O 1
ATOM 3561 N N . GLY A 1 463 ? -23.083 27.202 -1.072 1.00 93.81 463 GLY A N 1
ATOM 3562 C CA . GLY A 1 463 ? -23.853 27.531 0.130 1.00 93.81 463 GLY A CA 1
ATOM 3563 C C . GLY A 1 463 ? -24.827 26.434 0.573 1.00 93.81 463 GLY A C 1
ATOM 3564 O O . GLY A 1 463 ? -25.354 26.515 1.677 1.00 93.81 463 GLY A O 1
ATOM 3565 N N . GLU A 1 464 ? -25.043 25.398 -0.242 1.00 95.81 464 GLU A N 1
ATOM 3566 C CA . GLU A 1 464 ? -25.892 24.256 0.113 1.00 95.81 464 GLU A CA 1
ATOM 3567 C C . GLU A 1 464 ? -25.294 23.462 1.284 1.00 95.81 464 GLU A C 1
ATOM 3569 O O . GLU A 1 464 ? -24.106 23.131 1.282 1.00 95.81 464 GLU A O 1
ATOM 3574 N N . GLU A 1 465 ? -26.122 23.133 2.275 1.00 97.06 465 GLU A N 1
ATOM 3575 C CA . GLU A 1 465 ? -25.743 22.284 3.404 1.00 97.06 465 GLU A CA 1
ATOM 3576 C C . GLU A 1 465 ? -26.196 20.844 3.175 1.00 97.06 465 GLU A C 1
ATOM 3578 O O . GLU A 1 465 ? -27.366 20.575 2.904 1.00 97.06 465 GLU A O 1
ATOM 3583 N N . ILE A 1 466 ? -25.266 19.907 3.337 1.00 95.00 466 ILE A N 1
ATOM 3584 C CA . ILE A 1 466 ? -25.528 18.473 3.261 1.00 95.00 466 ILE A CA 1
ATOM 3585 C C . ILE A 1 466 ? -25.317 17.892 4.652 1.00 95.00 466 ILE A C 1
ATOM 3587 O O . ILE A 1 466 ? -24.185 17.785 5.129 1.00 95.00 466 ILE A O 1
ATOM 3591 N N . LEU A 1 467 ? -26.417 17.513 5.301 1.00 95.69 467 LEU A N 1
ATOM 3592 C CA . LEU A 1 467 ? -26.385 16.847 6.599 1.00 95.69 467 LEU A CA 1
ATOM 3593 C C . LEU A 1 467 ? -25.995 15.374 6.442 1.00 95.69 467 LEU A C 1
ATOM 3595 O O . LEU A 1 467 ? -26.464 14.687 5.533 1.00 95.69 467 LEU A O 1
ATOM 3599 N N . ALA A 1 468 ? -25.158 14.888 7.352 1.00 92.00 468 ALA A N 1
ATOM 3600 C CA . ALA A 1 468 ? -24.681 13.513 7.369 1.00 92.00 468 ALA A CA 1
ATOM 3601 C C . ALA A 1 468 ? -24.443 13.041 8.806 1.00 92.00 468 ALA A C 1
ATOM 3603 O O . ALA A 1 468 ? -24.008 13.810 9.657 1.00 92.00 468 ALA A O 1
ATOM 3604 N N . ALA A 1 469 ? -24.696 11.756 9.056 1.00 89.19 469 ALA A N 1
ATOM 3605 C CA . ALA A 1 469 ? -24.377 11.123 10.337 1.00 89.19 469 ALA A CA 1
ATOM 3606 C C . ALA A 1 469 ? -22.875 10.825 10.495 1.00 89.19 469 ALA A C 1
ATOM 3608 O O . ALA A 1 469 ? -22.416 10.569 11.600 1.00 89.19 469 ALA A O 1
ATOM 3609 N N . PHE A 1 470 ? -22.129 10.808 9.387 1.00 90.88 470 PHE A N 1
ATOM 3610 C CA . PHE A 1 470 ? -20.694 10.566 9.364 1.00 90.88 470 PHE A CA 1
ATOM 3611 C C . PHE A 1 470 ? -20.086 11.205 8.113 1.00 90.88 470 PHE A C 1
ATOM 3613 O O . PHE A 1 470 ? -20.666 11.118 7.028 1.00 90.88 470 PHE A O 1
ATOM 3620 N N . VAL A 1 471 ? -18.926 11.845 8.257 1.00 91.12 471 VAL A N 1
ATOM 3621 C CA . VAL A 1 471 ? -18.216 12.521 7.164 1.00 91.12 471 VAL A CA 1
ATOM 3622 C C . VAL A 1 471 ? -16.806 11.953 7.067 1.00 91.12 471 VAL A C 1
ATOM 3624 O O . VAL A 1 471 ? -16.063 11.960 8.043 1.00 91.12 471 VAL A O 1
ATOM 3627 N N . VAL A 1 472 ? -16.427 11.490 5.875 1.00 91.31 472 VAL A N 1
ATOM 3628 C CA . VAL A 1 472 ? -15.059 11.050 5.573 1.00 91.31 472 VAL A CA 1
ATOM 3629 C C . VAL A 1 472 ? -14.447 12.025 4.580 1.00 91.31 472 VAL A C 1
ATOM 3631 O O . VAL A 1 472 ? -14.872 12.081 3.424 1.00 91.31 472 VAL A O 1
ATOM 3634 N N . ASP A 1 473 ? -13.442 12.785 5.009 1.00 87.81 473 ASP A N 1
ATOM 3635 C CA . ASP A 1 473 ? -12.677 13.613 4.081 1.00 87.81 473 ASP A CA 1
ATOM 3636 C C . ASP A 1 473 ? -11.667 12.758 3.306 1.00 87.81 473 ASP A C 1
ATOM 3638 O O . ASP A 1 473 ? -10.826 12.069 3.878 1.00 87.81 473 ASP A O 1
ATOM 3642 N N . THR A 1 474 ? -11.753 12.820 1.979 1.00 86.38 474 THR A N 1
ATOM 3643 C CA . THR A 1 474 ? -10.818 12.160 1.050 1.00 86.38 474 THR A CA 1
ATOM 3644 C C . THR A 1 474 ? -10.222 13.153 0.050 1.00 86.38 474 THR A C 1
ATOM 3646 O O . THR A 1 474 ? -9.721 12.765 -1.004 1.00 86.38 474 THR A O 1
ATOM 3649 N N . SER A 1 475 ? -10.272 14.454 0.364 1.00 77.56 475 SER A N 1
ATOM 3650 C CA . SER A 1 475 ? -9.823 15.528 -0.533 1.00 77.56 475 SER A CA 1
ATOM 3651 C C . SER A 1 475 ? -8.304 15.784 -0.510 1.00 77.56 475 SER A C 1
ATOM 3653 O O . SER A 1 475 ? -7.800 16.592 -1.297 1.00 77.56 475 SER A O 1
ATOM 3655 N N . GLY A 1 476 ? -7.567 15.042 0.326 1.00 76.88 476 GLY A N 1
ATOM 3656 C CA . GLY A 1 476 ? -6.103 15.023 0.397 1.00 76.88 476 GLY A CA 1
ATOM 3657 C C . GLY A 1 476 ? -5.502 16.154 1.242 1.00 76.88 476 GLY A C 1
ATOM 3658 O O . GLY A 1 476 ? -6.203 17.005 1.782 1.00 76.88 476 GLY A O 1
ATOM 3659 N N . GLY A 1 477 ? -4.166 16.210 1.329 1.00 69.38 477 GLY A N 1
ATOM 3660 C CA . GLY A 1 477 ? -3.427 17.105 2.245 1.00 69.38 477 GLY A CA 1
ATOM 3661 C C . GLY A 1 477 ? -3.551 18.621 2.000 1.00 69.38 477 GLY A C 1
ATOM 3662 O O . GLY A 1 477 ? -2.871 19.412 2.654 1.00 69.38 477 GLY A O 1
ATOM 3663 N N . ARG A 1 478 ? -4.394 19.047 1.050 1.00 75.81 478 ARG A N 1
ATOM 3664 C CA . ARG A 1 478 ? -4.700 20.457 0.740 1.00 75.81 478 ARG A CA 1
ATOM 3665 C C . ARG A 1 478 ? -6.156 20.827 1.057 1.00 75.81 478 ARG A C 1
ATOM 3667 O O . ARG A 1 478 ? -6.643 21.849 0.572 1.00 75.81 478 ARG A O 1
ATOM 3674 N N . SER A 1 479 ? -6.860 20.001 1.830 1.00 84.19 479 SER A N 1
ATOM 3675 C CA . SER A 1 479 ? -8.229 20.268 2.269 1.00 84.19 479 SER A CA 1
ATOM 3676 C C . SER A 1 479 ? -8.289 21.486 3.191 1.00 84.19 479 SER A C 1
ATOM 3678 O O . SER A 1 479 ? -8.040 21.393 4.393 1.00 84.19 479 SER A O 1
ATOM 3680 N N . GLN A 1 480 ? -8.629 22.653 2.635 1.00 86.62 480 GLN A N 1
ATOM 3681 C CA . GLN A 1 480 ? -8.767 23.867 3.441 1.00 86.62 480 GLN A CA 1
ATOM 3682 C C . GLN A 1 480 ? -9.931 23.757 4.435 1.00 86.62 480 GLN A C 1
ATOM 3684 O O . GLN A 1 480 ? -9.839 24.305 5.526 1.00 86.62 480 GLN A O 1
ATOM 3689 N N . ALA A 1 481 ? -10.989 23.015 4.087 1.00 89.62 481 ALA A N 1
ATOM 3690 C CA . ALA A 1 481 ? -12.134 22.794 4.965 1.00 89.62 481 ALA A CA 1
ATOM 3691 C C . ALA A 1 481 ? -11.723 22.066 6.256 1.00 89.62 481 ALA A C 1
ATOM 3693 O O . ALA A 1 481 ? -12.076 22.519 7.339 1.00 89.62 481 ALA A O 1
ATOM 3694 N N . VAL A 1 482 ? -10.922 20.996 6.152 1.00 89.88 482 VAL A N 1
ATOM 3695 C CA . VAL A 1 482 ? -10.406 20.264 7.323 1.00 89.88 482 VAL A CA 1
ATOM 3696 C C . VAL A 1 482 ? -9.398 21.100 8.106 1.00 89.88 482 VAL A C 1
ATOM 3698 O O . VAL A 1 482 ? -9.469 21.142 9.329 1.00 89.88 482 VAL A O 1
ATOM 3701 N N . ILE A 1 483 ? -8.469 21.778 7.422 1.00 90.19 483 ILE A N 1
ATOM 3702 C CA . ILE A 1 483 ? -7.454 22.610 8.090 1.00 90.19 483 ILE A CA 1
ATOM 3703 C C . ILE A 1 483 ? -8.121 23.724 8.903 1.00 90.19 483 ILE A C 1
ATOM 3705 O O . ILE A 1 483 ? -7.789 23.892 10.073 1.00 90.19 483 ILE A O 1
ATOM 3709 N N . ASN A 1 484 ? -9.077 24.442 8.305 1.00 91.88 484 ASN A N 1
ATOM 3710 C CA . ASN A 1 484 ? -9.828 25.492 8.990 1.00 91.88 484 ASN A CA 1
ATOM 3711 C C . ASN A 1 484 ? -10.645 24.918 10.145 1.00 91.88 484 ASN A C 1
ATOM 3713 O O . ASN A 1 484 ? -10.568 25.435 11.247 1.00 91.88 484 ASN A O 1
ATOM 3717 N N . PHE A 1 485 ? -11.368 23.817 9.917 1.00 92.00 485 PHE A N 1
ATOM 3718 C CA . PHE A 1 485 ? -12.169 23.175 10.956 1.00 92.00 485 PHE A CA 1
ATOM 3719 C C . PHE A 1 485 ? -11.334 22.786 12.179 1.00 92.00 485 PHE A C 1
ATOM 3721 O O . PHE A 1 485 ? -11.711 23.110 13.304 1.00 92.00 485 PHE A O 1
ATOM 3728 N N . ILE A 1 486 ? -10.191 22.126 11.966 1.00 91.00 486 ILE A N 1
ATOM 3729 C CA . ILE A 1 486 ? -9.293 21.754 13.060 1.00 91.00 486 ILE A CA 1
ATOM 3730 C C . ILE A 1 486 ? -8.805 23.015 13.760 1.00 91.00 486 ILE A C 1
ATOM 3732 O O . ILE A 1 486 ? -8.940 23.097 14.971 1.00 91.00 486 ILE A O 1
ATOM 3736 N N . GLN A 1 487 ? -8.306 24.006 13.020 1.00 91.75 487 GLN A N 1
ATOM 3737 C CA . GLN A 1 487 ? -7.765 25.225 13.616 1.00 91.75 487 GLN A CA 1
ATOM 3738 C C . GLN A 1 487 ? -8.808 26.018 14.416 1.00 91.75 487 GLN A C 1
ATOM 3740 O O . GLN A 1 487 ? -8.498 26.505 15.502 1.00 91.75 487 GLN A O 1
ATOM 3745 N N . ASP A 1 488 ? -10.041 26.105 13.924 1.00 91.56 488 ASP A N 1
ATOM 3746 C CA . ASP A 1 488 ? -11.137 26.812 14.586 1.00 91.56 488 ASP A CA 1
ATOM 3747 C C . ASP A 1 488 ? -11.615 26.082 15.850 1.00 91.56 488 ASP A C 1
ATOM 3749 O O . ASP A 1 488 ? -12.004 26.726 16.824 1.00 91.56 488 ASP A O 1
ATOM 3753 N N . LYS A 1 489 ? -11.598 24.741 15.854 1.00 90.31 489 LYS A N 1
ATOM 3754 C CA . LYS A 1 489 ? -12.127 23.929 16.963 1.00 90.31 489 LYS A CA 1
ATOM 3755 C C . LYS A 1 489 ? -11.091 23.527 18.007 1.00 90.31 489 LYS A C 1
ATOM 3757 O O . LYS A 1 489 ? -11.448 23.418 19.176 1.00 90.31 489 LYS A O 1
ATOM 3762 N N . SER A 1 490 ? -9.835 23.328 17.620 1.00 89.50 490 SER A N 1
ATOM 3763 C CA . SER A 1 490 ? -8.740 23.045 18.556 1.00 89.50 490 SER A CA 1
ATOM 3764 C C . SER A 1 490 ? -8.036 24.315 19.041 1.00 89.50 490 SER A C 1
ATOM 3766 O O . SER A 1 490 ? -7.368 24.290 20.071 1.00 89.50 490 SER A O 1
ATOM 3768 N N . GLY A 1 491 ? -8.148 25.424 18.296 1.00 89.94 491 GLY A N 1
ATOM 3769 C CA . GLY A 1 491 ? -7.320 26.618 18.489 1.00 89.94 491 GLY A CA 1
ATOM 3770 C C . GLY A 1 491 ? -5.860 26.428 18.051 1.00 89.94 491 GLY A C 1
ATOM 3771 O O . GLY A 1 491 ? -5.049 27.345 18.188 1.00 89.94 491 GLY A O 1
ATOM 3772 N N . GLU A 1 492 ? -5.506 25.256 17.517 1.00 90.69 492 GLU A N 1
ATOM 3773 C CA . GLU A 1 492 ? -4.149 24.891 17.124 1.00 90.69 492 GLU A CA 1
ATOM 3774 C C . GLU A 1 492 ? -3.974 24.964 15.609 1.00 90.69 492 GLU A C 1
ATOM 3776 O O . GLU A 1 492 ? -4.771 24.455 14.821 1.00 90.69 492 GLU A O 1
ATOM 3781 N N . LYS A 1 493 ? -2.866 25.558 15.173 1.00 90.94 493 LYS A N 1
ATOM 3782 C CA . LYS A 1 493 ? -2.511 25.573 13.757 1.00 90.94 493 LYS A CA 1
ATOM 3783 C C . LYS A 1 493 ? -1.992 24.198 13.334 1.00 90.94 493 LYS A C 1
ATOM 3785 O O . LYS A 1 493 ? -1.027 23.702 13.910 1.00 90.94 493 LYS A O 1
ATOM 3790 N N . VAL A 1 494 ? -2.552 23.643 12.260 1.00 88.88 494 VAL A N 1
ATOM 3791 C CA . VAL A 1 494 ? -1.997 22.445 11.615 1.00 88.88 494 VAL A CA 1
ATOM 3792 C C . VAL A 1 494 ? -0.619 22.779 11.045 1.00 88.88 494 VAL A C 1
ATOM 3794 O O . VAL A 1 494 ? -0.480 23.630 10.163 1.00 88.88 494 VAL A O 1
ATOM 3797 N N . GLU A 1 495 ? 0.419 22.129 11.565 1.00 89.12 495 GLU A N 1
ATOM 3798 C CA . GLU A 1 495 ? 1.772 22.293 11.045 1.00 89.12 495 GLU A CA 1
ATOM 3799 C C . GLU A 1 495 ? 1.862 21.703 9.634 1.00 89.12 495 GLU A C 1
ATOM 3801 O O . GLU A 1 495 ? 1.587 20.521 9.411 1.00 89.12 495 GLU A O 1
ATOM 3806 N N . THR A 1 496 ? 2.280 22.536 8.681 1.00 86.69 496 THR A N 1
ATOM 3807 C CA . THR A 1 496 ? 2.499 22.142 7.289 1.00 86.69 496 THR A CA 1
ATOM 3808 C C . THR A 1 496 ? 3.973 22.267 6.943 1.00 86.69 496 THR A C 1
ATOM 3810 O O . THR A 1 496 ? 4.527 23.367 6.974 1.00 86.69 496 THR A O 1
ATOM 3813 N N . VAL A 1 497 ? 4.591 21.173 6.505 1.00 86.25 497 VAL A N 1
ATOM 3814 C CA . VAL A 1 497 ? 5.927 21.216 5.897 1.00 86.25 497 VAL A CA 1
ATOM 3815 C C . VAL A 1 497 ? 5.793 21.075 4.391 1.00 86.25 497 VAL A C 1
ATOM 3817 O O . VAL A 1 497 ? 5.090 20.193 3.896 1.00 86.25 497 VAL A O 1
ATOM 3820 N N . LYS A 1 498 ? 6.476 21.956 3.656 1.00 81.88 498 LYS A N 1
ATOM 3821 C CA . LYS A 1 498 ? 6.597 21.871 2.201 1.00 81.88 498 LYS A CA 1
ATOM 3822 C C . LYS A 1 498 ? 7.941 21.249 1.848 1.00 81.88 498 LYS A C 1
ATOM 3824 O O . LYS A 1 498 ? 8.976 21.758 2.265 1.00 81.88 498 LYS A O 1
ATOM 3829 N N . TYR A 1 499 ? 7.909 20.189 1.054 1.00 75.12 499 TYR A N 1
ATOM 3830 C CA . TYR A 1 499 ? 9.089 19.552 0.492 1.00 75.12 499 TYR A CA 1
ATOM 3831 C C . TYR A 1 499 ? 9.216 19.935 -0.976 1.00 75.12 499 TYR A C 1
ATOM 3833 O O . TYR A 1 499 ? 8.262 19.819 -1.752 1.00 75.12 499 TYR A O 1
ATOM 3841 N N . ASP A 1 500 ? 10.405 20.390 -1.345 1.00 72.62 500 ASP A N 1
ATOM 3842 C CA . ASP A 1 500 ? 10.800 20.566 -2.732 1.00 72.62 500 ASP A CA 1
ATOM 3843 C C . ASP A 1 500 ? 11.745 19.425 -3.092 1.00 72.62 500 ASP A C 1
ATOM 3845 O O . ASP A 1 500 ? 12.898 19.393 -2.667 1.00 72.62 500 ASP A O 1
ATOM 3849 N N . VAL A 1 501 ? 11.215 18.448 -3.823 1.00 68.56 501 VAL A N 1
ATOM 3850 C CA . VAL A 1 501 ? 11.965 17.252 -4.226 1.00 68.56 501 VAL A CA 1
ATOM 3851 C C . VAL A 1 501 ? 12.894 17.567 -5.408 1.00 68.56 501 VAL A C 1
ATOM 3853 O O . VAL A 1 501 ? 13.764 16.770 -5.741 1.00 68.56 501 VAL A O 1
ATOM 3856 N N . GLY A 1 502 ? 12.742 18.738 -6.045 1.00 71.75 502 GLY A N 1
ATOM 3857 C CA . GLY A 1 502 ? 13.552 19.146 -7.190 1.00 71.75 502 GLY A CA 1
ATOM 3858 C C . GLY A 1 502 ? 13.435 18.210 -8.394 1.00 71.75 502 GLY A C 1
ATOM 3859 O O . GLY A 1 502 ? 14.366 18.141 -9.187 1.00 71.75 502 GLY A O 1
ATOM 3860 N N . LEU A 1 503 ? 12.331 17.474 -8.515 1.00 76.25 503 LEU A N 1
ATOM 3861 C CA . LEU A 1 503 ? 12.132 16.422 -9.508 1.00 76.25 503 LEU A CA 1
ATOM 3862 C C . LEU A 1 503 ? 11.204 16.905 -10.624 1.00 76.25 503 LEU A C 1
ATOM 3864 O O . LEU A 1 503 ? 10.102 17.363 -10.351 1.00 76.25 503 LEU A O 1
ATOM 3868 N N . SER A 1 504 ? 11.622 16.779 -11.876 1.00 78.06 504 SER A N 1
ATOM 3869 C CA . SER A 1 504 ? 10.794 17.057 -13.053 1.00 78.06 504 SER A CA 1
ATOM 3870 C C . SER A 1 504 ? 10.473 15.751 -13.772 1.00 78.06 504 SER A C 1
ATOM 3872 O O . SER A 1 504 ? 11.375 14.940 -13.970 1.00 78.06 504 SER A O 1
ATOM 3874 N N . TYR A 1 505 ? 9.222 15.567 -14.194 1.00 80.38 505 TYR A N 1
ATOM 3875 C CA . TYR A 1 505 ? 8.781 14.456 -15.033 1.00 80.38 505 TYR A CA 1
ATOM 3876 C C . TYR A 1 505 ? 8.328 14.952 -16.400 1.00 80.38 505 TYR A C 1
ATOM 3878 O O . TYR A 1 505 ? 7.640 15.967 -16.525 1.00 80.38 505 TYR A O 1
ATOM 3886 N N . TYR A 1 506 ? 8.665 14.179 -17.420 1.00 85.50 506 TYR A N 1
ATOM 3887 C CA . TYR A 1 506 ? 8.158 14.356 -18.769 1.00 85.50 506 TYR A CA 1
ATOM 3888 C C . TYR A 1 506 ? 7.637 13.016 -19.229 1.00 85.50 506 TYR A C 1
ATOM 3890 O O . TYR A 1 506 ? 8.382 12.040 -19.234 1.00 85.50 506 TYR A O 1
ATOM 3898 N N . THR A 1 507 ? 6.365 12.972 -19.604 1.00 88.56 507 THR A N 1
ATOM 3899 C CA . THR A 1 507 ? 5.729 11.743 -20.070 1.00 88.56 507 THR A CA 1
ATOM 3900 C C . THR A 1 507 ? 5.347 11.864 -21.535 1.00 88.56 507 THR A C 1
ATOM 3902 O O . THR A 1 507 ? 4.847 12.897 -21.981 1.00 88.56 507 THR A O 1
ATOM 3905 N N . ARG A 1 508 ? 5.558 10.795 -22.298 1.00 91.56 508 ARG A N 1
ATOM 3906 C CA . ARG A 1 508 ? 5.081 10.639 -23.672 1.00 91.56 508 ARG A CA 1
ATOM 3907 C C . ARG A 1 508 ? 4.397 9.295 -23.844 1.00 91.56 508 ARG A C 1
ATOM 3909 O O . ARG A 1 508 ? 4.749 8.316 -23.192 1.00 91.56 508 ARG A O 1
ATOM 3916 N N . PHE A 1 509 ? 3.440 9.261 -24.758 1.00 92.88 509 PHE A N 1
ATOM 3917 C CA . PHE A 1 509 ? 2.761 8.042 -25.162 1.00 92.88 509 PHE A CA 1
ATOM 3918 C C . PHE A 1 509 ? 3.302 7.596 -26.514 1.00 92.88 509 PHE A C 1
ATOM 3920 O O . PHE A 1 509 ? 3.632 8.425 -27.362 1.00 92.88 509 PHE A O 1
ATOM 3927 N N . PHE A 1 510 ? 3.388 6.289 -26.712 1.00 94.25 510 PHE A N 1
ATOM 3928 C CA . PHE A 1 510 ? 3.814 5.665 -27.955 1.00 94.25 510 PHE A CA 1
ATOM 3929 C C . PHE A 1 510 ? 2.905 4.479 -28.263 1.00 94.25 510 PHE A C 1
ATOM 3931 O O . PHE A 1 510 ? 2.395 3.837 -27.348 1.00 94.25 510 PHE A O 1
ATOM 3938 N N . LYS A 1 511 ? 2.714 4.148 -29.538 1.00 94.25 511 LYS A N 1
ATOM 3939 C CA . LYS A 1 511 ? 2.124 2.860 -29.916 1.00 94.25 511 LYS A CA 1
ATOM 3940 C C . LYS A 1 511 ? 3.131 1.754 -29.636 1.00 94.25 511 LYS A C 1
ATOM 3942 O O . LYS A 1 511 ? 4.317 1.915 -29.930 1.00 94.25 511 LYS A O 1
ATOM 3947 N N . VAL A 1 512 ? 2.665 0.625 -29.112 1.00 91.81 512 VAL A N 1
ATOM 3948 C CA . VAL A 1 512 ? 3.498 -0.576 -29.014 1.00 91.81 512 VAL A CA 1
ATOM 3949 C C . VAL A 1 512 ? 3.883 -1.012 -30.440 1.00 91.81 512 VAL A C 1
ATOM 3951 O O . VAL A 1 512 ? 2.993 -1.165 -31.279 1.00 91.81 512 VAL A O 1
ATOM 3954 N N . PRO A 1 513 ? 5.180 -1.193 -30.760 1.00 90.81 513 PRO A N 1
ATOM 3955 C CA . PRO A 1 513 ? 5.611 -1.597 -32.094 1.00 90.81 513 PRO A CA 1
ATOM 3956 C C . PRO A 1 513 ? 5.051 -2.960 -32.512 1.00 90.81 513 PRO A C 1
ATOM 3958 O O . PRO A 1 513 ? 5.033 -3.903 -31.723 1.00 90.81 513 PRO A O 1
ATOM 3961 N N . ASP A 1 514 ? 4.742 -3.118 -33.799 1.00 88.81 514 ASP A N 1
ATOM 3962 C CA . ASP A 1 514 ? 4.293 -4.384 -34.396 1.00 88.81 514 ASP A CA 1
ATOM 3963 C C . ASP A 1 514 ? 5.173 -5.592 -34.042 1.00 88.81 514 ASP A C 1
ATOM 3965 O O . ASP A 1 514 ? 4.678 -6.702 -33.853 1.00 88.81 514 ASP A O 1
ATOM 3969 N N . ARG A 1 515 ? 6.499 -5.395 -33.981 1.00 88.56 515 ARG A N 1
ATOM 3970 C CA . ARG A 1 515 ? 7.442 -6.471 -33.637 1.00 88.56 515 ARG A CA 1
ATOM 3971 C C . ARG A 1 515 ? 7.173 -7.045 -32.248 1.00 88.56 515 ARG A C 1
ATOM 3973 O O . ARG A 1 515 ? 7.324 -8.244 -32.063 1.00 88.56 515 ARG A O 1
ATOM 3980 N N . GLU A 1 516 ? 6.742 -6.197 -31.324 1.00 86.88 516 GLU A N 1
ATOM 3981 C CA . GLU A 1 516 ? 6.443 -6.561 -29.948 1.00 86.88 516 GLU A CA 1
ATOM 3982 C C . GLU A 1 516 ? 5.078 -7.249 -29.868 1.00 86.88 516 GLU A C 1
ATOM 3984 O O . GLU A 1 516 ? 4.931 -8.291 -29.236 1.00 86.88 516 GLU A O 1
ATOM 3989 N N . LEU A 1 517 ? 4.085 -6.732 -30.602 1.00 86.25 517 LEU A N 1
ATOM 3990 C CA . LEU A 1 517 ? 2.750 -7.334 -30.686 1.00 86.25 517 LEU A CA 1
ATOM 3991 C C . LEU A 1 517 ? 2.765 -8.734 -31.321 1.00 86.25 517 LEU A C 1
ATOM 3993 O O . LEU A 1 517 ? 1.884 -9.546 -31.045 1.00 86.25 517 LEU A O 1
ATOM 3997 N N . ARG A 1 518 ? 3.768 -9.060 -32.145 1.00 88.69 518 ARG A N 1
ATOM 3998 C CA . ARG A 1 518 ? 3.947 -10.410 -32.710 1.00 88.69 518 ARG A CA 1
ATOM 3999 C C . ARG A 1 518 ? 4.530 -11.420 -31.715 1.00 88.69 518 ARG A C 1
ATOM 4001 O O . ARG A 1 518 ? 4.426 -12.619 -31.969 1.00 88.69 518 ARG A O 1
ATOM 4008 N N . LEU A 1 519 ? 5.129 -10.974 -30.608 1.00 85.88 519 LEU A N 1
ATOM 4009 C CA . LEU A 1 519 ? 5.641 -11.871 -29.570 1.00 85.88 519 LEU A CA 1
ATOM 4010 C C . LEU A 1 519 ? 4.482 -12.469 -28.751 1.00 85.88 519 LEU A C 1
ATOM 4012 O O . LEU A 1 519 ? 3.471 -11.787 -28.538 1.00 85.88 519 LEU A O 1
ATOM 4016 N N . PRO A 1 520 ? 4.614 -13.713 -28.251 1.00 84.06 520 PRO A N 1
ATOM 4017 C CA . PRO A 1 520 ? 3.728 -14.239 -27.215 1.00 84.06 520 PRO A CA 1
ATOM 4018 C C . PRO A 1 520 ? 3.722 -13.317 -25.992 1.00 84.06 520 PRO A C 1
ATOM 4020 O O . PRO A 1 520 ? 4.767 -12.779 -25.642 1.00 84.06 520 PRO A O 1
ATOM 4023 N N . GLU A 1 521 ? 2.583 -13.176 -25.303 1.00 79.62 521 GLU A N 1
ATOM 4024 C CA . GLU A 1 521 ? 2.442 -12.232 -24.177 1.00 79.62 521 GLU A CA 1
ATOM 4025 C C . GLU A 1 521 ? 3.561 -12.381 -23.132 1.00 79.62 521 GLU A C 1
ATOM 4027 O O . GLU A 1 521 ? 4.182 -11.391 -22.765 1.00 79.62 521 GLU A O 1
ATOM 4032 N N . ARG A 1 522 ? 3.898 -13.622 -22.752 1.00 77.06 522 ARG A N 1
ATOM 4033 C CA . ARG A 1 522 ? 4.980 -13.970 -21.806 1.00 77.06 522 ARG A CA 1
ATOM 4034 C C . ARG A 1 522 ? 6.384 -13.484 -22.196 1.00 77.06 522 ARG A C 1
ATOM 4036 O O . ARG A 1 522 ? 7.281 -13.474 -21.360 1.00 77.06 522 ARG A O 1
ATOM 4043 N N . ASP A 1 523 ? 6.590 -13.158 -23.469 1.00 81.38 523 ASP A N 1
ATOM 4044 C CA . ASP A 1 523 ? 7.874 -12.724 -24.022 1.00 81.38 523 ASP A CA 1
ATOM 4045 C C . ASP A 1 523 ? 7.878 -11.212 -24.332 1.00 81.38 523 ASP A C 1
ATOM 4047 O O . ASP A 1 523 ? 8.909 -10.684 -24.743 1.00 81.38 523 ASP A O 1
ATOM 4051 N N . ARG A 1 524 ? 6.753 -10.508 -24.117 1.00 85.69 524 ARG A N 1
ATOM 4052 C CA . ARG A 1 524 ? 6.641 -9.055 -24.316 1.00 85.69 524 ARG A CA 1
ATOM 4053 C C . ARG A 1 524 ? 7.231 -8.275 -23.144 1.00 85.69 524 ARG A C 1
ATOM 4055 O O . ARG A 1 524 ? 7.001 -8.603 -21.980 1.00 85.69 524 ARG A O 1
ATOM 4062 N N . MET A 1 525 ? 7.931 -7.187 -23.443 1.00 85.50 525 MET A N 1
ATOM 4063 C CA . MET A 1 525 ? 8.446 -6.251 -22.455 1.00 85.50 525 MET A CA 1
ATOM 4064 C C . MET A 1 525 ? 7.325 -5.347 -21.940 1.00 85.50 525 MET A C 1
ATOM 4066 O O . MET A 1 525 ? 6.706 -4.585 -22.692 1.00 85.50 525 MET A O 1
ATOM 4070 N N . HIS A 1 526 ? 7.085 -5.415 -20.632 1.00 84.62 526 HIS A N 1
ATOM 4071 C CA . HIS A 1 526 ? 6.026 -4.664 -19.964 1.00 84.62 526 HIS A CA 1
ATOM 4072 C C . HIS A 1 526 ? 6.554 -3.488 -19.157 1.00 84.62 526 HIS A C 1
ATOM 4074 O O . HIS A 1 526 ? 5.870 -2.470 -19.078 1.00 84.62 526 HIS A O 1
ATOM 4080 N N . ILE A 1 527 ? 7.741 -3.626 -18.561 1.00 87.31 527 ILE A N 1
ATOM 4081 C CA . ILE A 1 527 ? 8.362 -2.580 -17.751 1.00 87.31 527 ILE A CA 1
ATOM 4082 C C . ILE A 1 527 ? 9.844 -2.507 -18.073 1.00 87.31 527 ILE A C 1
ATOM 4084 O O . ILE A 1 527 ? 10.576 -3.472 -17.864 1.00 87.31 527 ILE A O 1
ATOM 4088 N N . THR A 1 528 ? 10.299 -1.327 -18.465 1.00 88.69 528 THR A N 1
ATOM 4089 C CA . THR A 1 528 ? 11.699 -0.937 -18.312 1.00 88.69 528 THR A CA 1
ATOM 4090 C C . THR A 1 528 ? 11.778 0.213 -17.327 1.00 88.69 528 THR A C 1
ATOM 4092 O O . THR A 1 528 ? 10.910 1.086 -17.309 1.00 88.69 528 THR A O 1
ATOM 4095 N N . MET A 1 529 ? 12.798 0.216 -16.480 1.00 88.12 529 MET A N 1
ATOM 4096 C CA . MET A 1 529 ? 13.032 1.293 -15.532 1.00 88.12 529 MET A CA 1
ATOM 4097 C C . MET A 1 529 ? 14.518 1.403 -15.220 1.00 88.12 529 MET A C 1
ATOM 4099 O O . MET A 1 529 ? 15.129 0.446 -14.761 1.00 88.12 529 MET A O 1
ATOM 4103 N N . CYS A 1 530 ? 15.050 2.604 -15.375 1.00 84.88 530 CYS A N 1
ATOM 4104 C CA . CYS A 1 530 ? 16.322 3.024 -14.824 1.00 84.88 530 CYS A CA 1
ATOM 4105 C C . CYS A 1 530 ? 16.043 4.120 -13.801 1.00 84.88 530 CYS A C 1
ATOM 4107 O O . CYS A 1 530 ? 15.744 5.264 -14.157 1.00 84.88 530 CYS A O 1
ATOM 4109 N N . ALA A 1 531 ? 16.100 3.758 -12.522 1.00 80.75 531 ALA A N 1
ATOM 4110 C CA . ALA A 1 531 ? 15.932 4.706 -11.435 1.00 80.75 531 ALA A CA 1
ATOM 4111 C C . ALA A 1 531 ? 17.232 5.507 -11.216 1.00 80.75 531 ALA A C 1
ATOM 4113 O O . ALA A 1 531 ? 18.327 4.928 -11.275 1.00 80.75 531 ALA A O 1
ATOM 4114 N N . PRO A 1 532 ? 17.137 6.820 -10.928 1.00 71.56 532 PRO A N 1
ATOM 4115 C CA . PRO A 1 532 ? 18.310 7.638 -10.658 1.00 71.56 532 PRO A CA 1
ATOM 4116 C C . PRO A 1 532 ? 19.032 7.138 -9.401 1.00 71.56 532 PRO A C 1
ATOM 4118 O O . PRO A 1 532 ? 18.412 6.793 -8.391 1.00 71.56 532 PRO A O 1
ATOM 4121 N N . ARG A 1 533 ? 20.365 7.119 -9.448 1.00 68.88 533 ARG A N 1
ATOM 4122 C CA . ARG A 1 533 ? 21.230 6.796 -8.309 1.00 68.88 533 ARG A CA 1
ATOM 4123 C C . ARG A 1 533 ? 22.406 7.751 -8.304 1.00 68.88 533 ARG A C 1
ATOM 4125 O O . ARG A 1 533 ? 23.148 7.797 -9.282 1.00 68.88 533 ARG A O 1
ATOM 4132 N N . ALA A 1 534 ? 22.603 8.449 -7.185 1.00 61.12 534 ALA A N 1
ATOM 4133 C CA . ALA A 1 534 ? 23.706 9.392 -7.027 1.00 61.12 534 ALA A CA 1
ATOM 4134 C C . ALA A 1 534 ? 25.040 8.771 -7.504 1.00 61.12 534 ALA A C 1
ATOM 4136 O O . ALA A 1 534 ? 25.349 7.638 -7.115 1.00 61.12 534 ALA A O 1
ATOM 4137 N N . PRO A 1 535 ? 25.817 9.478 -8.346 1.00 61.81 535 PRO A N 1
ATOM 4138 C CA . PRO A 1 535 ? 25.660 10.887 -8.735 1.00 61.81 535 PRO A CA 1
ATOM 4139 C C . PRO A 1 535 ? 24.706 11.153 -9.922 1.00 61.81 535 PRO A C 1
ATOM 4141 O O . PRO A 1 535 ? 24.525 12.307 -10.290 1.00 61.81 535 PRO A O 1
ATOM 4144 N N . VAL A 1 536 ? 24.098 10.127 -10.527 1.00 65.94 536 VAL A N 1
ATOM 4145 C CA . VAL A 1 536 ? 23.186 10.265 -11.677 1.00 65.94 536 VAL A CA 1
ATOM 4146 C C . VAL A 1 536 ? 21.826 10.804 -11.220 1.00 65.94 536 VAL A C 1
ATOM 4148 O O . VAL A 1 536 ? 21.155 10.193 -10.385 1.00 65.94 536 VAL A O 1
ATOM 4151 N N . SER A 1 537 ? 21.429 11.951 -11.775 1.00 73.94 537 SER A N 1
ATOM 4152 C CA . SER A 1 537 ? 20.168 12.660 -11.500 1.00 73.94 537 SER A CA 1
ATOM 4153 C C . SER A 1 537 ? 19.010 12.262 -12.413 1.00 73.94 537 SER A C 1
ATOM 4155 O O . SER A 1 537 ? 17.863 12.603 -12.115 1.00 73.94 537 SER A O 1
ATOM 4157 N N . ASP A 1 538 ? 19.319 11.593 -13.523 1.00 84.50 538 ASP A N 1
ATOM 4158 C CA . ASP A 1 538 ? 18.370 11.282 -14.586 1.00 84.50 538 ASP A CA 1
ATOM 4159 C C . ASP A 1 538 ? 17.855 9.848 -14.445 1.00 84.50 538 ASP A C 1
ATOM 4161 O O . ASP A 1 538 ? 18.567 8.937 -14.016 1.00 84.50 538 ASP A O 1
ATOM 4165 N N . GLY A 1 539 ? 16.593 9.656 -14.805 1.00 87.25 539 GLY A N 1
ATOM 4166 C CA . GLY A 1 539 ? 15.929 8.362 -14.805 1.00 87.25 539 GLY A CA 1
ATOM 4167 C C . GLY A 1 539 ? 14.962 8.245 -15.969 1.00 87.25 539 GLY A C 1
ATOM 4168 O O . GLY A 1 539 ? 14.578 9.240 -16.587 1.00 87.25 539 GLY A O 1
ATOM 4169 N N . GLY A 1 540 ? 14.553 7.019 -16.263 1.00 89.31 540 GLY A N 1
ATOM 4170 C CA . GLY A 1 540 ? 13.580 6.757 -17.311 1.00 89.31 540 GLY A CA 1
ATOM 4171 C C . GLY A 1 540 ? 12.849 5.450 -17.092 1.00 89.31 540 GLY A C 1
ATOM 4172 O O . GLY A 1 540 ? 13.402 4.506 -16.537 1.00 89.31 540 GLY A O 1
ATOM 4173 N N . MET A 1 541 ? 11.598 5.399 -17.520 1.00 91.56 541 MET A N 1
ATOM 4174 C CA . MET A 1 541 ? 10.761 4.214 -17.426 1.00 91.56 541 MET A CA 1
ATOM 4175 C C . MET A 1 541 ? 9.800 4.129 -18.605 1.00 91.56 541 MET A C 1
ATOM 4177 O O . MET A 1 541 ? 9.337 5.155 -19.100 1.00 91.56 541 MET A O 1
ATOM 4181 N N . VAL A 1 542 ? 9.486 2.914 -19.044 1.00 93.19 542 VAL A N 1
ATOM 4182 C CA . VAL A 1 542 ? 8.503 2.645 -20.099 1.00 93.19 542 VAL A CA 1
ATOM 4183 C C . VAL A 1 542 ? 7.599 1.521 -19.638 1.00 93.19 542 VAL A C 1
ATOM 4185 O O . VAL A 1 542 ? 8.069 0.405 -19.415 1.00 93.19 542 VAL A O 1
ATOM 4188 N N . PHE A 1 543 ? 6.311 1.815 -19.466 1.00 92.25 543 PHE A N 1
ATOM 4189 C CA . PHE A 1 543 ? 5.309 0.829 -19.064 1.00 92.25 543 PHE A CA 1
ATOM 4190 C C . PHE A 1 543 ? 4.362 0.554 -20.228 1.00 92.25 543 PHE A C 1
ATOM 4192 O O . PHE A 1 543 ? 3.889 1.487 -20.884 1.00 92.25 543 PHE A O 1
ATOM 4199 N N . ARG A 1 544 ? 4.068 -0.723 -20.485 1.00 90.62 544 ARG A N 1
ATOM 4200 C CA . ARG A 1 544 ? 2.970 -1.117 -21.374 1.00 90.62 544 ARG A CA 1
ATOM 4201 C C . ARG A 1 544 ? 1.648 -0.950 -20.636 1.00 90.62 544 ARG A C 1
ATOM 4203 O O . ARG A 1 544 ? 1.502 -1.447 -19.523 1.00 90.62 544 ARG A O 1
ATOM 4210 N N . MET A 1 545 ? 0.699 -0.293 -21.283 1.00 89.00 545 MET A N 1
ATOM 4211 C CA . MET A 1 545 ? -0.599 0.077 -20.725 1.00 89.00 545 MET A CA 1
ATOM 4212 C C . MET A 1 545 ? -1.730 -0.430 -21.627 1.00 89.00 545 MET A C 1
ATOM 4214 O O . MET A 1 545 ? -1.492 -1.078 -22.652 1.00 89.00 545 MET A O 1
ATOM 4218 N N . GLU A 1 546 ? -2.970 -0.130 -21.249 1.00 90.00 546 GLU A N 1
ATOM 4219 C CA . GLU A 1 546 ? -4.143 -0.451 -22.051 1.00 90.00 546 GLU A CA 1
ATOM 4220 C C . GLU A 1 546 ? -4.097 0.174 -23.454 1.00 90.00 546 GLU A C 1
ATOM 4222 O O . GLU A 1 546 ? -3.453 1.196 -23.686 1.00 90.00 546 GLU A O 1
ATOM 4227 N N . GLY A 1 547 ? -4.799 -0.450 -24.405 1.00 87.06 547 GLY A N 1
ATOM 4228 C CA . GLY A 1 547 ? -4.904 0.053 -25.779 1.00 87.06 547 GLY A CA 1
ATOM 4229 C C . GLY A 1 547 ? -3.638 -0.135 -26.621 1.00 87.06 547 GLY A C 1
ATOM 4230 O O . GLY A 1 547 ? -3.467 0.580 -27.605 1.00 87.06 547 GLY A O 1
ATOM 4231 N N . ASP A 1 548 ? -2.761 -1.067 -26.227 1.00 88.69 548 ASP A N 1
ATOM 4232 C CA . ASP A 1 548 ? -1.467 -1.338 -26.868 1.00 88.69 548 ASP A CA 1
ATOM 4233 C C . ASP A 1 548 ? -0.610 -0.073 -27.011 1.00 88.69 548 ASP A C 1
ATOM 4235 O O . ASP A 1 548 ? -0.012 0.220 -28.051 1.00 88.69 548 ASP A O 1
ATOM 4239 N N . MET A 1 549 ? -0.542 0.679 -25.911 1.00 91.38 549 MET A N 1
ATOM 4240 C CA . MET A 1 549 ? 0.282 1.872 -25.779 1.00 91.38 549 MET A CA 1
ATOM 4241 C C . MET A 1 549 ? 1.423 1.638 -24.792 1.00 91.38 549 MET A C 1
ATOM 4243 O O . MET A 1 549 ? 1.272 0.966 -23.772 1.00 91.38 549 MET A O 1
ATOM 4247 N N . TYR A 1 550 ? 2.563 2.251 -25.078 1.00 93.81 550 TYR A N 1
ATOM 4248 C CA . TYR A 1 550 ? 3.604 2.505 -24.099 1.00 93.81 550 TYR A CA 1
ATOM 4249 C C . TYR A 1 550 ? 3.430 3.903 -23.522 1.00 93.81 550 TYR A C 1
ATOM 4251 O O . TYR A 1 550 ? 3.278 4.875 -24.261 1.00 93.81 550 TYR A O 1
ATOM 4259 N N . GLN A 1 551 ? 3.511 4.009 -22.202 1.00 92.62 551 GLN A N 1
ATOM 4260 C CA . GLN A 1 551 ? 3.668 5.276 -21.509 1.00 92.62 551 GLN A CA 1
ATOM 4261 C C . GLN A 1 551 ? 5.109 5.357 -21.010 1.00 92.62 551 GLN A C 1
ATOM 4263 O O . GLN A 1 551 ? 5.541 4.555 -20.182 1.00 92.62 551 GLN A O 1
ATOM 4268 N N . ALA A 1 552 ? 5.865 6.294 -21.567 1.00 93.31 552 ALA A N 1
ATOM 4269 C CA . ALA A 1 552 ? 7.269 6.492 -21.268 1.00 93.31 552 ALA A CA 1
ATOM 4270 C C . ALA A 1 552 ? 7.444 7.776 -20.468 1.00 93.31 552 ALA A C 1
ATOM 4272 O O . ALA A 1 552 ? 6.956 8.828 -20.876 1.00 93.31 552 ALA A O 1
ATOM 4273 N N . LEU A 1 553 ? 8.168 7.699 -19.360 1.00 90.81 553 LEU A N 1
ATOM 4274 C CA . LEU A 1 553 ? 8.498 8.834 -18.516 1.00 90.81 553 LEU A CA 1
ATOM 4275 C C . LEU A 1 553 ? 10.007 8.960 -18.406 1.00 90.81 553 LEU A C 1
ATOM 4277 O O . LEU A 1 553 ? 10.716 7.976 -18.222 1.00 90.81 553 LEU A O 1
ATOM 4281 N N . VAL A 1 554 ? 10.482 10.193 -18.472 1.00 89.31 554 VAL A N 1
ATOM 4282 C CA . VAL A 1 554 ? 11.845 10.573 -18.114 1.00 89.31 554 VAL A CA 1
ATOM 4283 C C . VAL A 1 554 ? 11.796 11.541 -16.949 1.00 89.31 554 VAL A C 1
ATOM 4285 O O . VAL A 1 554 ? 10.897 12.382 -16.850 1.00 89.31 554 VAL A O 1
ATOM 4288 N N . SER A 1 555 ? 12.750 11.394 -16.043 1.00 85.06 555 SER A N 1
ATOM 4289 C CA . SER A 1 555 ? 12.808 12.164 -14.813 1.00 85.06 555 SER A CA 1
ATOM 4290 C C . SER A 1 555 ? 14.168 12.803 -14.634 1.00 85.06 555 SER A C 1
ATOM 4292 O O . SER A 1 555 ? 15.176 12.149 -14.892 1.00 85.06 555 SER A O 1
ATOM 4294 N N . ARG A 1 556 ? 14.199 14.028 -14.113 1.00 81.12 556 ARG A N 1
ATOM 4295 C CA . ARG A 1 556 ? 15.441 14.723 -13.774 1.00 81.12 556 ARG A CA 1
ATOM 4296 C C . ARG A 1 556 ? 15.353 15.383 -12.404 1.00 81.12 556 ARG A C 1
ATOM 4298 O O . ARG A 1 556 ? 14.377 16.073 -12.111 1.00 81.12 556 ARG A O 1
ATOM 4305 N N . MET A 1 557 ? 16.373 15.170 -11.578 1.00 75.50 557 MET A N 1
ATOM 4306 C CA . MET A 1 557 ? 16.547 15.849 -10.288 1.00 75.50 557 MET A CA 1
ATOM 4307 C C . MET A 1 557 ? 17.173 17.250 -10.466 1.00 75.50 557 MET A C 1
ATOM 4309 O O . MET A 1 557 ? 17.664 17.592 -11.536 1.00 75.50 557 MET A O 1
ATOM 4313 N N . ASN A 1 558 ? 17.198 18.063 -9.406 1.00 68.44 558 ASN A N 1
ATOM 4314 C CA . ASN A 1 558 ? 17.761 19.426 -9.364 1.00 68.44 558 ASN A CA 1
ATOM 4315 C C . ASN A 1 558 ? 16.997 20.513 -10.151 1.00 68.44 558 ASN A C 1
ATOM 4317 O O . ASN A 1 558 ? 17.569 21.552 -10.469 1.00 68.44 558 ASN A O 1
ATOM 4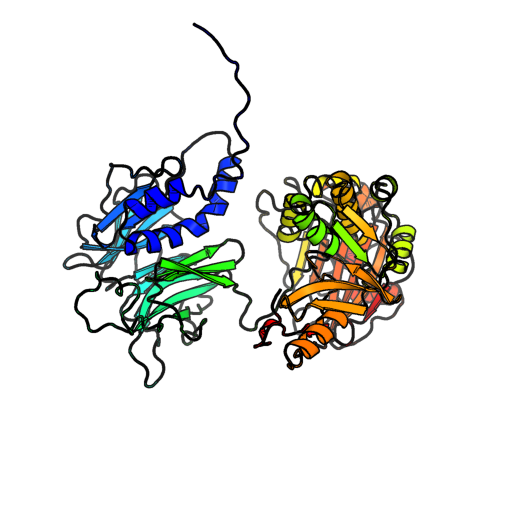321 N N . LYS A 1 559 ? 15.693 20.330 -10.407 1.00 59.88 559 LYS A N 1
ATOM 4322 C CA . LYS A 1 559 ? 14.799 21.308 -11.077 1.00 59.88 559 LYS A CA 1
ATOM 4323 C C . LYS A 1 559 ? 15.173 21.642 -12.519 1.00 59.88 559 LYS A C 1
ATOM 4325 O O . LYS A 1 559 ? 14.648 22.599 -13.093 1.00 59.88 559 LYS A O 1
ATOM 4330 N N . GLU A 1 560 ? 16.060 20.866 -13.115 1.00 67.44 560 GLU A N 1
ATOM 4331 C CA . GLU A 1 560 ? 16.352 20.993 -14.528 1.00 67.44 560 GLU A CA 1
ATOM 4332 C C . GLU A 1 560 ? 15.158 20.518 -15.362 1.00 67.44 560 GLU A C 1
ATOM 4334 O O . GLU A 1 560 ? 14.382 19.638 -14.967 1.00 67.44 560 GLU A O 1
ATOM 4339 N N . LYS A 1 561 ? 14.995 21.152 -16.523 1.00 67.50 561 LYS A N 1
ATOM 4340 C CA . LYS A 1 561 ? 13.926 20.850 -17.468 1.00 67.50 561 LYS A CA 1
ATOM 4341 C C . LYS A 1 561 ? 14.466 19.995 -18.608 1.00 67.50 561 LYS A C 1
ATOM 4343 O O . LYS A 1 561 ? 15.529 20.291 -19.145 1.00 67.50 561 LYS A O 1
ATOM 4348 N N . CYS A 1 562 ? 13.710 18.977 -19.002 1.00 66.62 562 CYS A N 1
ATOM 4349 C CA . CYS A 1 562 ? 13.876 18.361 -20.312 1.00 66.62 562 CYS A CA 1
ATOM 4350 C C . CYS A 1 562 ? 13.355 19.328 -21.382 1.00 66.62 562 CYS A C 1
ATOM 4352 O O . CYS A 1 562 ? 12.415 20.095 -21.138 1.00 66.62 562 CYS A O 1
ATOM 4354 N N . GLY A 1 563 ? 13.980 19.302 -22.557 1.00 70.06 563 GLY A N 1
ATOM 4355 C CA . GLY A 1 563 ? 13.438 19.979 -23.724 1.00 70.06 563 GLY A CA 1
ATOM 4356 C C . GLY A 1 563 ? 12.117 19.329 -24.170 1.00 70.06 563 GLY A C 1
ATOM 4357 O O . GLY A 1 563 ? 11.908 18.136 -23.954 1.00 70.06 563 GLY A O 1
ATOM 4358 N N . PRO A 1 564 ? 11.192 20.093 -24.773 1.00 71.31 564 PRO A N 1
ATOM 4359 C CA . PRO A 1 564 ? 9.856 19.602 -25.117 1.00 71.31 564 PRO A CA 1
ATOM 4360 C C . PRO A 1 564 ? 9.835 18.715 -26.376 1.00 71.31 564 PRO A C 1
ATOM 4362 O O . PRO A 1 564 ? 8.778 18.212 -26.763 1.00 71.31 564 PRO A O 1
ATOM 4365 N N . SER A 1 565 ? 10.965 18.562 -27.077 1.00 85.38 565 SER A N 1
ATOM 4366 C CA . SER A 1 565 ? 11.007 17.845 -28.351 1.00 85.38 565 SER A CA 1
ATOM 4367 C C . SER A 1 565 ? 11.082 16.324 -28.165 1.00 85.38 565 SER A C 1
ATOM 4369 O O . SER A 1 565 ? 11.437 15.802 -27.107 1.00 85.38 565 SER A O 1
ATOM 4371 N N . LEU A 1 566 ? 10.731 15.575 -29.216 1.00 88.25 566 LEU A N 1
ATOM 4372 C CA . LEU A 1 566 ? 10.925 14.120 -29.221 1.00 88.25 566 LEU A CA 1
ATOM 4373 C C . LEU A 1 566 ? 12.407 13.746 -29.140 1.00 88.25 566 LEU A C 1
ATOM 4375 O O . LEU A 1 566 ? 12.750 12.786 -28.454 1.00 88.25 566 LEU A O 1
ATOM 4379 N N . ASP A 1 567 ? 13.261 14.516 -29.809 1.00 89.75 567 ASP A N 1
ATOM 4380 C CA . ASP A 1 567 ? 14.695 14.258 -29.859 1.00 89.75 567 ASP A CA 1
ATOM 4381 C C . ASP A 1 567 ? 15.351 14.468 -28.493 1.00 89.75 567 ASP A C 1
ATOM 4383 O O . ASP A 1 567 ? 16.173 13.645 -28.094 1.00 89.75 567 ASP A O 1
ATOM 4387 N N . ASP A 1 568 ? 14.929 15.483 -27.732 1.00 87.44 568 ASP A N 1
ATOM 4388 C CA . ASP A 1 568 ? 15.393 15.704 -26.355 1.00 87.44 568 ASP A CA 1
ATOM 4389 C C . ASP A 1 568 ? 15.002 14.533 -25.441 1.00 87.44 568 ASP A C 1
ATOM 4391 O O . ASP A 1 568 ? 15.822 14.014 -24.679 1.00 87.44 568 ASP A O 1
ATOM 4395 N N . PHE A 1 569 ? 13.749 14.078 -25.551 1.00 89.94 569 PHE A N 1
ATOM 4396 C CA . PHE A 1 569 ? 13.218 12.962 -24.769 1.00 89.94 569 PHE A CA 1
ATOM 4397 C C . PHE A 1 569 ? 13.976 11.656 -25.053 1.00 89.94 569 PHE A C 1
ATOM 4399 O O . PHE A 1 569 ? 14.445 10.982 -24.134 1.00 89.94 569 PHE A O 1
ATOM 4406 N N . LEU A 1 570 ? 14.131 11.304 -26.334 1.00 91.56 570 LEU A N 1
ATOM 4407 C CA . LEU A 1 570 ? 14.868 10.107 -26.746 1.00 91.56 570 LEU A CA 1
ATOM 4408 C C . LEU A 1 570 ? 16.367 10.235 -26.451 1.00 91.56 570 LEU A C 1
ATOM 4410 O O . LEU A 1 570 ? 17.001 9.246 -26.089 1.00 91.56 570 LEU A O 1
ATOM 4414 N N . GLY A 1 571 ? 16.932 11.436 -26.585 1.00 90.69 571 GLY A N 1
ATOM 4415 C CA . GLY A 1 571 ? 18.318 11.745 -26.241 1.00 90.69 571 GLY A CA 1
ATOM 4416 C C . GLY A 1 571 ? 18.621 11.466 -24.772 1.00 90.69 571 GLY A C 1
ATOM 4417 O O . GLY A 1 571 ? 19.639 10.850 -24.468 1.00 90.69 571 GLY A O 1
ATOM 4418 N N . MET A 1 572 ? 17.703 11.817 -23.870 1.00 88.38 572 MET A N 1
ATOM 4419 C CA . MET A 1 572 ? 17.859 11.513 -22.449 1.00 88.38 572 MET A CA 1
ATOM 4420 C C . MET A 1 572 ? 17.757 10.016 -22.153 1.00 88.38 572 MET A C 1
ATOM 4422 O O . MET A 1 572 ? 18.575 9.502 -21.396 1.00 88.38 572 MET A O 1
ATOM 4426 N N . LEU A 1 573 ? 16.822 9.290 -22.778 1.00 91.06 573 LEU A N 1
ATOM 4427 C CA . LEU A 1 573 ? 16.771 7.830 -22.631 1.00 91.06 573 LEU A CA 1
ATOM 4428 C C . LEU A 1 573 ? 18.062 7.156 -23.120 1.00 91.06 573 LEU A C 1
ATOM 4430 O O . LEU A 1 573 ? 18.511 6.197 -22.503 1.00 91.06 573 LEU A O 1
ATOM 4434 N N . LYS A 1 574 ? 18.686 7.673 -24.188 1.00 91.19 574 LYS A N 1
ATOM 4435 C CA . LYS A 1 574 ? 19.995 7.198 -24.674 1.00 91.19 574 LYS A CA 1
ATOM 4436 C C . LYS A 1 574 ? 21.146 7.497 -23.715 1.00 91.19 574 LYS A C 1
ATOM 4438 O O . LYS A 1 574 ? 22.148 6.793 -23.762 1.00 91.19 574 LYS A O 1
ATOM 4443 N N . SER A 1 575 ? 21.046 8.555 -22.910 1.00 88.06 575 SER A N 1
ATOM 4444 C CA . SER A 1 575 ? 22.089 8.924 -21.946 1.00 88.06 575 SER A CA 1
ATOM 4445 C C . SER A 1 575 ? 21.981 8.188 -20.612 1.00 88.06 575 SER A C 1
ATOM 4447 O O . SER A 1 575 ? 22.847 8.367 -19.756 1.00 88.06 575 SER A O 1
ATOM 4449 N N . LEU A 1 576 ? 20.927 7.390 -20.405 1.00 87.88 576 LEU A N 1
ATOM 4450 C CA . LEU A 1 576 ? 20.785 6.596 -19.190 1.00 87.88 576 LEU A CA 1
ATOM 4451 C C . LEU A 1 576 ? 21.865 5.497 -19.116 1.00 87.88 576 LEU A C 1
ATOM 4453 O O . LEU A 1 576 ? 22.355 5.036 -20.148 1.00 87.88 576 LEU A O 1
ATOM 4457 N N . PRO A 1 577 ? 22.243 5.061 -17.899 1.00 83.50 577 PRO A N 1
ATOM 4458 C CA . PRO A 1 577 ? 23.215 3.986 -17.690 1.00 83.50 577 PRO A CA 1
ATOM 4459 C C . PRO A 1 577 ? 22.905 2.662 -18.405 1.00 83.50 577 PRO A C 1
ATOM 4461 O O . PRO A 1 577 ? 23.832 1.911 -18.707 1.00 83.50 577 PRO A O 1
ATOM 4464 N N . ASP A 1 578 ? 21.631 2.377 -18.674 1.00 84.12 578 ASP A N 1
ATOM 4465 C CA . ASP A 1 578 ? 21.195 1.304 -19.563 1.00 84.12 578 ASP A CA 1
ATOM 4466 C C . ASP A 1 578 ? 20.316 1.848 -20.693 1.00 84.12 578 ASP A C 1
ATOM 4468 O O . ASP A 1 578 ? 19.722 2.922 -20.601 1.00 84.12 578 ASP A O 1
ATOM 4472 N N . LEU A 1 579 ? 20.242 1.077 -21.777 1.00 88.56 579 LEU A N 1
ATOM 4473 C CA . LEU A 1 579 ? 19.489 1.433 -22.975 1.00 88.56 579 LEU A CA 1
ATOM 4474 C C . LEU A 1 579 ? 18.136 0.719 -23.055 1.00 88.56 579 LEU A C 1
ATOM 4476 O O . LEU A 1 579 ? 17.499 0.790 -24.103 1.00 88.56 579 LEU A O 1
ATOM 4480 N N . ASP A 1 580 ? 17.672 0.031 -22.005 1.00 88.81 580 ASP A N 1
ATOM 4481 C CA . ASP A 1 580 ? 16.487 -0.836 -22.100 1.00 88.81 580 ASP A CA 1
ATOM 4482 C C . ASP A 1 580 ? 15.245 -0.021 -22.484 1.00 88.81 580 ASP A C 1
ATOM 4484 O O . ASP A 1 580 ? 14.542 -0.351 -23.442 1.00 88.81 580 ASP A O 1
ATOM 4488 N N . SER A 1 581 ? 15.039 1.117 -21.815 1.00 90.75 581 SER A N 1
ATOM 4489 C CA . SER A 1 581 ? 13.939 2.044 -22.114 1.00 90.75 581 SER A CA 1
ATOM 4490 C C . SER A 1 581 ? 14.029 2.655 -23.516 1.00 90.75 581 SER A C 1
ATOM 4492 O O . SER A 1 581 ? 13.010 2.826 -24.184 1.00 90.75 581 SER A O 1
ATOM 4494 N N . TYR A 1 582 ? 15.237 2.962 -23.995 1.00 92.94 582 TYR A N 1
ATOM 4495 C CA . TYR A 1 582 ? 15.431 3.476 -25.352 1.00 92.94 582 TYR A CA 1
ATOM 4496 C C . TYR A 1 582 ? 15.158 2.399 -26.416 1.00 92.94 582 TYR A C 1
ATOM 4498 O O . TYR A 1 582 ? 14.462 2.652 -27.401 1.00 92.94 582 TYR A O 1
ATOM 4506 N N . ASN A 1 583 ? 15.671 1.187 -26.206 1.00 91.19 583 ASN A N 1
ATOM 4507 C CA . ASN A 1 583 ? 15.575 0.074 -27.147 1.00 91.19 583 ASN A CA 1
ATOM 4508 C C . ASN A 1 583 ? 14.126 -0.392 -27.337 1.00 91.19 583 ASN A C 1
ATOM 4510 O O . ASN A 1 583 ? 13.706 -0.647 -28.468 1.00 91.19 583 ASN A O 1
ATOM 4514 N N . VAL A 1 584 ? 13.336 -0.447 -26.258 1.00 90.56 584 VAL A N 1
ATOM 4515 C CA . VAL A 1 584 ? 11.906 -0.794 -26.336 1.00 90.56 584 VAL A CA 1
ATOM 4516 C C . VAL A 1 584 ? 11.141 0.182 -27.230 1.00 90.56 584 VAL A C 1
ATOM 4518 O O . VAL A 1 584 ? 10.322 -0.241 -28.046 1.00 90.56 584 VAL A O 1
ATOM 4521 N N . LEU A 1 585 ? 11.457 1.477 -27.152 1.00 92.94 585 LEU A N 1
ATOM 4522 C CA . LEU A 1 585 ? 10.797 2.520 -27.942 1.00 92.94 585 LEU A CA 1
ATOM 4523 C C . LEU A 1 585 ? 11.329 2.659 -29.374 1.00 92.94 585 LEU A C 1
ATOM 4525 O O . LEU A 1 585 ? 10.797 3.454 -30.149 1.00 92.94 585 LEU A O 1
ATOM 4529 N N . GLN A 1 586 ? 12.367 1.919 -29.770 1.00 89.62 586 GLN A N 1
ATOM 4530 C CA . GLN A 1 586 ? 12.952 2.064 -31.101 1.00 89.62 586 GLN A CA 1
ATOM 4531 C C . GLN A 1 586 ? 11.904 1.770 -32.189 1.00 89.62 586 GLN A C 1
ATOM 4533 O O . GLN A 1 586 ? 11.385 0.665 -32.261 1.00 89.62 586 GLN A O 1
ATOM 4538 N N . GLY A 1 587 ? 11.578 2.720 -33.064 1.00 85.56 587 GLY A N 1
ATOM 4539 C CA . GLY A 1 587 ? 10.533 2.522 -34.081 1.00 85.56 587 GLY A CA 1
ATOM 4540 C C . GLY A 1 587 ? 9.098 2.471 -33.533 1.00 85.56 587 GLY A C 1
ATOM 4541 O O . GLY A 1 587 ? 8.192 2.095 -34.271 1.00 85.56 587 GLY A O 1
ATOM 4542 N N . ALA A 1 588 ? 8.884 2.839 -32.266 1.00 92.38 588 ALA A N 1
ATOM 4543 C CA . ALA A 1 588 ? 7.558 3.109 -31.727 1.00 92.38 588 ALA A CA 1
ATOM 4544 C C . ALA A 1 588 ? 7.064 4.481 -32.214 1.00 92.38 588 ALA A C 1
ATOM 4546 O O . ALA A 1 588 ? 7.802 5.468 -32.178 1.00 92.38 588 ALA A O 1
ATOM 4547 N N . GLU A 1 589 ? 5.811 4.560 -32.662 1.00 93.44 589 GLU A N 1
ATOM 4548 C CA . GLU A 1 589 ? 5.211 5.820 -33.116 1.00 93.44 589 GLU A CA 1
ATOM 4549 C C . GLU A 1 589 ? 4.724 6.645 -31.913 1.00 93.44 589 GLU A C 1
ATOM 4551 O O . GLU A 1 589 ? 3.935 6.122 -31.122 1.00 93.44 589 GLU A O 1
ATOM 4556 N N . PRO A 1 590 ? 5.130 7.918 -31.749 1.00 93.62 590 PRO A N 1
ATOM 4557 C CA . PRO A 1 590 ? 4.624 8.763 -30.671 1.00 93.62 590 PRO A CA 1
ATOM 4558 C C . PRO A 1 590 ? 3.134 9.083 -30.863 1.00 93.62 590 PRO A C 1
ATOM 4560 O O . PRO A 1 590 ? 2.666 9.310 -31.979 1.00 93.62 590 PRO A O 1
ATOM 4563 N N . ILE A 1 591 ? 2.397 9.160 -29.757 1.00 91.12 591 ILE A N 1
ATOM 4564 C CA . ILE A 1 591 ? 0.979 9.518 -29.710 1.00 91.12 591 ILE A CA 1
ATOM 4565 C C . ILE A 1 591 ? 0.847 10.848 -28.968 1.00 91.12 591 ILE A C 1
ATOM 4567 O O . ILE A 1 591 ? 1.171 10.946 -27.786 1.00 91.12 591 ILE A O 1
ATOM 4571 N N . GLY A 1 592 ? 0.364 11.874 -29.668 1.00 86.75 592 GLY A N 1
ATOM 4572 C CA . GLY A 1 592 ? 0.118 13.191 -29.083 1.00 86.75 592 GLY A CA 1
ATOM 4573 C C . GLY A 1 592 ? 1.376 13.954 -28.612 1.00 86.75 592 GLY A C 1
ATOM 4574 O O . GLY A 1 592 ? 2.518 13.571 -28.907 1.00 86.75 592 GLY A O 1
ATOM 4575 N N . PRO A 1 593 ? 1.173 15.094 -27.922 1.00 82.69 593 PRO A N 1
ATOM 4576 C CA . PRO A 1 593 ? 2.256 15.914 -27.376 1.00 82.69 593 PRO A CA 1
ATOM 4577 C C . PRO A 1 593 ? 2.872 15.301 -26.107 1.00 82.69 593 PRO A C 1
ATOM 4579 O O . PRO A 1 593 ? 2.311 14.381 -25.510 1.00 82.69 593 PRO A O 1
ATOM 4582 N N . SER A 1 594 ? 4.024 15.825 -25.674 1.00 81.06 594 SER A N 1
ATOM 4583 C CA . SER A 1 594 ? 4.562 15.517 -24.345 1.00 81.06 594 SER A CA 1
ATOM 4584 C C . SER A 1 594 ? 3.689 16.112 -23.244 1.00 81.06 594 SER A C 1
ATOM 4586 O O . SER A 1 594 ? 3.030 17.140 -23.419 1.00 81.06 594 SER A O 1
ATOM 4588 N N . ILE A 1 595 ? 3.685 15.437 -22.101 1.00 83.12 595 ILE A N 1
ATOM 4589 C CA . ILE A 1 595 ? 2.971 15.851 -20.904 1.00 83.12 595 ILE A CA 1
ATOM 4590 C C . ILE A 1 595 ? 4.006 16.197 -19.851 1.00 83.12 595 ILE A C 1
ATOM 4592 O O . ILE A 1 595 ? 4.591 15.323 -19.204 1.00 83.12 595 ILE A O 1
ATOM 4596 N N . ASP A 1 596 ? 4.204 17.495 -19.693 1.00 76.00 596 ASP A N 1
ATOM 4597 C CA . ASP A 1 596 ? 5.152 18.038 -18.743 1.00 76.00 596 ASP A CA 1
ATOM 4598 C C . ASP A 1 596 ? 4.515 18.059 -17.356 1.00 76.00 596 ASP A C 1
ATOM 4600 O O . ASP A 1 596 ? 3.438 18.622 -17.138 1.00 76.00 596 ASP A O 1
ATOM 4604 N N . TYR A 1 597 ? 5.214 17.472 -16.396 1.00 69.88 597 TYR A N 1
ATOM 4605 C CA . TYR A 1 597 ? 4.899 17.615 -14.991 1.00 69.88 597 TYR A CA 1
ATOM 4606 C C . TYR A 1 597 ? 6.157 18.066 -14.263 1.00 69.88 597 TYR A C 1
ATOM 4608 O O . TYR A 1 597 ? 7.019 17.282 -13.877 1.00 69.88 597 TYR A O 1
ATOM 4616 N N . LEU A 1 598 ? 6.262 19.371 -14.052 1.00 63.34 598 LEU A N 1
ATOM 4617 C CA . LEU A 1 598 ? 7.222 19.911 -13.101 1.00 63.34 598 LEU A CA 1
ATOM 4618 C C . LEU A 1 598 ? 6.762 19.464 -11.717 1.00 63.34 598 LEU A C 1
ATOM 4620 O O . LEU A 1 598 ? 5.693 19.897 -11.280 1.00 63.34 598 LEU A O 1
ATOM 4624 N N . GLY A 1 599 ? 7.532 18.578 -11.068 1.00 55.59 599 GLY A N 1
ATOM 4625 C CA . GLY A 1 599 ? 7.259 18.114 -9.713 1.00 55.59 599 GLY A CA 1
ATOM 4626 C C . GLY A 1 599 ? 6.969 19.322 -8.858 1.00 55.59 599 GLY A C 1
ATOM 4627 O O . GLY A 1 599 ? 7.801 20.218 -8.706 1.00 55.59 599 GLY A O 1
ATOM 4628 N N . ALA A 1 600 ? 5.701 19.397 -8.469 1.00 50.66 600 ALA A N 1
ATOM 4629 C CA . ALA A 1 600 ? 5.087 20.627 -8.042 1.00 50.66 600 ALA A CA 1
ATOM 4630 C C . ALA A 1 600 ? 5.928 21.275 -6.947 1.00 50.66 600 ALA A C 1
ATOM 4632 O O . ALA A 1 600 ? 6.306 20.630 -5.969 1.00 50.66 600 ALA A O 1
ATOM 4633 N N . GLN A 1 601 ? 6.144 22.579 -7.080 1.00 50.03 601 GLN A N 1
ATOM 4634 C CA . GLN A 1 601 ? 6.414 23.416 -5.926 1.00 50.03 601 GLN A CA 1
ATOM 4635 C C . GLN A 1 601 ? 5.435 23.019 -4.803 1.00 50.03 601 GLN A C 1
ATOM 4637 O O . GLN A 1 601 ? 4.223 23.210 -4.917 1.00 50.03 601 GLN A O 1
ATOM 4642 N N . GLY A 1 602 ? 5.956 22.418 -3.732 1.00 57.50 602 GLY A N 1
ATOM 4643 C CA . GLY A 1 602 ? 5.191 22.084 -2.537 1.00 57.50 602 GLY A CA 1
ATOM 4644 C C . GLY A 1 602 ? 4.386 20.786 -2.602 1.00 57.50 602 GLY A C 1
ATOM 4645 O O . GLY A 1 602 ? 3.151 20.825 -2.511 1.00 57.50 602 GLY A O 1
ATOM 4646 N N . THR A 1 603 ? 5.077 19.641 -2.596 1.00 70.12 603 THR A N 1
ATOM 4647 C CA . THR A 1 603 ? 4.582 18.486 -1.826 1.00 70.12 603 THR A CA 1
ATOM 4648 C C . THR A 1 603 ? 4.406 18.957 -0.388 1.00 70.12 603 THR A C 1
ATOM 4650 O O . THR A 1 603 ? 5.309 19.582 0.166 1.00 70.12 603 THR A O 1
ATOM 4653 N N . GLN A 1 604 ? 3.234 18.743 0.201 1.00 76.81 604 GLN A N 1
ATOM 4654 C CA . GLN A 1 604 ? 2.934 19.220 1.549 1.00 76.81 604 GLN A CA 1
ATOM 4655 C C . GLN A 1 604 ? 2.612 18.031 2.431 1.00 76.81 604 GLN A C 1
ATOM 4657 O O . GLN A 1 604 ? 1.808 17.187 2.045 1.00 76.81 604 GLN A O 1
ATOM 4662 N N . ARG A 1 605 ? 3.208 17.996 3.617 1.00 83.94 605 ARG A N 1
ATOM 4663 C CA . ARG A 1 605 ? 2.773 17.116 4.694 1.00 83.94 605 ARG A CA 1
ATOM 4664 C C . ARG A 1 605 ? 2.097 17.967 5.754 1.00 83.94 605 ARG A C 1
ATOM 4666 O O . ARG A 1 605 ? 2.698 18.922 6.243 1.00 83.94 605 ARG A O 1
ATOM 4673 N N . GLN A 1 606 ? 0.863 17.604 6.076 1.00 84.38 606 GLN A N 1
ATOM 4674 C CA . GLN A 1 606 ? 0.132 18.129 7.222 1.00 84.38 606 GLN A CA 1
ATOM 4675 C C . GLN A 1 606 ? 0.374 17.192 8.403 1.00 84.38 606 GLN A C 1
ATOM 4677 O O . GLN A 1 606 ? 0.195 15.984 8.254 1.00 84.38 606 GLN A O 1
ATOM 4682 N N . PHE A 1 607 ? 0.797 17.725 9.546 1.00 86.50 607 PHE A N 1
ATOM 4683 C CA . PHE A 1 607 ? 1.056 16.939 10.754 1.00 86.50 607 PHE A CA 1
ATOM 4684 C C . PHE A 1 607 ? -0.167 16.941 11.677 1.00 86.50 607 PHE A C 1
ATOM 4686 O O . PHE A 1 607 ? -0.132 17.492 12.778 1.00 86.50 607 PHE A O 1
ATOM 4693 N N . TYR A 1 608 ? -1.270 16.345 11.221 1.00 84.69 608 TYR A N 1
ATOM 4694 C CA . TYR A 1 608 ? -2.495 16.248 12.021 1.00 84.69 608 TYR A CA 1
ATOM 4695 C C . TYR A 1 608 ? -2.288 15.454 13.323 1.00 84.69 608 TYR A C 1
ATOM 4697 O O . TYR A 1 608 ? -2.963 15.701 14.319 1.00 84.69 608 TYR A O 1
ATOM 4705 N N . GLU A 1 609 ? -1.307 14.548 13.343 1.00 84.56 609 GLU A N 1
ATOM 4706 C CA . GLU A 1 609 ? -0.888 13.781 14.517 1.00 84.56 609 GLU A CA 1
ATOM 4707 C C . GLU A 1 609 ? -0.269 14.633 15.639 1.00 84.56 609 GLU A C 1
ATOM 4709 O O . GLU A 1 609 ? -0.075 14.130 16.743 1.00 84.56 609 GLU A O 1
ATOM 4714 N N . ARG A 1 610 ? 0.068 15.904 15.372 1.00 86.00 610 ARG A N 1
ATOM 4715 C CA . ARG A 1 610 ? 0.633 16.833 16.367 1.00 86.00 610 ARG A CA 1
ATOM 4716 C C . ARG A 1 610 ? -0.410 17.715 17.051 1.00 86.00 610 ARG A C 1
ATOM 4718 O O . ARG A 1 610 ? -0.056 18.397 18.007 1.00 86.00 610 ARG A O 1
ATOM 4725 N N . ILE A 1 611 ? -1.656 17.705 16.578 1.00 87.88 611 ILE A N 1
ATOM 4726 C CA . ILE A 1 611 ? -2.760 18.426 17.218 1.00 87.88 611 ILE A CA 1
ATOM 4727 C C . ILE A 1 611 ? -3.072 17.747 18.553 1.00 87.88 611 ILE A C 1
ATOM 4729 O O . ILE A 1 611 ? -3.319 16.542 18.582 1.00 87.88 611 ILE A O 1
ATOM 4733 N N . GLN A 1 612 ? -3.050 18.499 19.653 1.00 86.31 612 GLN A N 1
ATOM 4734 C CA . GLN A 1 612 ? -3.286 17.941 20.988 1.00 86.31 612 GLN A CA 1
ATOM 4735 C C . GLN A 1 612 ? -4.777 17.881 21.321 1.00 86.31 612 GLN A C 1
ATOM 4737 O O . GLN A 1 612 ? -5.267 16.871 21.822 1.00 86.31 612 GLN A O 1
ATOM 4742 N N . ASN A 1 613 ? -5.507 18.946 20.999 1.00 84.81 613 ASN A N 1
ATOM 4743 C CA . ASN A 1 613 ? -6.926 19.098 21.292 1.00 84.81 613 ASN A CA 1
ATOM 4744 C C . ASN A 1 613 ? -7.753 18.755 20.056 1.00 84.81 613 ASN A C 1
ATOM 4746 O O . ASN A 1 613 ? -8.377 19.618 19.438 1.00 84.81 613 ASN A O 1
ATOM 4750 N N . TRP A 1 614 ? -7.720 17.484 19.657 1.00 85.44 614 TRP A N 1
ATOM 4751 C CA . TRP A 1 614 ? -8.525 17.026 18.530 1.00 85.44 614 TRP A CA 1
ATOM 4752 C C . TRP A 1 614 ? -10.022 17.270 18.790 1.00 85.44 614 TRP A C 1
ATOM 4754 O O . TRP A 1 614 ? -10.510 16.910 19.866 1.00 85.44 614 TRP A O 1
ATOM 4764 N N . PRO A 1 615 ? -10.761 17.858 17.827 1.00 77.75 615 PRO A N 1
ATOM 4765 C CA . PRO A 1 615 ? -12.211 17.970 17.930 1.00 77.75 615 PRO A CA 1
ATOM 4766 C C . PRO A 1 615 ? -12.832 16.576 18.073 1.00 77.75 615 PRO A C 1
ATOM 4768 O O . PRO A 1 615 ? -12.407 15.640 17.393 1.00 77.75 615 PRO A O 1
ATOM 4771 N N . GLU A 1 616 ? -13.817 16.434 18.961 1.00 73.06 616 GLU A N 1
ATOM 4772 C CA . GLU A 1 616 ? -14.567 15.180 19.086 1.00 73.06 616 GLU A CA 1
ATOM 4773 C C . GLU A 1 616 ? -15.403 14.938 17.820 1.00 73.06 616 GLU A C 1
ATOM 4775 O O . GLU A 1 616 ? -15.761 15.880 17.109 1.00 73.06 616 GLU A O 1
ATOM 4780 N N . ASN A 1 617 ? -15.641 13.663 17.508 1.00 58.31 617 ASN A N 1
ATOM 4781 C CA . ASN A 1 617 ? -16.352 13.225 16.308 1.00 58.31 617 ASN A CA 1
ATOM 4782 C C . ASN A 1 617 ? -17.692 12.598 16.661 1.00 58.31 617 ASN A C 1
ATOM 4784 O O . ASN A 1 617 ? -17.697 11.712 17.548 1.00 58.31 617 ASN A O 1
#

pLDDT: mean 73.38, std 19.29, range [22.88, 97.06]

Secondary structure (DSSP, 8-state):
-----S-----GGG-TT-HHHHHHHHTTS-HHHHHHHHHHHHTHHHHHHHHTTS-SS---EEEEEETTTTEEEEEETTT-PBPS--EES-SS-SEEEEEEE-TTT--EEEEEESTT--EEEEE-TTT--EEEEEEE---SEEEEEEETTEEEEEETTSEEEEEETTS-EEEEEE---PPTTSPPEEEEEEEE-TTSEEEEEEEEPP-SS-TT-PPPPSS-S-----BEEEEEEB-TTSSB-S--EESS-S-BSSEEEEEE-TTSEEEEEETTS-EEEEE--TTTT--------S-HHHHHHHHHHTT-S-EEEE-SS-----HHHHTSSS--HHHHHHHHHH-TT-GGGGS--EE-HHHHHHHHHHSTTHHHHHHHTT-EE--TT--HHHHEEEEETTEEE------TT---EES-HHHHHHHHHHHHHHH-TTEEEETT--EEEEEEETTTTEEEEEEETTS-EEE-S-----S-TT-HHHHHHHHHHHSPPPPEEEE----EEEEEEEEPPHHHHTS-GGGS--EEEEE--TT--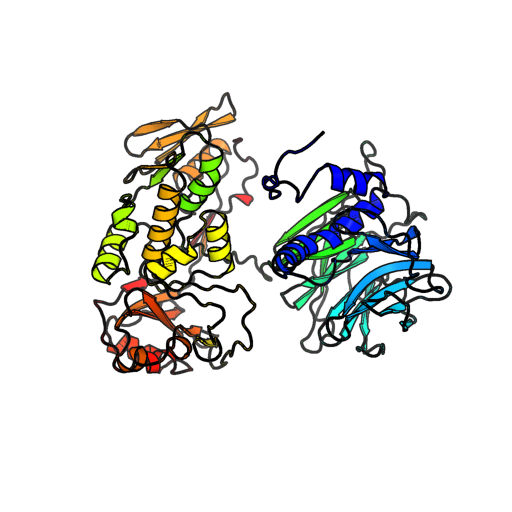EEEEEEEETTTEEEEEEEESTTPPPPSSHHHHHHHHHHSSS-HHHHHTTTPPEEEEEEEEE--S-EEEE-GGG-SSPPP-